Protein AF-A0A367KHS3-F1 (afdb_monomer_lite)

Organism: Rhizopus stolonifer (NCBI:txid4846)

InterPro domains:
  IPR026705 HID1/Ecm30 [PF12722] (3-141)
  IPR026705 HID1/Ecm30 [PF12722] (163-438)
  IPR026705 HID1/Ecm30 [PF12722] (446-594)
  IPR026705 HID1/Ecm30 [PTHR21575] (171-595)

Structure (mmCIF, N/CA/C/O backbone):
data_AF-A0A367KHS3-F1
#
_entry.id   AF-A0A367KHS3-F1
#
loop_
_atom_site.group_PDB
_atom_site.id
_atom_site.type_symbol
_atom_site.label_atom_id
_atom_site.label_alt_id
_atom_site.label_comp_id
_atom_site.label_asym_id
_atom_site.label_entity_id
_atom_site.label_seq_id
_atom_site.pdbx_PDB_ins_code
_atom_site.Cartn_x
_atom_site.Cartn_y
_atom_site.Cartn_z
_atom_site.occupancy
_atom_site.B_iso_or_equiv
_atom_site.auth_seq_id
_atom_site.auth_comp_id
_atom_site.auth_asym_id
_atom_site.auth_atom_id
_atom_site.pdbx_PDB_model_num
ATOM 1 N N . LEU A 1 1 ? 28.423 7.641 -29.171 1.00 84.81 1 LEU A N 1
ATOM 2 C CA . LEU A 1 1 ? 27.440 6.670 -28.631 1.00 84.81 1 LEU A CA 1
ATOM 3 C C . LEU A 1 1 ? 26.378 6.318 -29.671 1.00 84.81 1 LEU A C 1
ATOM 5 O O . LEU A 1 1 ? 26.601 5.325 -30.339 1.00 84.81 1 LEU A O 1
ATOM 9 N N . MET A 1 2 ? 25.324 7.113 -29.916 1.00 86.44 2 MET A N 1
ATOM 10 C CA . MET A 1 2 ? 24.260 6.754 -30.891 1.00 86.44 2 MET A CA 1
ATOM 11 C C . MET A 1 2 ? 24.788 6.314 -32.273 1.00 86.44 2 MET A C 1
ATOM 13 O O . MET A 1 2 ? 24.523 5.196 -32.696 1.00 86.44 2 MET A O 1
ATOM 17 N N . ALA A 1 3 ? 25.627 7.129 -32.925 1.00 86.25 3 ALA A N 1
ATOM 18 C CA . ALA A 1 3 ? 26.233 6.780 -34.220 1.00 86.25 3 ALA A CA 1
ATOM 19 C C . ALA A 1 3 ? 27.141 5.529 -34.175 1.00 86.25 3 ALA A C 1
ATOM 21 O O . ALA A 1 3 ? 27.287 4.827 -35.169 1.00 86.25 3 ALA A O 1
ATOM 22 N N . GLN A 1 4 ? 27.731 5.221 -33.014 1.00 86.75 4 GLN A N 1
ATOM 23 C CA . GLN A 1 4 ? 28.529 4.007 -32.822 1.00 86.75 4 GLN A CA 1
ATOM 24 C C . GLN A 1 4 ? 27.629 2.775 -32.662 1.00 86.75 4 GLN A C 1
ATOM 26 O O . GLN A 1 4 ? 27.951 1.728 -33.207 1.00 86.75 4 GLN A O 1
ATOM 31 N N . MET A 1 5 ? 26.491 2.893 -31.967 1.00 87.94 5 MET A N 1
ATOM 32 C CA . MET A 1 5 ? 25.500 1.814 -31.889 1.00 87.94 5 MET A CA 1
ATOM 33 C C . MET A 1 5 ? 24.944 1.478 -33.275 1.00 87.94 5 MET A C 1
ATOM 35 O O . MET A 1 5 ? 24.891 0.306 -33.629 1.00 87.94 5 MET A O 1
ATOM 39 N N . ASP A 1 6 ? 24.598 2.493 -34.071 1.00 87.69 6 ASP A N 1
ATOM 40 C CA . ASP A 1 6 ? 24.117 2.305 -35.445 1.00 87.69 6 ASP A CA 1
ATOM 41 C C . ASP A 1 6 ? 25.179 1.638 -36.335 1.00 87.69 6 ASP A C 1
ATOM 43 O O . ASP A 1 6 ? 24.924 0.596 -36.936 1.00 87.69 6 ASP A O 1
ATOM 47 N N . SER A 1 7 ? 26.419 2.142 -36.320 1.00 86.75 7 SER A N 1
ATOM 48 C CA . SER A 1 7 ? 27.532 1.522 -37.050 1.00 86.75 7 SER A CA 1
ATOM 49 C C . SER A 1 7 ? 27.803 0.071 -36.629 1.00 86.75 7 SER A C 1
ATOM 51 O O . SER A 1 7 ? 28.122 -0.750 -37.487 1.00 86.75 7 SER A O 1
ATOM 53 N N . LEU A 1 8 ? 27.662 -0.267 -35.343 1.00 85.50 8 LEU A N 1
ATOM 54 C CA . LEU A 1 8 ? 27.874 -1.630 -34.848 1.00 85.50 8 LEU A CA 1
ATOM 55 C C . LEU A 1 8 ? 26.734 -2.582 -35.233 1.00 85.50 8 LEU A C 1
ATOM 57 O O . LEU A 1 8 ? 27.013 -3.731 -35.578 1.00 85.50 8 LEU A O 1
ATOM 61 N N . LEU A 1 9 ? 25.481 -2.112 -35.211 1.00 84.81 9 LEU A N 1
ATOM 62 C CA . LEU A 1 9 ? 24.293 -2.883 -35.604 1.00 84.81 9 LEU A CA 1
ATOM 63 C C . LEU A 1 9 ? 24.263 -3.181 -37.107 1.00 84.81 9 LEU A C 1
ATOM 65 O O . LEU A 1 9 ? 23.803 -4.248 -37.505 1.00 84.81 9 LEU A O 1
ATOM 69 N N . ASN A 1 10 ? 24.790 -2.262 -37.918 1.00 80.88 10 ASN A N 1
ATOM 70 C CA . ASN A 1 10 ? 24.886 -2.403 -39.371 1.00 80.88 10 ASN A CA 1
ATOM 71 C C . ASN A 1 10 ? 26.195 -3.094 -39.828 1.00 80.88 10 ASN A C 1
ATOM 73 O O . ASN A 1 10 ? 26.447 -3.193 -41.028 1.00 80.88 10 ASN A O 1
ATOM 77 N N . SER A 1 11 ? 27.049 -3.556 -38.901 1.00 78.94 11 SER A N 1
ATOM 78 C CA . SER A 1 11 ? 28.306 -4.247 -39.233 1.00 78.94 11 SER A CA 1
ATOM 79 C C . SER A 1 11 ? 28.131 -5.765 -39.377 1.00 78.94 11 SER A C 1
ATOM 81 O O . SER A 1 11 ? 27.379 -6.394 -38.636 1.00 78.94 11 SER A O 1
ATOM 83 N N . SER A 1 12 ? 28.887 -6.380 -40.293 1.00 66.12 12 SER A N 1
ATOM 84 C CA . SER A 1 12 ? 28.906 -7.840 -40.482 1.00 66.12 12 SER A CA 1
ATOM 85 C C . SER A 1 12 ? 29.659 -8.600 -39.382 1.00 66.12 12 SER A C 1
ATOM 87 O O . SER A 1 12 ? 29.537 -9.818 -39.282 1.00 66.12 12 SER A O 1
ATOM 89 N N . ASN A 1 13 ? 30.433 -7.898 -38.550 1.00 68.69 13 ASN A N 1
ATOM 90 C CA . ASN A 1 13 ? 31.180 -8.464 -37.432 1.00 68.69 13 ASN A CA 1
ATOM 91 C C . ASN A 1 13 ? 30.857 -7.679 -36.155 1.00 68.69 13 ASN A C 1
ATOM 93 O O . ASN A 1 13 ? 31.575 -6.752 -35.770 1.00 68.69 13 ASN A O 1
ATOM 97 N N . VAL A 1 14 ? 29.735 -8.041 -35.528 1.00 66.56 14 VAL A N 1
ATOM 98 C CA . VAL A 1 14 ? 29.179 -7.331 -34.373 1.00 66.56 14 VAL A CA 1
ATOM 99 C C . VAL A 1 14 ? 30.131 -7.415 -33.180 1.00 66.56 14 VAL A C 1
ATOM 101 O O . VAL A 1 14 ? 30.296 -8.454 -32.540 1.00 66.56 14 VAL A O 1
ATOM 104 N N . GLN A 1 15 ? 30.717 -6.277 -32.809 1.00 80.25 15 GLN A N 1
ATOM 105 C CA . GLN A 1 15 ? 31.567 -6.173 -31.624 1.00 80.25 15 GLN A CA 1
ATOM 106 C C . GLN A 1 15 ? 30.697 -6.029 -30.366 1.00 80.25 15 GLN A C 1
ATOM 108 O O . GLN A 1 15 ? 30.624 -4.958 -29.762 1.00 80.25 15 GLN A O 1
ATOM 113 N N . ASN A 1 16 ? 30.041 -7.129 -29.973 1.00 82.50 16 ASN A N 1
ATOM 114 C CA . ASN A 1 16 ? 29.070 -7.237 -28.872 1.00 82.50 16 ASN A CA 1
ATOM 115 C C . ASN A 1 16 ? 29.443 -6.418 -27.621 1.00 82.50 16 ASN A C 1
ATOM 117 O O . ASN A 1 16 ? 28.624 -5.666 -27.095 1.00 82.50 16 ASN A O 1
ATOM 121 N N . ILE A 1 17 ? 30.700 -6.512 -27.175 1.00 82.88 17 ILE A N 1
ATOM 122 C CA . ILE A 1 17 ? 31.211 -5.803 -25.990 1.00 82.88 17 ILE A CA 1
ATOM 123 C C . ILE A 1 17 ? 31.132 -4.275 -26.157 1.00 82.88 17 ILE A C 1
ATOM 125 O O . ILE A 1 17 ? 30.793 -3.573 -25.207 1.00 82.88 17 ILE A O 1
ATOM 129 N N . GLN A 1 18 ? 31.414 -3.737 -27.347 1.00 83.25 18 GLN A N 1
ATOM 130 C CA . GLN A 1 18 ? 31.341 -2.294 -27.597 1.00 83.25 18 GLN A CA 1
ATOM 131 C C . GLN A 1 18 ? 29.899 -1.782 -27.629 1.00 83.25 18 GLN A C 1
ATOM 133 O O . GLN A 1 18 ? 29.627 -0.700 -27.105 1.00 83.25 18 GLN A O 1
ATOM 138 N N . LEU A 1 19 ? 28.974 -2.567 -28.192 1.00 86.00 19 LEU A N 1
ATOM 139 C CA . LEU A 1 19 ? 27.551 -2.229 -28.215 1.00 86.00 19 LEU A CA 1
ATOM 140 C C . LEU A 1 19 ? 26.974 -2.224 -26.789 1.00 86.00 19 LEU A C 1
ATOM 142 O O . LEU A 1 19 ? 26.354 -1.243 -26.382 1.00 86.00 19 LEU A O 1
ATOM 146 N N . LEU A 1 20 ? 27.292 -3.243 -25.982 1.00 84.31 20 LEU A N 1
ATOM 147 C CA . LEU A 1 20 ? 26.947 -3.278 -24.554 1.00 84.31 20 LEU A CA 1
ATOM 148 C C . LEU A 1 20 ? 27.570 -2.110 -23.778 1.00 84.31 20 LEU A C 1
ATOM 150 O O . LEU A 1 20 ? 26.893 -1.487 -22.965 1.00 84.31 20 LEU A O 1
ATOM 154 N N . ASN A 1 21 ? 28.827 -1.750 -24.051 1.00 85.88 21 ASN A N 1
ATOM 155 C CA . ASN A 1 21 ? 29.465 -0.593 -23.416 1.00 85.88 21 ASN A CA 1
ATOM 156 C C . ASN A 1 21 ? 28.771 0.731 -23.779 1.00 85.88 21 ASN A C 1
ATOM 158 O O . ASN A 1 21 ? 28.601 1.573 -22.897 1.00 85.88 21 ASN A O 1
ATOM 162 N N . CYS A 1 22 ? 28.289 0.899 -25.017 1.00 88.06 22 CYS A N 1
ATOM 163 C CA . CYS A 1 22 ? 27.441 2.042 -25.366 1.00 88.06 22 CYS A CA 1
ATOM 164 C C . CYS A 1 22 ? 26.169 2.066 -24.507 1.00 88.06 22 CYS A C 1
ATOM 166 O O . CYS A 1 22 ? 25.863 3.098 -23.904 1.00 88.06 22 CYS A O 1
ATOM 168 N N . CYS A 1 23 ? 25.481 0.926 -24.377 1.00 86.12 23 CYS A N 1
ATOM 169 C CA . CYS A 1 23 ? 24.277 0.818 -23.556 1.00 86.12 23 CYS A CA 1
ATOM 170 C C . CYS A 1 23 ? 24.543 1.126 -22.073 1.00 86.12 23 CYS A C 1
ATOM 172 O O . CYS A 1 23 ? 23.800 1.892 -21.459 1.00 86.12 23 CYS A O 1
ATOM 174 N N . ARG A 1 24 ? 25.633 0.597 -21.502 1.00 83.25 24 ARG A N 1
ATOM 175 C CA . ARG A 1 24 ? 26.055 0.817 -20.104 1.00 83.25 24 ARG A CA 1
ATOM 176 C C . ARG A 1 24 ? 26.348 2.282 -19.793 1.00 83.25 24 ARG A C 1
ATOM 178 O O . ARG A 1 24 ? 25.984 2.752 -18.717 1.00 83.25 24 ARG A O 1
ATOM 185 N N . VAL A 1 25 ? 27.001 2.996 -20.713 1.00 84.75 25 VAL A N 1
ATOM 186 C CA . VAL A 1 25 ? 27.293 4.429 -20.556 1.00 84.75 25 VAL A CA 1
ATOM 187 C C . VAL A 1 25 ? 26.001 5.246 -20.639 1.00 84.75 25 VAL A C 1
ATOM 189 O O . VAL A 1 25 ? 25.736 6.052 -19.750 1.00 84.75 25 VAL A O 1
ATOM 192 N N . LEU A 1 26 ? 25.148 4.987 -21.636 1.00 86.62 26 LEU A N 1
ATOM 193 C CA . LEU A 1 26 ? 23.858 5.673 -21.784 1.00 86.62 26 LEU A CA 1
ATOM 194 C C . LEU A 1 26 ? 22.938 5.450 -20.571 1.00 86.62 26 LEU A C 1
ATOM 196 O O . LEU A 1 26 ? 22.372 6.410 -20.060 1.00 86.62 26 LEU A O 1
ATOM 200 N N . THR A 1 27 ? 22.879 4.224 -20.038 1.00 82.94 27 THR A N 1
ATOM 201 C CA . THR A 1 27 ? 22.086 3.869 -18.839 1.00 82.94 27 THR A CA 1
ATOM 202 C C . THR A 1 27 ? 22.445 4.728 -17.617 1.00 82.94 27 THR A C 1
ATOM 204 O O . THR A 1 27 ? 21.616 4.912 -16.732 1.00 82.94 27 THR A O 1
ATOM 207 N N . ARG A 1 28 ? 23.676 5.257 -17.555 1.00 79.88 28 ARG A N 1
ATOM 208 C CA . ARG A 1 28 ? 24.180 6.085 -16.446 1.00 79.88 28 ARG A CA 1
ATOM 209 C C . ARG A 1 28 ? 24.050 7.586 -16.695 1.00 79.88 28 ARG A C 1
ATOM 211 O O . ARG A 1 28 ? 23.883 8.327 -15.737 1.00 79.88 28 ARG A O 1
ATOM 218 N N . ILE A 1 29 ? 24.152 8.027 -17.949 1.00 84.06 29 ILE A N 1
ATOM 219 C CA . ILE A 1 29 ? 24.100 9.453 -18.311 1.00 84.06 29 ILE A CA 1
ATOM 220 C C . ILE A 1 29 ? 22.652 9.942 -18.453 1.00 84.06 29 ILE A C 1
ATOM 222 O O . ILE A 1 29 ? 22.337 11.041 -18.008 1.00 84.06 29 ILE A O 1
ATOM 226 N N . MET A 1 30 ? 21.760 9.133 -19.035 1.00 83.75 30 MET A N 1
ATOM 227 C CA . MET A 1 30 ? 20.378 9.552 -19.297 1.00 83.75 30 MET A CA 1
ATOM 228 C C . MET A 1 30 ? 19.581 9.953 -18.037 1.00 83.75 30 MET A C 1
ATOM 230 O O . MET A 1 30 ? 18.880 10.956 -18.126 1.00 83.75 30 MET A O 1
ATOM 234 N N . PRO A 1 31 ? 19.699 9.292 -16.860 1.00 80.69 31 PRO A N 1
ATOM 235 C CA . PRO A 1 31 ? 19.012 9.746 -15.647 1.00 80.69 31 PRO A CA 1
ATOM 236 C C . PRO A 1 31 ? 19.440 11.154 -15.213 1.00 80.69 31 PRO A C 1
ATOM 238 O O . PRO A 1 31 ? 18.591 11.967 -14.880 1.00 80.69 31 PRO A O 1
ATOM 241 N N . PHE A 1 32 ? 20.735 11.481 -15.303 1.00 78.19 32 PHE A N 1
ATOM 242 C CA . PHE A 1 32 ? 21.247 12.815 -14.963 1.00 78.19 32 PHE A CA 1
ATOM 243 C C . PHE A 1 32 ? 20.723 13.901 -15.918 1.00 78.19 32 PHE A C 1
ATOM 245 O O . PHE A 1 32 ? 20.367 14.991 -15.481 1.00 78.19 32 PHE A O 1
ATOM 252 N N . ILE A 1 33 ? 20.627 13.592 -17.219 1.00 80.50 33 ILE A N 1
ATOM 253 C CA . ILE A 1 33 ? 19.985 14.482 -18.203 1.00 80.50 33 ILE A CA 1
ATOM 254 C C . ILE A 1 33 ? 18.501 14.680 -17.857 1.00 80.50 33 ILE A C 1
ATOM 256 O O . ILE A 1 33 ? 17.992 15.788 -17.973 1.00 80.50 33 ILE A O 1
ATOM 260 N N . PHE A 1 34 ? 17.816 13.621 -17.420 1.00 77.69 34 PHE A N 1
ATOM 261 C CA . PHE A 1 34 ? 16.389 13.652 -17.106 1.00 77.69 34 PHE A CA 1
ATOM 262 C C . PHE A 1 34 ? 16.043 14.334 -15.774 1.00 77.69 34 PHE A C 1
ATOM 264 O O . PHE A 1 34 ? 14.938 14.868 -15.678 1.00 77.69 34 PHE A O 1
ATOM 271 N N . GLU A 1 35 ? 16.942 14.321 -14.783 1.00 71.81 35 GLU A N 1
ATOM 272 C CA . GLU A 1 35 ? 16.772 15.002 -13.486 1.00 71.81 35 GLU A CA 1
ATOM 273 C C . GLU A 1 35 ? 17.181 16.484 -13.510 1.00 71.81 35 GLU A C 1
ATOM 275 O O . GLU A 1 35 ? 16.648 17.254 -12.715 1.00 71.81 35 GLU A O 1
ATOM 280 N N . SER A 1 36 ? 18.101 16.908 -14.389 1.00 75.88 36 SER A N 1
ATOM 281 C CA . SER A 1 36 ? 18.601 18.294 -14.410 1.00 75.88 36 SER A CA 1
ATOM 282 C C . SER A 1 36 ? 17.570 19.284 -14.988 1.00 75.88 36 SER A C 1
ATOM 284 O O . SER A 1 36 ? 17.308 19.243 -16.196 1.00 75.88 36 SER A O 1
ATOM 286 N N . PRO A 1 37 ? 17.026 20.234 -14.194 1.00 68.56 37 PRO A N 1
ATOM 287 C CA . PRO A 1 37 ? 16.060 21.215 -14.696 1.00 68.56 37 PRO A CA 1
ATOM 288 C C . PRO A 1 37 ? 16.682 22.142 -15.747 1.00 68.56 37 PRO A C 1
ATOM 290 O O . PRO A 1 37 ? 16.059 22.443 -16.761 1.00 68.56 37 PRO A O 1
ATOM 293 N N . GLU A 1 38 ? 17.953 22.509 -15.551 1.00 70.88 38 GLU A N 1
ATOM 294 C CA . GLU A 1 38 ? 18.762 23.330 -16.466 1.00 70.88 38 GLU A CA 1
ATOM 295 C C . GLU A 1 38 ? 18.992 22.673 -17.836 1.00 70.88 38 GLU A C 1
ATOM 297 O O . GLU A 1 38 ? 19.484 23.315 -18.765 1.00 70.88 38 GLU A O 1
ATOM 302 N N . HIS A 1 39 ? 18.712 21.374 -17.970 1.00 69.56 39 HIS A N 1
ATOM 303 C CA . HIS A 1 39 ? 18.902 20.625 -19.210 1.00 69.56 39 HIS A CA 1
ATOM 304 C C . HIS A 1 39 ? 17.587 20.140 -19.824 1.00 69.56 39 HIS A C 1
ATOM 306 O O . HIS A 1 39 ? 17.643 19.537 -20.892 1.00 69.56 39 HIS A O 1
ATOM 312 N N . SER A 1 40 ? 16.423 20.434 -19.228 1.00 72.69 40 SER A N 1
ATOM 313 C CA . SER A 1 40 ? 15.127 20.010 -19.781 1.00 72.69 40 SER A CA 1
ATOM 314 C C . SER A 1 40 ? 14.870 20.627 -21.162 1.00 72.69 40 SER A C 1
ATOM 316 O O . SER A 1 40 ? 14.586 19.903 -22.112 1.00 72.69 40 SER A O 1
ATOM 318 N N . ASP A 1 41 ? 15.080 21.940 -21.313 1.00 75.81 41 ASP A N 1
ATOM 319 C CA . ASP A 1 41 ? 14.924 22.636 -22.602 1.00 75.81 41 ASP A CA 1
ATOM 320 C C . ASP A 1 41 ? 15.918 22.121 -23.658 1.00 75.81 41 ASP A C 1
ATOM 322 O O . ASP A 1 41 ? 15.596 21.990 -24.843 1.00 75.81 41 ASP A O 1
ATOM 326 N N . TRP A 1 42 ? 17.145 21.797 -23.230 1.00 85.06 42 TRP A N 1
ATOM 327 C CA . TRP A 1 42 ? 18.155 21.202 -24.102 1.00 85.06 42 TRP A CA 1
ATOM 328 C C . TRP A 1 42 ? 17.790 19.770 -24.503 1.00 85.06 42 TRP A C 1
ATOM 330 O O . TRP A 1 42 ? 17.996 19.401 -25.657 1.00 85.06 42 TRP A O 1
ATOM 340 N N . GLU A 1 43 ? 17.240 18.965 -23.593 1.00 81.62 43 GLU A N 1
ATOM 341 C CA . GLU A 1 43 ? 16.799 17.600 -23.873 1.00 81.62 43 GLU A CA 1
ATOM 342 C C . GLU A 1 43 ? 15.665 17.600 -24.904 1.00 81.62 43 GLU A C 1
ATOM 344 O O . GLU A 1 43 ? 15.785 16.929 -25.931 1.00 81.62 43 GLU A O 1
ATOM 349 N N . ASP A 1 44 ? 14.616 18.395 -24.683 1.00 78.38 44 ASP A N 1
ATOM 350 C CA . ASP A 1 44 ? 13.481 18.520 -25.603 1.00 78.38 44 ASP A CA 1
ATOM 351 C C . ASP A 1 44 ? 13.928 19.018 -26.990 1.00 78.38 44 ASP A C 1
ATOM 353 O O . ASP A 1 44 ? 13.556 18.453 -28.029 1.00 78.38 44 ASP A O 1
ATOM 357 N N . SER A 1 45 ? 14.824 20.008 -27.025 1.00 80.19 45 SER A N 1
ATOM 358 C CA . SER A 1 45 ? 15.431 20.514 -28.262 1.00 80.19 45 SER A CA 1
ATOM 359 C C . SER A 1 45 ? 16.322 19.476 -28.969 1.00 80.19 45 SER A C 1
ATOM 361 O O . SER A 1 45 ? 16.262 19.303 -30.189 1.00 80.19 45 SER A O 1
ATOM 363 N N . TYR A 1 46 ? 17.151 18.733 -28.232 1.00 84.38 46 TYR A N 1
ATOM 364 C CA . TYR A 1 46 ? 18.157 17.844 -28.820 1.00 84.38 46 TYR A CA 1
ATOM 365 C C . TYR A 1 46 ? 17.618 16.455 -29.184 1.00 84.38 46 TYR A C 1
ATOM 367 O O . TYR A 1 46 ? 17.992 15.907 -30.235 1.00 84.38 46 TYR A O 1
ATOM 375 N N . PHE A 1 47 ? 16.784 15.871 -28.317 1.00 82.81 47 PHE A N 1
ATOM 376 C CA . PHE A 1 47 ? 16.258 14.515 -28.450 1.00 82.81 47 PHE A CA 1
ATOM 377 C C . PHE A 1 47 ? 14.888 14.459 -29.114 1.00 82.81 47 PHE A C 1
ATOM 379 O O . PHE A 1 47 ? 14.708 13.573 -29.950 1.00 82.81 47 PHE A O 1
ATOM 386 N N . TRP A 1 48 ? 13.958 15.360 -28.791 1.00 82.38 48 TRP A N 1
ATOM 387 C CA . TRP A 1 48 ? 12.544 15.209 -29.170 1.00 82.38 48 TRP A CA 1
ATOM 388 C C . TRP A 1 48 ? 12.088 16.114 -30.321 1.00 82.38 48 TRP A C 1
ATOM 390 O O . TRP A 1 48 ? 11.093 15.809 -30.975 1.00 82.38 48 TRP A O 1
ATOM 400 N N . THR A 1 49 ? 12.856 17.150 -30.660 1.00 79.12 49 THR A N 1
ATOM 401 C CA . THR A 1 49 ? 12.563 18.012 -31.815 1.00 79.12 49 THR A CA 1
ATOM 402 C C . THR A 1 49 ? 12.920 17.320 -33.150 1.00 79.12 49 THR A C 1
ATOM 404 O O . THR A 1 49 ? 14.046 16.825 -33.306 1.00 79.12 49 THR A O 1
ATOM 407 N N . PRO A 1 50 ? 11.999 17.273 -34.141 1.00 77.44 50 PRO A N 1
ATOM 408 C CA . PRO A 1 50 ? 12.284 16.778 -35.491 1.00 77.44 50 PRO A CA 1
ATOM 409 C C . PRO A 1 50 ? 13.389 17.586 -36.179 1.00 77.44 50 PRO A C 1
ATOM 411 O O . PRO A 1 50 ? 13.502 18.796 -35.989 1.00 77.44 50 PRO A O 1
ATOM 414 N N . ARG A 1 51 ? 14.215 16.930 -36.999 1.00 81.00 51 ARG A N 1
ATOM 415 C CA . ARG A 1 51 ? 15.417 17.556 -37.575 1.00 81.00 51 ARG A CA 1
ATOM 416 C C . ARG A 1 51 ? 15.253 17.748 -39.073 1.00 81.00 51 ARG A C 1
ATOM 418 O O . ARG A 1 51 ? 15.235 16.772 -39.812 1.00 81.00 51 ARG A O 1
ATOM 425 N N . LEU A 1 52 ? 15.178 18.995 -39.518 1.00 77.44 52 LEU A N 1
ATOM 426 C CA . LEU A 1 52 ? 15.154 19.329 -40.940 1.00 77.44 52 LEU A CA 1
ATOM 427 C C . LEU A 1 52 ? 16.567 19.205 -41.527 1.00 77.44 52 LEU A C 1
ATOM 429 O O . LEU A 1 52 ? 17.514 19.775 -40.985 1.00 77.44 52 LEU A O 1
ATOM 433 N N . ILE A 1 53 ? 16.702 18.466 -42.627 1.00 73.12 53 ILE A N 1
ATOM 434 C CA . ILE A 1 53 ? 17.894 18.466 -43.481 1.00 73.12 53 ILE A CA 1
ATOM 435 C C . ILE A 1 53 ? 17.518 19.105 -44.809 1.00 73.12 53 ILE A C 1
ATOM 437 O O . ILE A 1 53 ? 16.533 18.712 -45.429 1.00 73.12 53 ILE A O 1
ATOM 441 N N . GLU A 1 54 ? 18.300 20.088 -45.243 1.00 65.38 54 GLU A N 1
ATOM 442 C CA . GLU A 1 54 ? 18.157 20.671 -46.574 1.00 65.38 54 GLU A CA 1
ATOM 443 C C . GLU A 1 54 ? 18.612 19.659 -47.627 1.00 65.38 54 GLU A C 1
ATOM 445 O O . GLU A 1 54 ? 19.701 19.089 -47.546 1.00 65.38 54 GLU A O 1
ATOM 450 N N . LYS A 1 55 ? 17.737 19.389 -48.589 1.00 65.62 55 LYS A N 1
ATOM 451 C CA . LYS A 1 55 ? 17.969 18.444 -49.673 1.00 65.62 55 LYS A CA 1
ATOM 452 C C . LYS A 1 55 ? 18.827 19.139 -50.728 1.00 65.62 55 LYS A C 1
ATOM 454 O O . LYS A 1 55 ? 18.419 20.168 -51.261 1.00 65.62 55 LYS A O 1
ATOM 459 N N . GLU A 1 56 ? 19.985 18.572 -51.058 1.00 56.31 56 GLU A N 1
ATOM 460 C CA . GLU A 1 56 ? 20.827 19.062 -52.157 1.00 56.31 56 GLU A CA 1
ATOM 461 C C . GLU A 1 56 ? 20.141 18.796 -53.511 1.00 56.31 56 GLU A C 1
ATOM 463 O O . GLU A 1 56 ? 20.394 17.803 -54.192 1.00 56.31 56 GLU A O 1
ATOM 468 N N . THR A 1 57 ? 19.222 19.680 -53.902 1.00 55.19 57 THR A N 1
ATOM 469 C CA . THR A 1 57 ? 18.635 19.709 -55.245 1.00 55.19 57 THR A CA 1
ATOM 470 C C . THR A 1 57 ? 19.499 20.559 -56.168 1.00 55.19 57 THR A C 1
ATOM 472 O O . THR A 1 57 ? 19.815 21.701 -55.844 1.00 55.19 57 THR A O 1
ATOM 475 N N . ALA A 1 58 ? 19.825 20.032 -57.351 1.00 55.47 58 ALA A N 1
ATOM 476 C CA . ALA A 1 58 ? 20.657 20.727 -58.337 1.00 55.47 58 ALA A CA 1
ATOM 477 C C . ALA A 1 58 ? 20.035 22.034 -58.887 1.00 55.47 58 ALA A C 1
ATOM 479 O O . ALA A 1 58 ? 20.763 22.866 -59.422 1.00 55.47 58 ALA A O 1
ATOM 480 N N . ASP A 1 59 ? 18.721 22.239 -58.723 1.00 56.91 59 ASP A N 1
ATOM 481 C CA . ASP A 1 59 ? 18.003 23.444 -59.153 1.00 56.91 59 ASP A CA 1
ATOM 482 C C . ASP A 1 59 ? 17.776 24.432 -57.993 1.00 56.91 59 ASP A C 1
ATOM 484 O O . ASP A 1 59 ? 16.976 24.211 -57.080 1.00 56.91 59 ASP A O 1
ATOM 488 N N . SER A 1 60 ? 18.463 25.574 -58.054 1.00 52.91 60 SER A N 1
ATOM 489 C CA . SER A 1 60 ? 18.618 26.553 -56.966 1.00 52.91 60 SER A CA 1
ATOM 490 C C . SER A 1 60 ? 17.411 27.478 -56.702 1.00 52.91 60 SER A C 1
ATOM 492 O O . SER A 1 60 ? 17.608 28.670 -56.465 1.00 52.91 60 SER A O 1
ATOM 494 N N . GLN A 1 61 ? 16.162 26.993 -56.773 1.00 51.53 61 GLN A N 1
ATOM 495 C CA . GLN A 1 61 ? 14.973 27.864 -56.621 1.00 51.53 61 GLN A CA 1
ATOM 496 C C . GLN A 1 61 ? 13.944 27.472 -55.549 1.00 51.53 61 GLN A C 1
ATOM 498 O O . GLN A 1 61 ? 13.075 28.294 -55.252 1.00 51.53 61 GLN A O 1
ATOM 503 N N . LYS A 1 62 ? 14.041 26.298 -54.907 1.00 49.19 62 LYS A N 1
ATOM 504 C CA . LYS A 1 62 ? 13.300 25.992 -53.665 1.00 49.19 62 LYS A CA 1
ATOM 505 C C . LYS A 1 62 ? 14.091 25.047 -52.762 1.00 49.19 62 LYS A C 1
ATOM 507 O O . LYS A 1 62 ? 14.260 23.886 -53.115 1.00 49.19 62 LYS A O 1
ATOM 512 N N . SER A 1 63 ? 14.472 25.510 -51.571 1.00 48.62 63 SER A N 1
ATOM 513 C CA . SER A 1 63 ? 14.975 24.647 -50.497 1.00 48.62 63 SER A CA 1
ATOM 514 C C . SER A 1 63 ? 13.900 23.637 -50.092 1.00 48.62 63 SER A C 1
ATOM 516 O O . SER A 1 63 ? 12.901 23.992 -49.460 1.00 48.62 63 SER A O 1
ATOM 518 N N . GLN A 1 64 ? 14.075 22.377 -50.488 1.00 51.47 64 GLN A N 1
ATOM 519 C CA . GLN A 1 64 ? 13.252 21.270 -50.012 1.00 51.47 64 GLN A CA 1
ATOM 520 C C . GLN A 1 64 ? 13.913 20.686 -48.762 1.00 51.47 64 GLN A C 1
ATOM 522 O O . GLN A 1 64 ? 15.099 20.377 -48.789 1.00 51.47 64 GLN A O 1
ATOM 527 N N . TYR A 1 65 ? 13.160 20.520 -47.676 1.00 63.16 65 TYR A N 1
ATOM 528 C CA . TYR A 1 65 ? 13.672 19.920 -46.444 1.00 63.16 65 TYR A CA 1
ATOM 529 C C . TYR A 1 65 ? 13.116 18.507 -46.266 1.00 63.16 65 TYR A C 1
ATOM 531 O O . TYR A 1 65 ? 11.902 18.311 -46.319 1.00 63.16 65 TYR A O 1
ATOM 539 N N . ASP A 1 66 ? 13.998 17.540 -46.018 1.00 65.75 66 ASP A N 1
ATOM 540 C CA . ASP A 1 66 ? 13.618 16.211 -45.544 1.00 65.75 66 ASP A CA 1
ATOM 541 C C . ASP A 1 66 ? 13.612 16.222 -44.004 1.00 65.75 66 ASP A C 1
ATOM 543 O O . ASP A 1 66 ? 14.605 16.576 -43.361 1.00 65.75 66 ASP A O 1
ATOM 547 N N . THR A 1 67 ? 12.491 15.835 -43.391 1.00 73.44 67 THR A N 1
ATOM 548 C CA . THR A 1 67 ? 12.368 15.754 -41.927 1.00 73.44 67 THR A CA 1
ATOM 549 C C . THR A 1 67 ? 12.910 14.418 -41.427 1.00 73.44 67 THR A C 1
ATOM 551 O O . THR A 1 67 ? 12.271 13.379 -41.591 1.00 73.44 67 THR A O 1
ATOM 554 N N . LEU A 1 68 ? 14.074 14.432 -40.777 1.00 76.44 68 LEU A N 1
ATOM 555 C CA . LEU A 1 68 ? 14.588 13.277 -40.048 1.00 76.44 68 LEU A CA 1
ATOM 556 C C . LEU A 1 68 ? 13.888 13.097 -38.692 1.00 76.44 68 LEU A C 1
ATOM 558 O O . LEU A 1 68 ? 13.580 14.092 -38.019 1.00 76.44 68 LEU A O 1
ATOM 562 N N . PRO A 1 69 ? 13.760 11.841 -38.218 1.00 78.94 69 PRO A N 1
ATOM 563 C CA . PRO A 1 69 ? 13.217 11.561 -36.900 1.00 78.94 69 PRO A CA 1
ATOM 564 C C . PRO A 1 69 ? 14.064 12.190 -35.774 1.00 78.94 69 PRO A C 1
ATOM 566 O O . PRO A 1 69 ? 15.294 12.365 -35.924 1.00 78.94 69 PRO A O 1
ATOM 569 N N . PRO A 1 70 ? 13.428 12.526 -34.634 1.00 85.44 70 PRO A N 1
ATOM 570 C CA . PRO A 1 70 ? 14.109 13.010 -33.439 1.00 85.44 70 PRO A CA 1
ATOM 571 C C . PRO A 1 70 ? 15.179 12.026 -32.940 1.00 85.44 70 PRO A C 1
ATOM 573 O O . PRO A 1 70 ? 15.105 10.813 -33.153 1.00 85.44 70 PRO A O 1
ATOM 576 N N . ARG A 1 71 ? 16.216 12.528 -32.257 1.00 83.81 71 ARG A N 1
ATOM 577 C CA . ARG A 1 71 ? 17.328 11.669 -31.798 1.00 83.81 71 ARG A CA 1
ATOM 578 C C . ARG A 1 71 ? 16.902 10.682 -30.706 1.00 83.81 71 ARG A C 1
ATOM 580 O O . ARG A 1 71 ? 17.488 9.607 -30.624 1.00 83.81 71 ARG A O 1
ATOM 587 N N . GLY A 1 72 ? 15.890 11.018 -29.906 1.00 84.12 72 GLY A N 1
ATOM 588 C CA . GLY A 1 72 ? 15.308 10.137 -28.892 1.00 84.12 72 GLY A CA 1
ATOM 589 C C . GLY A 1 72 ? 14.615 8.922 -29.512 1.00 84.12 72 GLY A C 1
ATOM 590 O O . GLY A 1 72 ? 14.850 7.797 -29.077 1.00 84.12 72 GLY A O 1
ATOM 591 N N . GLU A 1 73 ? 13.866 9.121 -30.602 1.00 83.50 73 GLU A N 1
ATOM 592 C CA . GLU A 1 73 ? 13.269 8.030 -31.387 1.00 83.50 73 GLU A CA 1
ATOM 593 C C . GLU A 1 73 ? 14.351 7.098 -31.953 1.00 83.50 73 GLU A C 1
ATOM 595 O O . GLU A 1 73 ? 14.278 5.880 -31.789 1.00 83.50 73 GLU A O 1
ATOM 600 N N . ILE A 1 74 ? 15.410 7.666 -32.544 1.00 86.75 74 ILE A N 1
ATOM 601 C CA . ILE A 1 74 ? 16.550 6.893 -33.060 1.00 86.75 74 ILE A CA 1
ATOM 602 C C . ILE A 1 74 ? 17.228 6.103 -31.934 1.00 86.75 74 ILE A C 1
ATOM 604 O O . ILE A 1 74 ? 17.516 4.921 -32.104 1.00 86.75 74 ILE A O 1
ATOM 608 N N . LEU A 1 75 ? 17.461 6.716 -30.772 1.00 89.25 75 LEU A N 1
ATOM 609 C CA . LEU A 1 75 ? 18.077 6.057 -29.620 1.00 89.25 75 LEU A CA 1
ATOM 610 C C . LEU A 1 75 ? 17.221 4.890 -29.094 1.00 89.25 75 LEU A C 1
ATOM 612 O O . LEU A 1 75 ? 17.758 3.813 -28.817 1.00 89.25 75 LEU A O 1
ATOM 616 N N . ILE A 1 76 ? 15.899 5.061 -29.023 1.00 88.50 76 ILE A N 1
ATOM 617 C CA . ILE A 1 76 ? 14.962 3.978 -28.689 1.00 88.50 76 ILE A CA 1
ATOM 618 C C . ILE A 1 76 ? 15.016 2.880 -29.762 1.00 88.50 76 ILE A C 1
ATOM 620 O O . ILE A 1 76 ? 15.180 1.712 -29.418 1.00 88.50 76 ILE A O 1
ATOM 624 N N . SER A 1 77 ? 14.976 3.234 -31.049 1.00 87.69 77 SER A N 1
ATOM 625 C CA . SER A 1 77 ? 15.052 2.289 -32.175 1.00 87.69 77 SER A CA 1
ATOM 626 C C . SER A 1 77 ? 16.345 1.459 -32.163 1.00 87.69 77 SER A C 1
ATOM 628 O O . SER A 1 77 ? 16.299 0.235 -32.274 1.00 87.69 77 SER A O 1
ATOM 630 N N . LEU A 1 78 ? 17.503 2.084 -31.926 1.00 91.19 78 LEU A N 1
ATOM 631 C CA . LEU A 1 78 ? 18.796 1.398 -31.784 1.00 91.19 78 LEU A CA 1
ATOM 632 C C . LEU A 1 78 ? 18.831 0.475 -30.555 1.00 91.19 78 LEU A C 1
ATOM 634 O O . LEU A 1 78 ? 19.376 -0.631 -30.618 1.00 91.19 78 LEU A O 1
ATOM 638 N N . THR A 1 79 ? 18.220 0.897 -29.446 1.00 91.50 79 THR A N 1
ATOM 639 C CA . THR A 1 79 ? 18.094 0.077 -28.230 1.00 91.50 79 THR A CA 1
ATOM 640 C C . THR A 1 79 ? 17.198 -1.141 -28.483 1.00 91.50 79 THR A C 1
ATOM 642 O O . THR A 1 79 ? 17.579 -2.259 -28.139 1.00 91.50 79 THR A O 1
ATOM 645 N N . LEU A 1 80 ? 16.061 -0.961 -29.165 1.00 90.25 80 LEU A N 1
ATOM 646 C CA . LEU A 1 80 ? 15.157 -2.044 -29.568 1.00 90.25 80 LEU A CA 1
ATOM 647 C C . LEU A 1 80 ? 15.829 -3.015 -30.548 1.00 90.25 80 LEU A C 1
ATOM 649 O O . LEU A 1 80 ? 15.807 -4.217 -30.302 1.00 90.25 80 LEU A O 1
ATOM 653 N N . LYS A 1 81 ? 16.505 -2.529 -31.598 1.00 90.62 81 LYS A N 1
ATOM 654 C CA . LYS A 1 81 ? 17.292 -3.378 -32.517 1.00 90.62 81 LYS A CA 1
ATOM 655 C C . LYS A 1 81 ? 18.315 -4.236 -31.764 1.00 90.62 81 LYS A C 1
ATOM 657 O O . LYS A 1 81 ? 18.457 -5.420 -32.055 1.00 90.62 81 LYS A O 1
ATOM 662 N N . SER A 1 82 ? 18.971 -3.670 -30.747 1.00 91.44 82 SER A N 1
ATOM 663 C CA . SER A 1 82 ? 19.946 -4.384 -29.908 1.00 91.44 82 SER A CA 1
ATOM 664 C C . SER A 1 82 ? 19.320 -5.515 -29.070 1.00 91.44 82 SER A C 1
ATOM 666 O O . SER A 1 82 ? 19.997 -6.502 -28.778 1.00 91.44 82 SER A O 1
ATOM 668 N N . LEU A 1 83 ? 18.032 -5.428 -28.707 1.00 89.94 83 LEU A N 1
ATOM 669 C CA . LEU A 1 83 ? 17.300 -6.512 -28.027 1.00 89.94 83 LEU A CA 1
ATOM 670 C C . LEU A 1 83 ? 17.013 -7.716 -28.934 1.00 89.94 83 LEU A C 1
ATOM 672 O O . LEU A 1 83 ? 16.810 -8.818 -28.434 1.00 89.94 83 LEU A O 1
ATOM 676 N N . PHE A 1 84 ? 17.021 -7.518 -30.250 1.00 90.75 84 PHE A N 1
ATOM 677 C CA . PHE A 1 84 ? 16.647 -8.525 -31.243 1.00 90.75 84 PHE A CA 1
ATOM 678 C C . PHE A 1 84 ? 17.820 -8.923 -32.150 1.00 90.75 84 PHE A C 1
ATOM 680 O O . PHE A 1 84 ? 17.616 -9.387 -33.268 1.00 90.75 84 PHE A O 1
ATOM 687 N N . LEU A 1 85 ? 19.056 -8.748 -31.675 1.00 89.69 85 LEU A N 1
ATOM 688 C CA . LEU A 1 85 ? 20.273 -8.971 -32.448 1.00 89.69 85 LEU A CA 1
ATOM 689 C C . LEU A 1 85 ? 20.799 -10.405 -32.272 1.00 89.69 85 LEU A C 1
ATOM 691 O O . LEU A 1 85 ? 21.144 -10.841 -31.164 1.00 89.69 85 LEU A O 1
ATOM 695 N N . SER A 1 86 ? 20.896 -11.127 -33.388 1.00 87.81 86 SER A N 1
ATOM 696 C CA . SER A 1 86 ? 21.484 -12.466 -33.463 1.00 87.81 86 SER A CA 1
ATOM 697 C C . SER A 1 86 ? 22.937 -12.472 -32.983 1.00 87.81 86 SER A C 1
ATOM 699 O O . SER A 1 86 ? 23.724 -11.591 -33.326 1.00 87.81 86 SER A O 1
ATOM 701 N N . GLY A 1 87 ? 23.287 -13.446 -32.142 1.00 85.81 87 GLY A N 1
ATOM 702 C CA . GLY A 1 87 ? 24.619 -13.584 -31.548 1.00 85.81 87 GLY A CA 1
ATOM 703 C C . GLY A 1 87 ? 24.911 -12.651 -30.364 1.00 85.81 87 GLY A C 1
ATOM 704 O O . GLY A 1 87 ? 25.945 -12.816 -29.719 1.00 85.81 87 GLY A O 1
ATOM 705 N N . LEU A 1 88 ? 24.017 -11.710 -30.031 1.00 87.19 88 LEU A N 1
ATOM 706 C CA . LEU A 1 88 ? 24.105 -10.867 -28.829 1.00 87.19 88 LEU A CA 1
ATOM 707 C C . LEU A 1 88 ? 22.995 -11.216 -27.833 1.00 87.19 88 LEU A C 1
ATOM 709 O O . LEU A 1 88 ? 23.259 -11.681 -26.723 1.00 87.19 88 LEU A O 1
ATOM 713 N N . THR A 1 89 ? 21.748 -10.995 -28.239 1.00 86.44 89 THR A N 1
ATOM 714 C CA . THR A 1 89 ? 20.527 -11.152 -27.433 1.00 86.44 89 THR A CA 1
ATOM 715 C C . THR A 1 89 ? 19.645 -12.291 -27.933 1.00 86.44 89 THR A C 1
ATOM 717 O O . THR A 1 89 ? 18.824 -12.806 -27.175 1.00 86.44 89 THR A O 1
ATOM 720 N N . LEU A 1 90 ? 19.849 -12.752 -29.164 1.00 88.38 90 LEU A N 1
ATOM 721 C CA . LEU A 1 90 ? 19.277 -13.991 -29.686 1.00 88.38 90 LEU A CA 1
ATOM 722 C C . LEU A 1 90 ? 20.385 -15.033 -29.917 1.00 88.38 90 LEU A C 1
ATOM 724 O O . LEU A 1 90 ? 21.540 -14.651 -30.144 1.00 88.38 90 LEU A O 1
ATOM 728 N N . PRO A 1 91 ? 20.065 -16.341 -29.900 1.00 86.62 91 PRO A N 1
ATOM 729 C CA . PRO A 1 91 ? 20.980 -17.370 -30.385 1.00 86.62 91 PRO A CA 1
ATOM 730 C C . PRO A 1 91 ? 21.432 -17.065 -31.819 1.00 86.62 91 PRO A C 1
ATOM 732 O O . PRO A 1 91 ? 20.622 -16.649 -32.646 1.00 86.62 91 PRO A O 1
ATOM 735 N N . SER A 1 92 ? 22.707 -17.306 -32.140 1.00 83.44 92 SER A N 1
ATOM 736 C CA . SER A 1 92 ? 23.271 -17.009 -33.471 1.00 83.44 92 SER A CA 1
ATOM 737 C C . SER A 1 92 ? 22.538 -17.718 -34.621 1.00 83.44 92 SER A C 1
ATOM 739 O O . SER A 1 92 ? 22.550 -17.246 -35.754 1.00 83.44 92 SER A O 1
ATOM 741 N N . THR A 1 93 ? 21.863 -18.832 -34.321 1.00 79.75 93 THR A N 1
ATOM 742 C CA . THR A 1 93 ? 21.037 -19.631 -35.242 1.00 79.75 93 THR A CA 1
ATOM 743 C C . THR A 1 93 ? 19.754 -18.938 -35.711 1.00 79.75 93 THR A C 1
ATOM 745 O O . THR A 1 93 ? 19.086 -19.465 -36.591 1.00 79.75 93 THR A O 1
ATOM 748 N N . VAL A 1 94 ? 19.382 -17.796 -35.121 1.00 80.25 94 VAL A N 1
ATOM 749 C CA . VAL A 1 94 ? 18.184 -17.013 -35.493 1.00 80.25 94 VAL A CA 1
ATOM 750 C C . VAL A 1 94 ? 18.504 -15.959 -36.567 1.00 80.25 94 VAL A C 1
ATOM 752 O O . VAL A 1 94 ? 17.601 -15.332 -37.109 1.00 80.25 94 VAL A O 1
ATOM 755 N N . GLY A 1 95 ? 19.786 -15.736 -36.878 1.00 69.56 95 GLY A N 1
ATOM 756 C CA . GLY A 1 95 ? 20.207 -14.767 -37.892 1.00 69.56 95 GLY A CA 1
ATOM 757 C C . GLY A 1 95 ? 20.069 -15.310 -39.313 1.00 69.56 95 GLY A C 1
ATOM 758 O O . GLY A 1 95 ? 20.545 -16.405 -39.601 1.00 69.56 95 GLY A O 1
ATOM 759 N N . ASN A 1 96 ? 19.496 -14.502 -40.205 1.00 68.19 96 ASN A N 1
ATOM 760 C CA . ASN A 1 96 ? 19.469 -14.753 -41.646 1.00 68.19 96 ASN A CA 1
ATOM 761 C C . ASN A 1 96 ? 20.583 -13.954 -42.348 1.00 68.19 96 ASN A C 1
ATOM 763 O O . ASN A 1 96 ? 21.111 -12.997 -41.781 1.00 68.19 96 ASN A O 1
ATOM 767 N N . SER A 1 97 ? 20.907 -14.302 -43.599 1.00 62.00 97 SER A N 1
ATOM 768 C CA . SER A 1 97 ? 21.881 -13.567 -44.431 1.00 62.00 97 SER A CA 1
ATOM 769 C C . SER A 1 97 ? 21.548 -12.081 -44.594 1.00 62.00 97 SER A C 1
ATOM 771 O O . SER A 1 97 ? 22.452 -11.256 -44.698 1.00 62.00 97 SER A O 1
ATOM 773 N N . ASP A 1 98 ? 20.255 -11.757 -44.595 1.00 63.28 98 ASP A N 1
ATOM 774 C CA . ASP A 1 98 ? 19.740 -10.450 -45.009 1.00 63.28 98 ASP A CA 1
ATOM 775 C C . ASP A 1 98 ? 19.522 -9.496 -43.819 1.00 63.28 98 ASP A C 1
ATOM 777 O O . ASP A 1 98 ? 19.426 -8.284 -44.002 1.00 63.28 98 ASP A O 1
ATOM 781 N N . SER A 1 99 ? 19.443 -10.025 -42.589 1.00 72.38 99 SER A N 1
ATOM 782 C CA . SER A 1 99 ? 19.336 -9.224 -41.364 1.00 72.38 99 SER A CA 1
ATOM 783 C C . SER A 1 99 ? 19.822 -9.982 -40.127 1.00 72.38 99 SER A C 1
ATOM 785 O O . SER A 1 99 ? 19.318 -11.054 -39.771 1.00 72.38 99 SER A O 1
ATOM 787 N N . SER A 1 100 ? 20.744 -9.351 -39.398 1.00 79.50 100 SER A N 1
ATOM 788 C CA . SER A 1 100 ? 21.170 -9.763 -38.057 1.00 79.50 100 SER A CA 1
ATOM 789 C C . SER A 1 100 ? 20.104 -9.487 -36.985 1.00 79.50 100 SER A C 1
ATOM 791 O O . SER A 1 100 ? 20.094 -10.160 -35.952 1.00 79.50 100 SER A O 1
ATOM 793 N N . VAL A 1 101 ? 19.187 -8.539 -37.222 1.00 85.81 101 VAL A N 1
ATOM 794 C CA . VAL A 1 101 ? 18.105 -8.158 -36.299 1.00 85.81 101 VAL A CA 1
ATOM 795 C C . VAL A 1 101 ? 16.805 -8.866 -36.681 1.00 85.81 101 VAL A C 1
ATOM 797 O O . VAL A 1 101 ? 16.317 -8.706 -37.801 1.00 85.81 101 VAL A O 1
ATOM 800 N N . ASN A 1 102 ? 16.229 -9.625 -35.747 1.00 85.06 102 ASN A N 1
ATOM 801 C CA . ASN A 1 102 ? 15.059 -10.476 -35.973 1.00 85.06 102 ASN A CA 1
ATOM 802 C C . ASN A 1 102 ? 14.045 -10.300 -34.828 1.00 85.06 102 ASN A C 1
ATOM 804 O O . ASN A 1 102 ? 14.276 -10.749 -33.708 1.00 85.06 102 ASN A O 1
ATOM 808 N N . TYR A 1 103 ? 12.919 -9.631 -35.092 1.00 86.38 103 TYR A N 1
ATOM 809 C CA . TYR A 1 103 ? 11.892 -9.335 -34.083 1.00 86.38 103 TYR A CA 1
ATOM 810 C C . TYR A 1 103 ? 11.052 -10.577 -33.766 1.00 86.38 103 TYR A C 1
ATOM 812 O O . TYR A 1 103 ? 10.119 -10.914 -34.492 1.00 86.38 103 TYR A O 1
ATOM 820 N N . VAL A 1 104 ? 11.405 -11.272 -32.685 1.00 83.00 104 VAL A N 1
ATOM 821 C CA . VAL A 1 104 ? 10.887 -12.608 -32.361 1.00 83.00 104 VAL A CA 1
ATOM 822 C C . VAL A 1 104 ? 10.516 -12.732 -30.879 1.00 83.00 104 VAL A C 1
ATOM 824 O O . VAL A 1 104 ? 11.178 -12.155 -30.019 1.00 83.00 104 VAL A O 1
ATOM 827 N N . ILE A 1 105 ? 9.464 -13.488 -30.553 1.00 80.44 105 ILE A N 1
ATOM 828 C CA . ILE A 1 105 ? 8.975 -13.628 -29.170 1.00 80.44 105 ILE A CA 1
ATOM 829 C C . ILE A 1 105 ? 9.829 -14.669 -28.428 1.00 80.44 105 ILE A C 1
ATOM 831 O O . ILE A 1 105 ? 9.781 -15.849 -28.757 1.00 80.44 105 ILE A O 1
ATOM 835 N N . TRP A 1 106 ? 10.623 -14.238 -27.441 1.00 78.19 106 TRP A N 1
ATOM 836 C CA . TRP A 1 106 ? 11.648 -15.088 -26.808 1.00 78.19 106 TRP A CA 1
ATOM 837 C C . TRP A 1 106 ? 11.089 -16.282 -26.023 1.00 78.19 106 TRP A C 1
ATOM 839 O O . TRP A 1 106 ? 11.657 -17.372 -26.084 1.00 78.19 106 TRP A O 1
ATOM 849 N N . GLU A 1 107 ? 9.999 -16.056 -25.290 1.00 75.69 107 GLU A N 1
ATOM 850 C CA . GLU A 1 107 ? 9.406 -16.990 -24.329 1.00 75.69 107 GLU A CA 1
ATOM 851 C C . GLU A 1 107 ? 7.975 -17.365 -24.713 1.00 75.69 107 GLU A C 1
ATOM 853 O O . GLU A 1 107 ? 7.288 -16.627 -25.424 1.00 75.69 107 GLU A O 1
ATOM 858 N N . THR A 1 108 ? 7.502 -18.502 -24.204 1.00 73.62 108 THR A N 1
ATOM 859 C CA . THR A 1 108 ? 6.101 -18.899 -24.378 1.00 73.62 108 THR A CA 1
ATOM 860 C C . THR A 1 108 ? 5.167 -18.022 -23.545 1.00 73.62 108 THR A C 1
ATOM 862 O O . THR A 1 108 ? 5.470 -17.636 -22.414 1.00 73.62 108 THR A O 1
ATOM 865 N N . GLY A 1 109 ? 4.005 -17.694 -24.104 1.00 69.44 109 GLY A N 1
ATOM 866 C CA . GLY A 1 109 ? 3.040 -16.801 -23.473 1.00 69.44 109 GLY A CA 1
ATOM 867 C C . GLY A 1 109 ? 1.934 -16.367 -24.426 1.00 69.44 109 GLY A C 1
ATOM 868 O O . GLY A 1 109 ? 1.631 -17.046 -25.409 1.00 69.44 109 GLY A O 1
ATOM 869 N N . VAL A 1 110 ? 1.327 -15.214 -24.142 1.00 61.50 110 VAL A N 1
ATOM 870 C CA . VAL A 1 110 ? 0.254 -14.640 -24.966 1.00 61.50 110 VAL A CA 1
ATOM 871 C C . VAL A 1 110 ? 0.770 -14.385 -26.390 1.00 61.50 110 VAL A C 1
ATOM 873 O O . VAL A 1 110 ? 1.544 -13.462 -26.625 1.00 61.50 110 VAL A O 1
ATOM 876 N N . GLY A 1 111 ? 0.347 -15.224 -27.341 1.00 64.94 111 GLY A N 1
ATOM 877 C CA . GLY A 1 111 ? 0.731 -15.134 -28.755 1.00 64.94 111 GLY A CA 1
ATOM 878 C C . GLY A 1 111 ? 1.953 -15.959 -29.188 1.00 64.94 111 GLY A C 1
ATOM 879 O O . GLY A 1 111 ? 2.290 -15.910 -30.367 1.00 64.94 111 GLY A O 1
ATOM 880 N N . CYS A 1 112 ? 2.595 -16.738 -28.305 1.00 71.88 112 CYS A N 1
ATOM 881 C CA . CYS A 1 112 ? 3.705 -17.625 -28.684 1.00 71.88 112 CYS A CA 1
ATOM 882 C C . CYS A 1 112 ? 3.685 -18.953 -27.908 1.00 71.88 112 CYS A C 1
ATOM 884 O O . CYS A 1 112 ? 3.710 -18.961 -26.678 1.00 71.88 112 CYS A O 1
ATOM 886 N N . SER A 1 113 ? 3.675 -20.083 -28.620 1.00 72.50 113 SER A N 1
ATOM 887 C CA . SER A 1 113 ? 3.658 -21.436 -28.036 1.00 72.50 113 SER A CA 1
ATOM 888 C C . SER A 1 113 ? 5.018 -22.145 -28.037 1.00 72.50 113 SER A C 1
ATOM 890 O O . SER A 1 113 ? 5.165 -23.162 -27.362 1.00 72.50 113 SER A O 1
ATOM 892 N N . THR A 1 114 ? 6.015 -21.622 -28.755 1.00 75.38 114 THR A N 1
ATOM 893 C CA . THR A 1 114 ? 7.341 -22.241 -28.923 1.00 75.38 114 THR A CA 1
ATOM 894 C C . THR A 1 114 ? 8.449 -21.243 -28.584 1.00 75.38 114 THR A C 1
ATOM 896 O O . THR A 1 114 ? 8.570 -20.238 -29.285 1.00 75.38 114 THR A O 1
ATOM 899 N N . PRO A 1 115 ? 9.274 -21.489 -27.549 1.00 78.31 115 PRO A N 1
ATOM 900 C CA . PRO A 1 115 ? 10.367 -20.594 -27.201 1.00 78.31 115 PRO A CA 1
ATOM 901 C C . PRO A 1 115 ? 11.529 -20.778 -28.181 1.00 78.31 115 PRO A C 1
ATOM 903 O O . PRO A 1 115 ? 11.702 -21.836 -28.787 1.00 78.31 115 PRO A O 1
ATOM 906 N N . ILE A 1 116 ? 12.365 -19.754 -28.296 1.00 78.31 116 ILE A N 1
ATOM 907 C CA . ILE A 1 116 ? 13.462 -19.706 -29.282 1.00 78.31 116 ILE A CA 1
ATOM 908 C C . ILE A 1 116 ? 14.759 -20.312 -28.714 1.00 78.31 116 ILE A C 1
ATOM 910 O O . ILE A 1 116 ? 15.743 -20.523 -29.421 1.00 78.31 116 ILE A O 1
ATOM 914 N N . GLY A 1 117 ? 14.746 -20.623 -27.416 1.00 74.19 117 GLY A N 1
ATOM 915 C CA . GLY A 1 117 ? 15.935 -20.942 -26.644 1.00 74.19 117 GLY A CA 1
ATOM 916 C C . GLY A 1 117 ? 16.716 -19.680 -26.273 1.00 74.19 117 GLY A C 1
ATOM 917 O O . GLY A 1 117 ? 16.661 -18.642 -26.939 1.00 74.19 117 GLY A O 1
ATOM 918 N N . SER A 1 118 ? 17.455 -19.768 -25.174 1.00 80.88 118 SER A N 1
ATOM 919 C CA . SER A 1 118 ? 18.357 -18.710 -24.736 1.00 80.88 118 SER A CA 1
ATOM 920 C C . SER A 1 118 ? 19.582 -19.304 -24.065 1.00 80.88 118 SER A C 1
ATOM 922 O O . SER A 1 118 ? 19.490 -20.319 -23.372 1.00 80.88 118 SER A O 1
ATOM 924 N N . SER A 1 119 ? 20.734 -18.667 -24.260 1.00 83.50 119 SER A N 1
ATOM 925 C CA . SER A 1 119 ? 21.890 -18.890 -23.399 1.00 83.50 119 SER A CA 1
ATOM 926 C C . SER A 1 119 ? 21.876 -17.893 -22.242 1.00 83.50 119 SER A C 1
ATOM 928 O O . SER A 1 119 ? 21.364 -16.778 -22.358 1.00 83.50 119 SER A O 1
ATOM 930 N N . ARG A 1 120 ? 22.533 -18.256 -21.137 1.00 76.12 120 ARG A N 1
ATOM 931 C CA . ARG A 1 120 ? 22.723 -17.357 -19.991 1.00 76.12 120 ARG A CA 1
ATOM 932 C C . ARG A 1 120 ? 23.326 -16.004 -20.395 1.00 76.12 120 ARG A C 1
ATOM 934 O O . ARG A 1 120 ? 22.960 -14.986 -19.811 1.00 76.12 120 ARG A O 1
ATOM 941 N N . ASP A 1 121 ? 24.227 -15.989 -21.374 1.00 77.56 121 ASP A N 1
ATOM 942 C CA . ASP A 1 121 ? 24.862 -14.758 -21.846 1.00 77.56 121 ASP A CA 1
ATOM 943 C C . ASP A 1 121 ? 23.891 -13.905 -22.674 1.00 77.56 121 ASP A C 1
ATOM 945 O O . ASP A 1 121 ? 23.862 -12.686 -22.506 1.00 77.56 121 ASP A O 1
ATOM 949 N N . ASN A 1 122 ? 23.012 -14.523 -23.477 1.00 82.62 122 ASN A N 1
ATOM 950 C CA . ASN A 1 122 ? 21.922 -13.800 -24.137 1.00 82.62 122 ASN A CA 1
ATOM 951 C C . ASN A 1 122 ? 20.992 -13.140 -23.108 1.00 82.62 122 ASN A C 1
ATOM 953 O O . ASN A 1 122 ? 20.680 -11.961 -23.251 1.00 82.62 122 ASN A O 1
ATOM 957 N N . ASP A 1 123 ? 20.603 -13.848 -22.043 1.00 75.88 123 ASP A N 1
ATOM 958 C CA . ASP A 1 123 ? 19.733 -13.296 -20.992 1.00 75.88 123 ASP A CA 1
ATOM 959 C C . ASP A 1 123 ? 20.401 -12.179 -20.185 1.00 75.88 123 ASP A C 1
ATOM 961 O O . ASP A 1 123 ? 19.762 -11.175 -19.849 1.00 75.88 123 ASP A O 1
ATOM 965 N N . MET A 1 124 ? 21.705 -12.295 -19.921 1.00 77.12 124 MET A N 1
ATOM 966 C CA . MET A 1 124 ? 22.488 -11.219 -19.311 1.00 77.12 124 MET A CA 1
ATOM 967 C C . MET A 1 124 ? 22.537 -9.979 -20.220 1.00 77.12 124 MET A C 1
ATOM 969 O O . MET A 1 124 ? 22.252 -8.876 -19.747 1.00 77.12 124 MET A O 1
ATOM 973 N N . ASN A 1 125 ? 22.786 -10.153 -21.522 1.00 83.94 125 ASN A N 1
ATOM 974 C CA . ASN A 1 125 ? 22.812 -9.059 -22.500 1.00 83.94 125 ASN A CA 1
ATOM 975 C C . ASN A 1 125 ? 21.432 -8.396 -22.665 1.00 83.94 125 ASN A C 1
ATOM 977 O O . ASN A 1 125 ? 21.335 -7.167 -22.639 1.00 83.94 125 ASN A O 1
ATOM 981 N N . ARG A 1 126 ? 20.352 -9.192 -22.756 1.00 83.44 126 ARG A N 1
ATOM 982 C CA . ARG A 1 126 ? 18.958 -8.705 -22.768 1.00 83.44 126 ARG A CA 1
ATOM 983 C C . ARG A 1 126 ? 18.686 -7.844 -21.541 1.00 83.44 126 ARG A C 1
ATOM 985 O O . ARG A 1 126 ? 18.184 -6.736 -21.680 1.00 83.44 126 ARG A O 1
ATOM 992 N N . THR A 1 127 ? 19.071 -8.319 -20.354 1.00 76.06 127 THR A N 1
ATOM 993 C CA . THR A 1 127 ? 18.885 -7.584 -19.092 1.00 76.06 127 THR A CA 1
ATOM 994 C C . THR A 1 127 ? 19.594 -6.225 -19.118 1.00 76.06 127 THR A C 1
ATOM 996 O O . THR A 1 127 ? 19.026 -5.229 -18.679 1.00 76.06 127 THR A O 1
ATOM 999 N N . GLU A 1 128 ? 20.825 -6.144 -19.633 1.00 80.25 128 GLU A N 1
ATOM 1000 C CA . GLU A 1 128 ? 21.552 -4.870 -19.725 1.00 80.25 128 GLU A CA 1
ATOM 1001 C C . GLU A 1 128 ? 20.915 -3.872 -20.700 1.00 80.25 128 GLU A C 1
ATOM 1003 O O . GLU A 1 128 ? 20.836 -2.6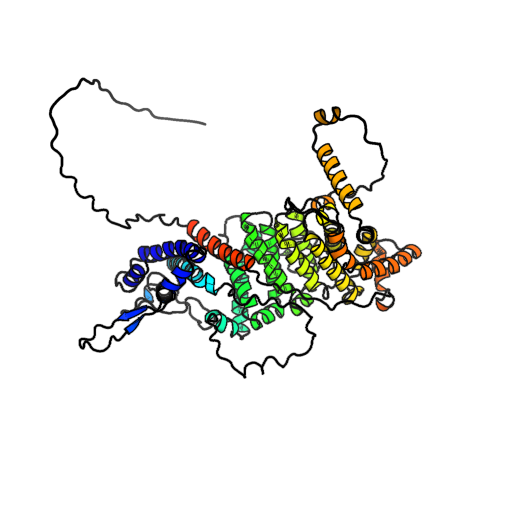84 -20.389 1.00 80.25 128 GLU A O 1
ATOM 1008 N N . ILE A 1 129 ? 20.423 -4.334 -21.848 1.00 85.12 129 ILE A N 1
ATOM 1009 C CA . ILE A 1 129 ? 19.794 -3.458 -22.847 1.00 85.12 129 ILE A CA 1
ATOM 1010 C C . ILE A 1 129 ? 18.374 -3.059 -22.404 1.00 85.12 129 ILE A C 1
ATOM 1012 O O . ILE A 1 129 ? 17.973 -1.910 -22.588 1.00 85.12 129 ILE A O 1
ATOM 1016 N N . LEU A 1 130 ? 17.639 -3.953 -21.729 1.00 82.38 130 LEU A N 1
ATOM 1017 C CA . LEU A 1 130 ? 16.354 -3.631 -21.100 1.00 82.38 130 LEU A CA 1
ATOM 1018 C C . LEU A 1 130 ? 16.502 -2.574 -19.998 1.00 82.38 130 LEU A C 1
ATOM 1020 O O . LEU A 1 130 ? 15.630 -1.721 -19.882 1.00 82.38 130 LEU A O 1
ATOM 1024 N N . ARG A 1 131 ? 17.609 -2.556 -19.236 1.00 80.62 131 ARG A N 1
ATOM 1025 C CA . ARG A 1 131 ? 17.893 -1.458 -18.288 1.00 80.62 131 ARG A CA 1
ATOM 1026 C C . ARG A 1 131 ? 17.995 -0.105 -18.991 1.00 80.62 131 ARG A C 1
ATOM 1028 O O . ARG A 1 131 ? 17.397 0.853 -18.507 1.00 80.62 131 ARG A O 1
ATOM 1035 N N . LEU A 1 132 ? 18.699 -0.025 -20.127 1.00 84.75 132 LEU A N 1
ATOM 1036 C CA . LEU A 1 132 ? 18.734 1.207 -20.922 1.00 84.75 132 LEU A CA 1
ATOM 1037 C C . LEU A 1 132 ? 17.324 1.592 -21.382 1.00 84.75 132 LEU A C 1
ATOM 1039 O O . LEU A 1 132 ? 16.932 2.741 -21.218 1.00 84.75 132 LEU A O 1
ATOM 1043 N N . LEU A 1 133 ? 16.551 0.644 -21.917 1.00 84.62 133 LEU A N 1
ATOM 1044 C CA . LEU A 1 133 ? 15.195 0.919 -22.394 1.00 84.62 133 LEU A CA 1
ATOM 1045 C C . LEU A 1 133 ? 14.278 1.431 -21.267 1.00 84.62 133 LEU A C 1
ATOM 1047 O O . LEU A 1 133 ? 13.575 2.418 -21.458 1.00 84.62 133 LEU A O 1
ATOM 1051 N N . THR A 1 134 ? 14.340 0.829 -20.075 1.00 79.12 134 THR A N 1
ATOM 1052 C CA . THR A 1 134 ? 13.617 1.294 -18.878 1.00 79.12 134 THR A CA 1
ATOM 1053 C C . THR A 1 134 ? 14.026 2.709 -18.472 1.00 79.12 134 THR A C 1
ATOM 1055 O O . THR A 1 134 ? 13.163 3.503 -18.106 1.00 79.12 134 THR A O 1
ATOM 1058 N N . VAL A 1 135 ? 15.318 3.049 -18.563 1.00 80.69 135 VAL A N 1
ATOM 1059 C CA . VAL A 1 135 ? 15.795 4.419 -18.324 1.00 80.69 135 VAL A CA 1
ATOM 1060 C C . VAL A 1 135 ? 15.234 5.378 -19.368 1.00 80.69 135 VAL A C 1
ATOM 1062 O O . VAL A 1 135 ? 14.650 6.378 -18.981 1.00 80.69 135 VAL A O 1
ATOM 1065 N N . LEU A 1 136 ? 15.345 5.072 -20.665 1.00 82.38 136 LEU A N 1
ATOM 1066 C CA . LEU A 1 136 ? 14.850 5.935 -21.749 1.00 82.38 136 LEU A CA 1
ATOM 1067 C C . LEU A 1 136 ? 13.336 6.184 -21.669 1.00 82.38 136 LEU A C 1
ATOM 1069 O O . LEU A 1 136 ? 12.875 7.264 -22.023 1.00 82.38 136 LEU A O 1
ATOM 1073 N N . LEU A 1 137 ? 12.569 5.202 -21.192 1.00 76.44 137 LEU A N 1
ATOM 1074 C CA . LEU A 1 137 ? 11.114 5.289 -21.058 1.00 76.44 137 LEU A CA 1
ATOM 1075 C C . LEU A 1 137 ? 10.647 5.794 -19.680 1.00 76.44 137 LEU A C 1
ATOM 1077 O O . LEU A 1 137 ? 9.442 5.923 -19.470 1.00 76.44 137 LEU A O 1
ATOM 1081 N N . SER A 1 138 ? 11.540 6.092 -18.729 1.00 72.69 138 SER A N 1
ATOM 1082 C CA . SER A 1 138 ? 11.153 6.387 -17.337 1.00 72.69 138 SER A CA 1
ATOM 1083 C C . SER A 1 138 ? 10.266 7.633 -17.193 1.00 72.69 138 SER A C 1
ATOM 1085 O O . SER A 1 138 ? 9.295 7.604 -16.426 1.00 72.69 138 SER A O 1
ATOM 1087 N N . LYS A 1 139 ? 10.526 8.692 -17.978 1.00 66.62 139 LYS A N 1
ATOM 1088 C CA . LYS A 1 139 ? 9.656 9.881 -18.060 1.00 66.62 139 LYS A CA 1
ATOM 1089 C C . LYS A 1 139 ? 8.245 9.523 -18.559 1.00 66.62 139 LYS A C 1
ATOM 1091 O O . LYS A 1 139 ? 7.274 10.076 -18.058 1.00 66.62 139 LYS A O 1
ATOM 1096 N N . SER A 1 140 ? 8.112 8.545 -19.461 1.00 59.50 140 SER A N 1
ATOM 1097 C CA . SER A 1 140 ? 6.827 8.060 -20.006 1.00 59.50 140 SER A CA 1
ATOM 1098 C C . SER A 1 140 ? 6.138 6.964 -19.172 1.00 59.50 140 SER A C 1
ATOM 1100 O O . SER A 1 140 ? 4.963 6.673 -19.402 1.00 59.50 140 SER A O 1
ATOM 1102 N N . ILE A 1 141 ? 6.860 6.317 -18.249 1.00 58.12 141 ILE A N 1
ATOM 1103 C CA . ILE A 1 141 ? 6.332 5.360 -17.251 1.00 58.12 141 ILE A CA 1
ATOM 1104 C C . ILE A 1 141 ? 5.769 6.106 -16.032 1.00 58.12 141 ILE A C 1
ATOM 1106 O O . ILE A 1 141 ? 4.838 5.643 -15.364 1.00 58.12 141 ILE A O 1
ATOM 1110 N N . SER A 1 142 ? 6.336 7.273 -15.746 1.00 55.41 142 SER A N 1
ATOM 1111 C CA . SER A 1 142 ? 5.837 8.194 -14.732 1.00 55.41 142 SER A CA 1
ATOM 1112 C C . SER A 1 142 ? 4.464 8.744 -15.132 1.00 55.41 142 SER A C 1
ATOM 1114 O O . SER A 1 142 ? 4.209 8.932 -16.324 1.00 55.41 142 SER A O 1
ATOM 1116 N N . PRO A 1 143 ? 3.558 9.028 -14.177 1.00 50.50 143 PRO A N 1
ATOM 1117 C CA . PRO A 1 143 ? 2.360 9.793 -14.492 1.00 50.50 143 PRO A CA 1
ATOM 1118 C C . PRO A 1 143 ? 2.794 11.147 -15.057 1.00 50.50 143 PRO A C 1
ATOM 1120 O O . PRO A 1 143 ? 3.603 11.834 -14.435 1.00 50.50 143 PRO A O 1
ATOM 1123 N N . ALA A 1 144 ? 2.270 11.532 -16.220 1.00 46.56 144 ALA A N 1
ATOM 1124 C CA . ALA A 1 144 ? 2.538 12.853 -16.765 1.00 46.56 144 ALA A CA 1
ATOM 1125 C C . ALA A 1 144 ? 2.082 13.919 -15.756 1.00 46.56 144 ALA A C 1
ATOM 1127 O O . ALA A 1 144 ? 0.920 13.926 -15.343 1.00 46.56 144 ALA A O 1
ATOM 1128 N N . THR A 1 145 ? 2.970 14.855 -15.413 1.00 38.50 145 THR A N 1
ATOM 1129 C CA . THR A 1 145 ? 2.762 15.936 -14.422 1.00 38.50 145 THR A CA 1
ATOM 1130 C C . THR A 1 145 ? 1.553 16.842 -14.730 1.00 38.50 145 THR A C 1
ATOM 1132 O O . THR A 1 145 ? 1.153 17.665 -13.918 1.00 38.50 145 THR A O 1
ATOM 1135 N N . ARG A 1 146 ? 0.921 16.674 -15.899 1.00 34.25 146 ARG A N 1
ATOM 1136 C CA . ARG A 1 146 ? -0.211 17.464 -16.409 1.00 34.25 146 ARG A CA 1
ATOM 1137 C C . ARG A 1 146 ? -1.602 16.985 -15.954 1.00 34.25 146 ARG A C 1
ATOM 1139 O O . ARG A 1 146 ? -2.592 17.544 -16.411 1.00 34.25 146 ARG A O 1
ATOM 1146 N N . GLN A 1 147 ? -1.701 15.973 -15.086 1.00 35.03 147 GLN A N 1
ATOM 1147 C CA . GLN A 1 147 ? -2.979 15.495 -14.520 1.00 35.03 147 GLN A CA 1
ATOM 1148 C C . GLN A 1 147 ? -3.048 15.533 -12.982 1.00 35.03 147 GLN A C 1
ATOM 1150 O O . GLN A 1 147 ? -3.844 14.815 -12.378 1.00 35.03 147 GLN A O 1
ATOM 1155 N N . ILE A 1 148 ? -2.302 16.439 -12.338 1.00 33.00 148 ILE A N 1
ATOM 1156 C CA . ILE A 1 148 ? -2.642 16.891 -10.977 1.00 33.00 148 ILE A CA 1
ATOM 1157 C C . ILE A 1 148 ? -3.851 17.836 -11.082 1.00 33.00 148 ILE A C 1
ATOM 1159 O O . ILE A 1 148 ? -3.745 19.051 -10.931 1.00 33.00 148 ILE A O 1
ATOM 1163 N N . VAL A 1 149 ? -5.020 17.269 -11.392 1.00 29.38 149 VAL A N 1
ATOM 1164 C CA . VAL A 1 149 ? -6.290 17.961 -11.173 1.00 29.38 149 VAL A CA 1
ATOM 1165 C C . VAL A 1 149 ? -6.518 17.942 -9.672 1.00 29.38 149 VAL A C 1
ATOM 1167 O O . VAL A 1 149 ? -6.868 16.909 -9.101 1.00 29.38 149 VAL A O 1
ATOM 1170 N N . ILE A 1 150 ? -6.303 19.090 -9.035 1.00 27.92 150 ILE A N 1
ATOM 1171 C CA . ILE A 1 150 ? -6.800 19.336 -7.687 1.00 27.92 150 ILE A CA 1
ATOM 1172 C C . ILE A 1 150 ? -8.326 19.371 -7.802 1.00 27.92 150 ILE A C 1
ATOM 1174 O O . ILE A 1 150 ? -8.918 20.407 -8.094 1.00 27.92 150 ILE A O 1
ATOM 1178 N N . SER A 1 151 ? -8.970 18.219 -7.617 1.00 25.88 151 SER A N 1
ATOM 1179 C CA . SER A 1 151 ? -10.414 18.1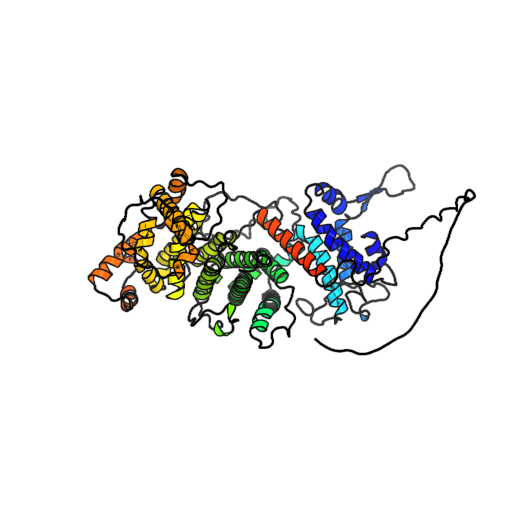41 -7.429 1.00 25.88 151 SER A CA 1
ATOM 1180 C C . SER A 1 151 ? -10.735 18.622 -6.016 1.00 25.88 151 SER A C 1
ATOM 1182 O O . SER A 1 151 ? -10.962 17.820 -5.105 1.00 25.88 151 SER A O 1
ATOM 1184 N N . THR A 1 152 ? -10.696 19.939 -5.818 1.00 24.62 152 THR A N 1
ATOM 1185 C CA . THR A 1 152 ? -11.394 20.553 -4.694 1.00 24.62 152 THR A CA 1
ATOM 1186 C C . THR A 1 152 ? -12.886 20.317 -4.870 1.00 24.62 152 THR A C 1
ATOM 1188 O O . THR A 1 152 ? -13.518 20.919 -5.735 1.00 24.62 152 THR A O 1
ATOM 1191 N N . ASP A 1 153 ? -13.393 19.514 -3.944 1.00 27.25 153 ASP A N 1
ATOM 1192 C CA . ASP A 1 153 ? -14.691 19.657 -3.293 1.00 27.25 153 ASP A CA 1
ATOM 1193 C C . ASP A 1 153 ? -15.926 18.907 -3.834 1.00 27.25 153 ASP A C 1
ATOM 1195 O O . ASP A 1 153 ? -16.114 18.684 -5.026 1.00 27.25 153 ASP A O 1
ATOM 1199 N N . VAL A 1 154 ? -16.770 18.575 -2.849 1.00 29.31 154 VAL A N 1
ATOM 1200 C CA . VAL A 1 154 ? -18.138 18.023 -2.866 1.00 29.31 154 VAL A CA 1
ATOM 1201 C C . VAL A 1 154 ? -18.347 16.622 -3.465 1.00 29.31 154 VAL A C 1
ATOM 1203 O O . VAL A 1 154 ? -18.394 16.402 -4.667 1.00 29.31 154 VAL A O 1
ATOM 1206 N N . GLY A 1 155 ? -18.583 15.671 -2.553 1.00 35.09 155 GLY A N 1
ATOM 1207 C CA . GLY A 1 155 ? -18.749 14.241 -2.802 1.00 35.09 155 GLY A CA 1
ATOM 1208 C C . GLY A 1 155 ? -19.804 13.818 -3.831 1.00 35.09 155 GLY A C 1
ATOM 1209 O O . GLY A 1 155 ? -20.992 14.128 -3.712 1.00 35.09 155 GLY A O 1
ATOM 1210 N N . ASP A 1 156 ? -19.353 12.965 -4.750 1.00 27.48 156 ASP A N 1
ATOM 1211 C CA . ASP A 1 156 ? -20.203 12.205 -5.661 1.00 27.48 156 ASP A CA 1
ATOM 1212 C C . ASP A 1 156 ? -21.032 11.145 -4.922 1.00 27.48 156 ASP A C 1
ATOM 1214 O O . ASP A 1 156 ? -20.534 10.345 -4.119 1.00 27.48 156 ASP A O 1
ATOM 1218 N N . LYS A 1 157 ? -22.328 11.134 -5.239 1.00 29.25 157 LYS A N 1
ATOM 1219 C CA . LYS A 1 157 ? -23.281 10.106 -4.815 1.00 29.25 157 LYS A CA 1
ATOM 1220 C C . LYS A 1 157 ? -23.066 8.803 -5.590 1.00 29.25 157 LYS A C 1
ATOM 1222 O O . LYS A 1 157 ? -22.451 8.768 -6.648 1.00 29.25 157 LYS A O 1
ATOM 1227 N N . ILE A 1 158 ? -23.606 7.719 -5.041 1.00 33.59 158 ILE A N 1
ATOM 1228 C CA . ILE A 1 158 ? -23.608 6.394 -5.667 1.00 33.59 158 ILE A CA 1
ATOM 1229 C C . ILE A 1 158 ? -24.861 6.272 -6.545 1.00 33.59 158 ILE A C 1
ATOM 1231 O O . ILE A 1 158 ? -25.897 5.867 -6.039 1.00 33.59 158 ILE A O 1
ATOM 1235 N N . GLU A 1 159 ? -24.730 6.661 -7.813 1.00 32.31 159 GLU A N 1
ATOM 1236 C CA . GLU A 1 159 ? -25.635 6.528 -8.980 1.00 32.31 159 GLU A CA 1
ATOM 1237 C C . GLU A 1 159 ? -24.836 7.240 -10.109 1.00 32.31 159 GLU A C 1
ATOM 1239 O O . GLU A 1 159 ? -24.362 8.349 -9.882 1.00 32.31 159 GLU A O 1
ATOM 1244 N N . ASP A 1 160 ? -24.464 6.683 -11.269 1.00 28.61 160 ASP A N 1
ATOM 1245 C CA . ASP A 1 160 ? -24.979 5.547 -12.046 1.00 28.61 160 ASP A CA 1
ATOM 1246 C C . ASP A 1 160 ? -23.860 4.740 -12.748 1.00 28.61 160 ASP A C 1
ATOM 1248 O O . ASP A 1 160 ? -22.735 5.210 -12.920 1.00 28.61 160 ASP A O 1
ATOM 1252 N N . LEU A 1 161 ? -24.173 3.517 -13.200 1.00 35.25 161 LEU A N 1
ATOM 1253 C CA . LEU A 1 161 ? -23.219 2.596 -13.851 1.00 35.25 161 LEU A CA 1
ATOM 1254 C C . LEU A 1 161 ? -23.253 2.589 -15.396 1.00 35.25 161 LEU A C 1
ATOM 1256 O O . LEU A 1 161 ? -22.567 1.764 -15.998 1.00 35.25 161 LEU A O 1
ATOM 1260 N N . GLU A 1 162 ? -24.014 3.481 -16.047 1.00 35.09 162 GLU A N 1
ATOM 1261 C CA . GLU A 1 162 ? -24.304 3.379 -17.496 1.00 35.09 162 GLU A CA 1
ATOM 1262 C C . GLU A 1 162 ? -23.949 4.619 -18.357 1.00 35.09 162 GLU A C 1
ATOM 1264 O O . GLU A 1 162 ? -23.972 4.531 -19.584 1.00 35.09 162 GLU A O 1
ATOM 1269 N N . GLU A 1 163 ? -23.540 5.761 -17.783 1.00 31.70 163 GLU A N 1
ATOM 1270 C CA . GLU A 1 163 ? -23.234 6.970 -18.585 1.00 31.70 163 GLU A CA 1
ATOM 1271 C C . GLU A 1 163 ? -21.828 7.014 -19.229 1.00 31.70 163 GLU A C 1
ATOM 1273 O O . GLU A 1 163 ? -21.595 7.788 -20.167 1.00 31.70 163 GLU A O 1
ATOM 1278 N N . ASP A 1 164 ? -20.879 6.195 -18.764 1.00 32.28 164 ASP A N 1
ATOM 1279 C CA . ASP A 1 164 ? -19.466 6.269 -19.184 1.00 32.28 164 ASP A CA 1
ATOM 1280 C C . ASP A 1 164 ? -19.233 5.872 -20.663 1.00 32.28 164 ASP A C 1
ATOM 1282 O O . ASP A 1 164 ? -18.219 6.252 -21.254 1.00 32.28 164 ASP A O 1
ATOM 1286 N N . GLU A 1 165 ? -20.171 5.166 -21.311 1.00 34.09 165 GLU A N 1
ATOM 1287 C CA . GLU A 1 165 ? -20.041 4.786 -22.730 1.00 34.09 165 GLU A CA 1
ATOM 1288 C C . GLU A 1 165 ? -20.431 5.904 -23.719 1.00 34.09 165 GLU A C 1
ATOM 1290 O O . GLU A 1 165 ? -19.976 5.897 -24.867 1.00 34.09 165 GLU A O 1
ATOM 1295 N N . GLN A 1 166 ? -21.236 6.897 -23.315 1.00 27.22 166 GLN A N 1
ATOM 1296 C CA . GLN A 1 166 ? -21.759 7.905 -24.256 1.00 27.22 166 GLN A CA 1
ATOM 1297 C C . GLN A 1 166 ? -20.893 9.170 -24.371 1.00 27.22 166 GLN A C 1
ATOM 1299 O O . GLN A 1 166 ? -20.860 9.799 -25.435 1.00 27.22 166 GLN A O 1
ATOM 1304 N N . LYS A 1 167 ? -20.105 9.512 -23.341 1.00 31.86 167 LYS A N 1
ATOM 1305 C CA . LYS A 1 167 ? -19.181 10.668 -23.374 1.00 31.86 167 LYS A CA 1
ATOM 1306 C C . LYS A 1 167 ? -18.013 10.501 -24.362 1.00 31.86 167 LYS A C 1
ATOM 1308 O O . LYS A 1 167 ? -17.357 11.480 -24.699 1.00 31.86 167 LYS A O 1
ATOM 1313 N N . GLN A 1 168 ? -17.803 9.305 -24.919 1.00 37.38 168 GLN A N 1
ATOM 1314 C CA . GLN A 1 168 ? -16.736 9.022 -25.889 1.00 37.38 168 GLN A CA 1
ATOM 1315 C C . GLN A 1 168 ? -17.071 9.404 -27.354 1.00 37.38 168 GLN A C 1
ATOM 1317 O O . GLN A 1 168 ? -16.256 9.166 -28.243 1.00 37.38 168 GLN A O 1
ATOM 1322 N N . LYS A 1 169 ? -18.252 9.993 -27.632 1.00 31.83 169 LYS A N 1
ATOM 1323 C CA . LYS A 1 169 ? -18.745 10.289 -29.002 1.00 31.83 169 LYS A CA 1
ATOM 1324 C C . LYS A 1 169 ? -18.901 11.768 -29.393 1.00 31.83 169 LYS A C 1
ATOM 1326 O O . LYS A 1 169 ? -19.336 12.044 -30.511 1.00 31.83 169 LYS A O 1
ATOM 1331 N N . ARG A 1 170 ? -18.521 12.731 -28.547 1.00 27.98 170 ARG A N 1
ATOM 1332 C CA . ARG A 1 170 ? -18.383 14.148 -28.948 1.00 27.98 170 ARG A CA 1
ATOM 1333 C C . ARG A 1 170 ? -16.949 14.602 -28.716 1.00 27.98 170 ARG A C 1
ATOM 1335 O O . ARG A 1 170 ? -16.549 14.855 -27.588 1.00 27.98 170 ARG A O 1
ATOM 1342 N N . GLY A 1 171 ? -16.176 14.626 -29.797 1.00 34.38 171 GLY A N 1
ATOM 1343 C CA . GLY A 1 171 ? -14.750 14.917 -29.739 1.00 34.38 171 GLY A CA 1
ATOM 1344 C C . GLY A 1 171 ? -14.436 16.395 -29.526 1.00 34.38 171 GLY A C 1
ATOM 1345 O O . GLY A 1 171 ? -15.230 17.274 -29.854 1.00 34.38 171 GLY A O 1
ATOM 1346 N N . ASN A 1 172 ? -13.218 16.640 -29.057 1.00 27.02 172 ASN A N 1
ATOM 1347 C CA . ASN A 1 172 ? -12.430 17.792 -29.467 1.00 27.02 172 ASN A CA 1
ATOM 1348 C C . ASN A 1 172 ? -10.959 17.376 -29.529 1.00 27.02 172 ASN A C 1
ATOM 1350 O O . ASN A 1 172 ? -10.498 16.580 -28.712 1.00 27.02 172 ASN A O 1
ATOM 1354 N N . ASN A 1 173 ? -10.245 17.896 -30.525 1.00 31.19 173 ASN A N 1
ATOM 1355 C CA . ASN A 1 173 ? -8.868 17.517 -30.819 1.00 31.19 173 ASN A CA 1
ATOM 1356 C C . ASN A 1 173 ? -7.896 18.129 -29.803 1.00 31.19 173 ASN A C 1
ATOM 1358 O O . ASN A 1 173 ? -7.332 19.197 -30.030 1.00 31.19 173 ASN A O 1
ATOM 1362 N N . THR A 1 174 ? -7.642 17.410 -28.718 1.00 29.45 174 THR A N 1
ATOM 1363 C CA . THR A 1 174 ? -6.311 17.383 -28.115 1.00 29.45 174 THR A CA 1
ATOM 1364 C C . THR A 1 174 ? -5.692 16.032 -28.437 1.00 29.45 174 THR A C 1
ATOM 1366 O O . THR A 1 174 ? -6.111 15.004 -27.909 1.00 29.45 174 THR A O 1
ATOM 1369 N N . GLU A 1 175 ? -4.684 16.025 -29.311 1.00 37.28 175 GLU A N 1
ATOM 1370 C CA . GLU A 1 175 ? -3.790 14.876 -29.464 1.00 37.28 175 GLU A CA 1
ATOM 1371 C C . GLU A 1 175 ? -2.982 14.736 -28.172 1.00 37.28 175 GLU A C 1
ATOM 1373 O O . GLU A 1 175 ? -1.874 15.252 -28.019 1.00 37.28 175 GLU A O 1
ATOM 1378 N N . SER A 1 176 ? -3.574 14.073 -27.179 1.00 39.03 176 SER A N 1
ATOM 1379 C CA . SER A 1 176 ? -2.822 13.623 -26.025 1.00 39.03 176 SER A CA 1
ATOM 1380 C C . SER A 1 176 ? -1.803 12.608 -26.529 1.00 39.03 176 SER A C 1
ATOM 1382 O O . SER A 1 176 ? -2.196 11.526 -26.970 1.00 39.03 176 SER A O 1
ATOM 1384 N N . ASN A 1 177 ? -0.515 12.944 -26.420 1.00 42.91 177 ASN A N 1
ATOM 1385 C CA . ASN A 1 177 ? 0.603 12.002 -26.505 1.00 42.91 177 ASN A CA 1
ATOM 1386 C C . ASN A 1 177 ? 0.531 11.007 -25.331 1.00 42.91 177 ASN A C 1
ATOM 1388 O O . ASN A 1 177 ? 1.378 10.997 -24.437 1.00 42.91 177 ASN A O 1
ATOM 1392 N N . ASP A 1 178 ? -0.536 10.214 -25.296 1.00 53.38 178 ASP A N 1
ATOM 1393 C CA . ASP A 1 178 ? -0.742 9.162 -24.321 1.00 53.38 178 ASP A CA 1
ATOM 1394 C C . ASP A 1 178 ? 0.117 7.967 -24.728 1.00 53.38 178 ASP A C 1
ATOM 1396 O O . ASP A 1 178 ? 0.236 7.614 -25.905 1.00 53.38 178 ASP A O 1
ATOM 1400 N N . ASN A 1 179 ? 0.782 7.375 -23.745 1.00 67.75 179 ASN A N 1
ATOM 1401 C CA . ASN A 1 179 ? 1.811 6.378 -23.987 1.00 67.75 179 ASN A CA 1
ATOM 1402 C C . ASN A 1 179 ? 1.185 5.170 -24.712 1.00 67.75 179 ASN A C 1
ATOM 1404 O O . ASN A 1 179 ? 0.354 4.469 -24.143 1.00 67.75 179 ASN A O 1
ATOM 1408 N N . ILE A 1 180 ? 1.595 4.900 -25.957 1.00 65.75 180 ILE A N 1
ATOM 1409 C CA . ILE A 1 180 ? 0.998 3.854 -26.810 1.00 65.75 180 ILE A CA 1
ATOM 1410 C C . ILE A 1 180 ? 1.045 2.471 -26.133 1.00 65.75 180 ILE A C 1
ATOM 1412 O O . ILE A 1 180 ? 0.102 1.685 -26.247 1.00 65.75 180 ILE A O 1
ATOM 1416 N N . PHE A 1 181 ? 2.095 2.178 -25.359 1.00 67.19 181 PHE A N 1
ATOM 1417 C CA . PHE A 1 181 ? 2.164 0.950 -24.567 1.00 67.19 181 PHE A CA 1
ATOM 1418 C C . PHE A 1 181 ? 1.133 0.953 -23.430 1.00 67.19 181 PHE A C 1
ATOM 1420 O O . PHE A 1 181 ? 0.440 -0.043 -23.238 1.00 67.19 181 PHE A O 1
ATOM 1427 N N . ARG A 1 182 ? 0.966 2.078 -22.719 1.00 72.00 182 ARG A N 1
ATOM 1428 C CA . ARG A 1 182 ? -0.090 2.260 -21.705 1.00 72.00 182 ARG A CA 1
ATOM 1429 C C . ARG A 1 182 ? -1.484 2.096 -22.320 1.00 72.00 182 ARG A C 1
ATOM 1431 O O . ARG A 1 182 ? -2.323 1.410 -21.737 1.00 72.00 182 ARG A O 1
ATOM 1438 N N . HIS A 1 183 ? -1.701 2.646 -23.516 1.00 75.25 183 HIS A N 1
ATOM 1439 C CA . HIS A 1 183 ? -2.933 2.475 -24.279 1.00 75.25 183 HIS A CA 1
ATOM 1440 C C . HIS A 1 183 ? -3.211 0.989 -24.531 1.00 75.25 183 HIS A C 1
ATOM 1442 O O . HIS A 1 183 ? -4.228 0.483 -24.058 1.00 75.25 183 HIS A O 1
ATOM 1448 N N . TYR A 1 184 ? -2.307 0.254 -25.189 1.00 77.62 184 TYR A N 1
ATOM 1449 C CA . TYR A 1 184 ? -2.521 -1.174 -25.459 1.00 77.62 184 TYR A CA 1
ATOM 1450 C C . TYR A 1 184 ? -2.635 -2.018 -24.181 1.00 77.62 184 TYR A C 1
ATOM 1452 O O . TYR A 1 184 ? -3.497 -2.896 -24.110 1.00 77.62 184 TYR A O 1
ATOM 1460 N N . LEU A 1 185 ? -1.858 -1.712 -23.137 1.00 79.94 185 LEU A N 1
ATOM 1461 C CA . LEU A 1 185 ? -1.946 -2.386 -21.839 1.00 79.94 185 LEU A CA 1
ATOM 1462 C C . LEU A 1 185 ? -3.327 -2.195 -21.188 1.00 79.94 185 LEU A C 1
ATOM 1464 O O . LEU A 1 185 ? -3.867 -3.141 -20.616 1.00 79.94 185 LEU A O 1
ATOM 1468 N N . SER A 1 186 ? -3.944 -1.015 -21.333 1.00 83.56 186 SER A N 1
ATOM 1469 C CA . SER A 1 186 ? -5.316 -0.748 -20.864 1.00 83.56 186 SER A CA 1
ATOM 1470 C C . SER A 1 186 ? -6.396 -1.504 -21.659 1.00 83.56 186 SER A C 1
ATOM 1472 O O . SER A 1 186 ? -7.486 -1.741 -21.140 1.00 83.56 186 SER A O 1
ATOM 1474 N N . LYS A 1 187 ? -6.101 -1.916 -22.905 1.00 84.69 187 LYS A N 1
ATOM 1475 C CA . LYS A 1 187 ? -7.019 -2.665 -23.786 1.00 84.69 187 LYS A CA 1
ATOM 1476 C C . LYS A 1 187 ? -6.976 -4.185 -23.580 1.00 84.69 187 LYS A C 1
ATOM 1478 O O . LYS A 1 187 ? -7.863 -4.876 -24.091 1.00 84.69 187 LYS A O 1
ATOM 1483 N N . LEU A 1 188 ? -6.007 -4.719 -22.826 1.00 86.44 188 LEU A N 1
ATOM 1484 C CA . LEU A 1 188 ? -6.027 -6.124 -22.397 1.00 86.44 188 LEU A CA 1
ATOM 1485 C C . LEU A 1 188 ? -7.312 -6.412 -21.607 1.00 86.44 188 LEU A C 1
ATOM 1487 O O . LEU A 1 188 ? -7.743 -5.602 -20.784 1.00 86.44 188 LEU A O 1
ATOM 1491 N N . HIS A 1 189 ? -7.951 -7.546 -21.892 1.00 88.56 189 HIS A N 1
ATOM 1492 C CA . HIS A 1 189 ? -9.297 -7.841 -21.386 1.00 88.56 189 HIS A CA 1
ATOM 1493 C C . HIS A 1 189 ? -9.628 -9.329 -21.231 1.00 88.56 189 HIS A C 1
ATOM 1495 O O . HIS A 1 189 ? -10.676 -9.646 -20.673 1.00 88.56 189 HIS A O 1
ATOM 1501 N N . ARG A 1 190 ? -8.799 -10.250 -21.737 1.00 88.50 190 ARG A N 1
ATOM 1502 C CA . ARG A 1 190 ? -9.075 -11.687 -21.639 1.00 88.50 190 ARG A CA 1
ATOM 1503 C C . ARG A 1 190 ? -8.603 -12.193 -20.280 1.00 88.50 190 ARG A C 1
ATOM 1505 O O . ARG A 1 190 ? -7.462 -11.955 -19.895 1.00 88.50 190 ARG A O 1
ATOM 1512 N N . GLY A 1 191 ? -9.450 -12.953 -19.585 1.00 89.19 191 GLY A N 1
ATOM 1513 C CA . GLY A 1 191 ? -9.104 -13.521 -18.275 1.00 89.19 191 GLY A CA 1
ATOM 1514 C C . GLY A 1 191 ? -7.866 -14.427 -18.305 1.00 89.19 191 GLY A C 1
ATOM 1515 O O . GLY A 1 191 ? -7.099 -14.430 -17.351 1.00 89.19 191 GLY A O 1
ATOM 1516 N N . GLN A 1 192 ? -7.620 -15.129 -19.418 1.00 88.00 192 GLN A N 1
ATOM 1517 C CA . GLN A 1 192 ? -6.413 -15.944 -19.619 1.00 88.00 192 GLN A CA 1
ATOM 1518 C C . GLN A 1 192 ? -5.129 -15.096 -19.644 1.00 88.00 192 GLN A C 1
ATOM 1520 O O . GLN A 1 192 ? -4.141 -15.469 -19.014 1.00 88.00 192 GLN A O 1
ATOM 1525 N N . ASP A 1 193 ? -5.156 -13.931 -20.303 1.00 87.38 193 ASP A N 1
ATOM 1526 C CA . ASP A 1 193 ? -4.017 -13.004 -20.343 1.00 87.38 193 ASP A CA 1
ATOM 1527 C C . ASP A 1 193 ? -3.741 -12.452 -18.934 1.00 87.38 193 ASP A C 1
ATOM 1529 O O . ASP A 1 193 ? -2.595 -12.395 -18.489 1.00 87.38 193 ASP A O 1
ATOM 1533 N N . PHE A 1 194 ? -4.798 -12.093 -18.195 1.00 92.81 194 PHE A N 1
ATOM 1534 C CA . PHE A 1 194 ? -4.684 -11.623 -16.812 1.00 92.81 194 PHE A CA 1
ATOM 1535 C C . PHE A 1 194 ? -4.156 -12.703 -15.864 1.00 92.81 194 PHE A C 1
ATOM 1537 O O . PHE A 1 194 ? -3.303 -12.395 -15.032 1.00 92.81 194 PHE A O 1
ATOM 1544 N N . GLN A 1 195 ? -4.603 -13.954 -16.019 1.00 90.94 195 GLN A N 1
ATOM 1545 C CA . GLN A 1 195 ? -4.091 -15.092 -15.259 1.00 90.94 195 GLN A CA 1
ATOM 1546 C C . GLN A 1 195 ? -2.592 -15.296 -15.514 1.00 90.94 195 GLN A C 1
ATOM 1548 O O . GLN A 1 195 ? -1.810 -15.353 -14.567 1.00 90.94 195 GLN A O 1
ATOM 1553 N N . PHE A 1 196 ? -2.177 -15.340 -16.785 1.00 88.81 196 PHE A N 1
ATOM 1554 C CA . PHE A 1 196 ? -0.770 -15.478 -17.170 1.00 88.81 196 PHE A CA 1
ATOM 1555 C C . PHE A 1 196 ? 0.103 -14.368 -16.561 1.00 88.81 196 PHE A C 1
ATOM 1557 O O . PHE A 1 196 ? 1.164 -14.650 -15.997 1.00 88.81 196 PHE A O 1
ATOM 1564 N N . LEU A 1 197 ? -0.366 -13.115 -16.618 1.00 89.12 197 LEU A N 1
ATOM 1565 C CA . LEU A 1 197 ? 0.330 -11.970 -16.029 1.00 89.12 197 LEU A CA 1
ATOM 1566 C C . LEU A 1 197 ? 0.467 -12.097 -14.506 1.00 89.12 197 LEU A C 1
ATOM 1568 O O . LEU A 1 197 ? 1.581 -11.976 -13.992 1.00 89.12 197 LEU A O 1
ATOM 1572 N N . ILE A 1 198 ? -0.625 -12.353 -13.772 1.00 92.81 198 ILE A N 1
ATOM 1573 C CA . ILE A 1 198 ? -0.561 -12.403 -12.304 1.00 92.81 198 ILE A CA 1
ATOM 1574 C C . ILE A 1 198 ? 0.199 -13.628 -11.792 1.00 92.81 198 ILE A C 1
ATOM 1576 O O . ILE A 1 198 ? 0.965 -13.493 -10.841 1.00 92.81 198 ILE A O 1
ATOM 1580 N N . ASP A 1 199 ? 0.068 -14.791 -12.433 1.00 88.69 199 ASP A N 1
ATOM 1581 C CA . ASP A 1 199 ? 0.814 -15.995 -12.054 1.00 88.69 199 ASP A CA 1
ATOM 1582 C C . ASP A 1 199 ? 2.323 -15.808 -12.305 1.00 88.69 199 ASP A C 1
ATOM 1584 O O . ASP A 1 199 ? 3.148 -16.206 -11.477 1.00 88.69 199 ASP A O 1
ATOM 1588 N N . GLY A 1 200 ? 2.698 -15.123 -13.394 1.00 85.06 200 GLY A N 1
ATOM 1589 C CA . GLY A 1 200 ? 4.081 -14.732 -13.680 1.00 85.06 200 GLY A CA 1
ATOM 1590 C C . GLY A 1 200 ? 4.663 -13.761 -12.645 1.00 85.06 200 GLY A C 1
ATOM 1591 O O . GLY A 1 200 ? 5.739 -14.023 -12.100 1.00 85.06 200 GLY A O 1
ATOM 1592 N N . ILE A 1 201 ? 3.934 -12.680 -12.338 1.00 88.50 201 ILE A N 1
ATOM 1593 C CA . ILE A 1 201 ? 4.294 -11.684 -11.312 1.00 88.50 201 ILE A CA 1
ATOM 1594 C C . ILE A 1 201 ? 4.433 -12.362 -9.941 1.00 88.50 201 ILE A C 1
ATOM 1596 O O . ILE A 1 201 ? 5.475 -12.257 -9.289 1.00 88.50 201 ILE A O 1
ATOM 1600 N N . TYR A 1 202 ? 3.410 -13.105 -9.514 1.00 89.19 202 TYR A N 1
ATOM 1601 C CA . TYR A 1 202 ? 3.370 -13.746 -8.202 1.00 89.19 202 TYR A CA 1
ATOM 1602 C C . TYR A 1 202 ? 4.484 -14.784 -8.031 1.00 89.19 202 TYR A C 1
ATOM 1604 O O . TYR A 1 202 ? 5.123 -14.815 -6.984 1.00 89.19 202 TYR A O 1
ATOM 1612 N N . ARG A 1 203 ? 4.801 -15.580 -9.063 1.00 84.81 203 ARG A N 1
ATOM 1613 C CA . ARG A 1 203 ? 5.924 -16.535 -9.026 1.00 84.81 203 ARG A CA 1
ATOM 1614 C C . ARG A 1 203 ? 7.268 -15.854 -8.736 1.00 84.81 203 ARG A C 1
ATOM 1616 O O . ARG A 1 203 ? 8.088 -16.414 -8.011 1.00 84.81 203 ARG A O 1
ATOM 1623 N N . ILE A 1 204 ? 7.490 -14.655 -9.275 1.00 82.56 204 ILE A N 1
ATOM 1624 C CA . ILE A 1 204 ? 8.718 -13.876 -9.049 1.00 82.56 204 ILE A CA 1
ATOM 1625 C C . ILE A 1 204 ? 8.744 -13.303 -7.624 1.00 82.56 204 ILE A C 1
ATOM 1627 O O . ILE A 1 204 ? 9.768 -13.401 -6.947 1.00 82.56 204 ILE A O 1
ATOM 1631 N N . LEU A 1 205 ? 7.619 -12.757 -7.151 1.00 85.56 205 LEU A N 1
ATOM 1632 C CA . LEU A 1 205 ? 7.515 -12.126 -5.830 1.00 85.56 205 LEU A CA 1
ATOM 1633 C C . LEU A 1 205 ? 7.448 -13.125 -4.660 1.00 85.56 205 LEU A C 1
ATOM 1635 O O . LEU A 1 205 ? 7.943 -12.836 -3.576 1.00 85.56 205 LEU A O 1
ATOM 1639 N N . ASN A 1 206 ? 6.880 -14.314 -4.865 1.00 84.25 206 ASN A N 1
ATOM 1640 C CA . ASN A 1 206 ? 6.800 -15.366 -3.847 1.00 84.25 206 ASN A CA 1
ATOM 1641 C C . ASN A 1 206 ? 8.129 -16.132 -3.689 1.00 84.25 206 ASN A C 1
ATOM 1643 O O . ASN A 1 206 ? 8.351 -16.801 -2.681 1.00 84.25 206 ASN A O 1
ATOM 1647 N N . SER A 1 207 ? 9.048 -16.034 -4.662 1.00 76.94 207 SER A N 1
ATOM 1648 C CA . SER A 1 207 ? 10.316 -16.772 -4.619 1.00 76.94 207 SER A CA 1
ATOM 1649 C C . SER A 1 207 ? 11.103 -16.516 -3.319 1.00 76.94 207 SER A C 1
ATOM 1651 O O . SER A 1 207 ? 11.406 -17.497 -2.639 1.00 76.94 207 SER A O 1
ATOM 1653 N N . PRO A 1 208 ? 11.369 -15.269 -2.866 1.00 72.88 208 PRO A N 1
ATOM 1654 C CA . PRO A 1 208 ? 12.086 -15.042 -1.607 1.00 72.88 208 PRO A CA 1
ATOM 1655 C C . PRO A 1 208 ? 11.384 -15.585 -0.355 1.00 72.88 208 PRO A C 1
ATOM 1657 O O . PRO A 1 208 ? 12.073 -16.029 0.561 1.00 72.88 208 PRO A O 1
ATOM 1660 N N . MET A 1 209 ? 10.046 -15.618 -0.321 1.00 73.19 209 MET A N 1
ATOM 1661 C CA . MET A 1 209 ? 9.296 -16.219 0.792 1.00 73.19 209 MET A CA 1
ATOM 1662 C C . MET A 1 209 ? 9.539 -17.731 0.870 1.00 73.19 209 MET A C 1
ATOM 1664 O O . MET A 1 209 ? 9.827 -18.262 1.940 1.00 73.19 209 MET A O 1
ATOM 1668 N N . GLN A 1 210 ? 9.512 -18.419 -0.275 1.00 70.75 210 GLN A N 1
ATOM 1669 C CA . GLN A 1 210 ? 9.842 -19.846 -0.353 1.00 70.75 210 GLN A CA 1
ATOM 1670 C C . GLN A 1 210 ? 11.303 -20.118 0.039 1.00 70.75 210 GLN A C 1
ATOM 1672 O O . GLN A 1 210 ? 11.583 -21.101 0.722 1.00 70.75 210 GLN A O 1
ATOM 1677 N N . LEU A 1 211 ? 12.237 -19.233 -0.339 1.00 63.34 211 LEU A N 1
ATOM 1678 C CA . LEU A 1 211 ? 13.653 -19.372 0.020 1.00 63.34 211 LEU A CA 1
ATOM 1679 C C . LEU A 1 211 ? 13.900 -19.298 1.533 1.00 63.34 211 LEU A C 1
ATOM 1681 O O . LEU A 1 211 ? 14.745 -20.038 2.026 1.00 63.34 211 LEU A O 1
ATOM 1685 N N . LEU A 1 212 ? 13.177 -18.446 2.267 1.00 64.50 212 LEU A N 1
ATOM 1686 C CA . LEU A 1 212 ? 13.335 -18.309 3.723 1.00 64.50 212 LEU A CA 1
ATOM 1687 C C . LEU A 1 212 ? 12.760 -19.489 4.523 1.00 64.50 212 LEU A C 1
ATOM 1689 O O . LEU A 1 212 ? 13.160 -19.693 5.666 1.00 64.50 212 LEU A O 1
ATOM 1693 N N . ASN A 1 213 ? 11.856 -20.276 3.935 1.00 63.06 213 ASN A N 1
ATOM 1694 C CA . ASN A 1 213 ? 11.367 -21.521 4.534 1.00 63.06 213 ASN A CA 1
ATOM 1695 C C . ASN A 1 213 ? 12.308 -22.717 4.299 1.00 63.06 213 ASN A C 1
ATOM 1697 O O . ASN A 1 213 ? 12.195 -23.728 4.991 1.00 63.06 213 ASN A O 1
ATOM 1701 N N . ASN A 1 214 ? 13.224 -22.627 3.331 1.00 61.53 214 ASN A N 1
ATOM 1702 C CA . ASN A 1 214 ? 14.117 -23.724 2.976 1.00 61.53 214 ASN A CA 1
ATOM 1703 C C . ASN A 1 214 ? 15.404 -23.687 3.816 1.00 61.53 214 ASN A C 1
ATOM 1705 O O . ASN A 1 214 ? 16.109 -22.683 3.868 1.00 61.53 214 ASN A O 1
ATOM 1709 N N . TYR A 1 215 ? 15.743 -24.827 4.424 1.00 52.44 215 TYR A N 1
ATOM 1710 C CA . TYR A 1 215 ? 16.767 -25.001 5.470 1.00 52.44 215 TYR A CA 1
ATOM 1711 C C . TYR A 1 215 ? 18.234 -24.673 5.107 1.00 52.44 215 TYR A C 1
ATOM 1713 O O . TYR A 1 215 ? 19.117 -24.910 5.929 1.00 52.44 215 TYR A O 1
ATOM 1721 N N . ILE A 1 216 ? 18.533 -24.138 3.916 1.00 56.47 216 ILE A N 1
ATOM 1722 C CA . ILE A 1 216 ? 19.909 -23.838 3.478 1.00 56.47 216 ILE A CA 1
ATOM 1723 C C . ILE A 1 216 ? 20.073 -22.337 3.171 1.00 56.47 216 ILE A C 1
ATOM 1725 O O . ILE A 1 216 ? 19.948 -21.918 2.011 1.00 56.47 216 ILE A O 1
ATOM 1729 N N . PRO A 1 217 ? 20.398 -21.510 4.185 1.00 46.88 217 PRO A N 1
ATOM 1730 C CA . PRO A 1 217 ? 20.746 -20.108 3.988 1.00 46.88 217 PRO A CA 1
ATOM 1731 C C . PRO A 1 217 ? 21.868 -19.949 2.951 1.00 46.88 217 PRO A C 1
ATOM 1733 O O . PRO A 1 217 ? 22.936 -20.540 3.072 1.00 46.88 217 PRO A O 1
ATOM 1736 N N . GLY A 1 218 ? 21.625 -19.142 1.915 1.00 47.78 218 GLY A N 1
ATOM 1737 C CA . GLY A 1 218 ? 22.624 -18.797 0.894 1.00 47.78 218 GLY A CA 1
ATOM 1738 C C . GLY A 1 218 ? 22.732 -19.738 -0.316 1.00 47.78 218 GLY A C 1
ATOM 1739 O O . GLY A 1 218 ? 23.399 -19.370 -1.280 1.00 47.78 218 GLY A O 1
ATOM 1740 N N . SER A 1 219 ? 22.055 -20.894 -0.336 1.00 45.97 219 SER A N 1
ATOM 1741 C CA . SER A 1 219 ? 22.132 -21.841 -1.472 1.00 45.97 219 SER A CA 1
ATOM 1742 C C . SER A 1 219 ? 21.481 -21.325 -2.765 1.00 45.97 219 SER A C 1
ATOM 1744 O O . SER A 1 219 ? 21.918 -21.673 -3.862 1.00 45.97 219 SER A O 1
ATOM 1746 N N . LEU A 1 220 ? 20.460 -20.472 -2.655 1.00 47.00 220 LEU A N 1
ATOM 1747 C CA . LEU A 1 220 ? 19.697 -19.948 -3.787 1.00 47.00 220 LEU A CA 1
ATOM 1748 C C . LEU A 1 220 ? 19.876 -18.430 -3.886 1.00 47.00 220 LEU A C 1
ATOM 1750 O O . LEU A 1 220 ? 19.607 -17.687 -2.940 1.00 47.00 220 LEU A O 1
ATOM 1754 N N . LYS A 1 221 ? 20.340 -17.954 -5.050 1.00 49.28 221 LYS A N 1
ATOM 1755 C CA . LYS A 1 221 ? 20.499 -16.518 -5.322 1.00 49.28 221 LYS A CA 1
ATOM 1756 C C . LYS A 1 221 ? 19.140 -15.825 -5.207 1.00 49.28 221 LYS A C 1
ATOM 1758 O O . LYS A 1 221 ? 18.240 -16.122 -5.987 1.00 49.28 221 LYS A O 1
ATOM 1763 N N . ARG A 1 222 ? 19.022 -14.858 -4.286 1.00 54.38 222 ARG A N 1
ATOM 1764 C CA . ARG A 1 222 ? 17.849 -13.972 -4.184 1.00 54.38 222 ARG A CA 1
ATOM 1765 C C . ARG A 1 222 ? 17.531 -13.377 -5.560 1.00 54.38 222 ARG A C 1
ATOM 1767 O O . ARG A 1 222 ? 18.417 -12.794 -6.193 1.00 54.38 222 ARG A O 1
ATOM 1774 N N . VAL A 1 223 ? 16.278 -13.493 -6.002 1.00 55.59 223 VAL A N 1
ATOM 1775 C CA . VAL A 1 223 ? 15.810 -12.863 -7.244 1.00 55.59 223 VAL A CA 1
ATOM 1776 C C . VAL A 1 223 ? 15.904 -11.345 -7.077 1.00 55.59 223 VAL A C 1
ATOM 1778 O O . VAL A 1 223 ? 15.195 -10.747 -6.266 1.00 55.59 223 VAL A O 1
ATOM 1781 N N . ARG A 1 224 ? 16.825 -10.717 -7.818 1.00 63.62 224 ARG A N 1
ATOM 1782 C CA . ARG A 1 224 ? 17.160 -9.290 -7.660 1.00 63.62 224 ARG A CA 1
ATOM 1783 C C . ARG A 1 224 ? 16.105 -8.329 -8.230 1.00 63.62 224 ARG A C 1
ATOM 1785 O O . ARG A 1 224 ? 16.226 -7.145 -7.974 1.00 63.62 224 ARG A O 1
ATOM 1792 N N . TYR A 1 225 ? 15.093 -8.839 -8.938 1.00 73.69 225 TYR A N 1
ATOM 1793 C CA . TYR A 1 225 ? 14.122 -8.052 -9.718 1.00 73.69 225 TYR A CA 1
ATOM 1794 C C . TYR A 1 225 ? 12.760 -7.832 -9.032 1.00 73.69 225 TYR A C 1
ATOM 1796 O O . TYR A 1 225 ? 11.772 -7.502 -9.685 1.00 73.69 225 TYR A O 1
ATOM 1804 N N . HIS A 1 226 ? 12.655 -8.111 -7.730 1.00 77.88 226 HIS A N 1
ATOM 1805 C CA . HIS A 1 226 ? 11.375 -8.042 -7.017 1.00 77.88 226 HIS A CA 1
ATOM 1806 C C . HIS A 1 226 ? 10.854 -6.605 -6.876 1.00 77.88 226 HIS A C 1
ATOM 1808 O O . HIS A 1 226 ? 9.644 -6.398 -6.878 1.00 77.88 226 HIS A O 1
ATOM 1814 N N . VAL A 1 227 ? 11.748 -5.616 -6.809 1.00 82.56 227 VAL A N 1
ATOM 1815 C CA . VAL A 1 227 ? 11.380 -4.198 -6.734 1.00 82.56 227 VAL A CA 1
ATOM 1816 C C . VAL A 1 227 ? 10.752 -3.744 -8.049 1.00 82.56 227 VAL A C 1
ATOM 1818 O O . VAL A 1 227 ? 9.634 -3.234 -8.064 1.00 82.56 227 VAL A O 1
ATOM 1821 N N . GLU A 1 228 ? 11.428 -4.012 -9.164 1.00 81.06 228 GLU A N 1
ATOM 1822 C CA . GLU A 1 228 ? 10.961 -3.704 -10.515 1.00 81.06 228 GLU A CA 1
ATOM 1823 C C . GLU A 1 228 ? 9.641 -4.428 -10.821 1.00 81.06 228 GLU A C 1
ATOM 1825 O O . GLU A 1 228 ? 8.740 -3.851 -11.428 1.00 81.06 228 GLU A O 1
ATOM 1830 N N . MET A 1 229 ? 9.486 -5.667 -10.340 1.00 85.69 229 MET A N 1
ATOM 1831 C CA . MET A 1 229 ? 8.256 -6.449 -10.491 1.00 85.69 229 MET A CA 1
ATOM 1832 C C . MET A 1 229 ? 7.086 -5.896 -9.659 1.00 85.69 229 MET A C 1
ATOM 1834 O O . MET A 1 229 ? 5.954 -5.888 -10.142 1.00 85.69 229 MET A O 1
ATOM 1838 N N . LEU A 1 230 ? 7.334 -5.379 -8.448 1.00 89.31 230 LEU A N 1
ATOM 1839 C CA . LEU A 1 230 ? 6.321 -4.661 -7.660 1.00 89.31 230 LEU A CA 1
ATOM 1840 C C . LEU A 1 230 ? 5.907 -3.351 -8.340 1.00 89.31 230 LEU A C 1
ATOM 1842 O O . LEU A 1 230 ? 4.715 -3.082 -8.469 1.00 89.31 230 LEU A O 1
ATOM 1846 N N . MET A 1 231 ? 6.871 -2.570 -8.839 1.00 87.00 231 MET A N 1
ATOM 1847 C CA . MET A 1 231 ? 6.601 -1.324 -9.569 1.00 87.00 231 MET A CA 1
ATOM 1848 C C . MET A 1 231 ? 5.802 -1.583 -10.858 1.00 87.00 231 MET A C 1
ATOM 1850 O O . MET A 1 231 ? 4.843 -0.863 -11.139 1.00 87.00 231 MET A O 1
ATOM 1854 N N . LEU A 1 232 ? 6.133 -2.646 -11.603 1.00 86.00 232 LEU A N 1
ATOM 1855 C CA . LEU A 1 232 ? 5.379 -3.090 -12.780 1.00 86.00 232 LEU A CA 1
ATOM 1856 C C . LEU A 1 232 ? 3.957 -3.540 -12.413 1.00 86.00 232 LEU A C 1
ATOM 1858 O O . LEU A 1 232 ? 2.999 -3.129 -13.065 1.00 86.00 232 LEU A O 1
ATOM 1862 N N . CYS A 1 233 ? 3.808 -4.350 -11.360 1.00 91.12 233 CYS A N 1
ATOM 1863 C CA . CYS A 1 233 ? 2.507 -4.800 -10.863 1.00 91.12 233 CYS A CA 1
ATOM 1864 C C . CYS A 1 233 ? 1.621 -3.612 -10.457 1.00 91.12 233 CYS A C 1
ATOM 1866 O O . CYS A 1 233 ? 0.459 -3.544 -10.856 1.00 91.12 233 CYS A O 1
ATOM 1868 N N . TRP A 1 234 ? 2.181 -2.630 -9.745 1.00 91.88 234 TRP A N 1
ATOM 1869 C CA . TRP A 1 234 ? 1.470 -1.410 -9.371 1.00 91.88 234 TRP A CA 1
ATOM 1870 C C . TRP A 1 234 ? 1.022 -0.613 -10.603 1.00 91.88 234 TRP A C 1
ATOM 1872 O O . TRP A 1 234 ? -0.157 -0.280 -10.721 1.00 91.88 234 TRP A O 1
ATOM 1882 N N . LYS A 1 235 ? 1.913 -0.387 -11.579 1.00 86.06 235 LYS A N 1
ATOM 1883 C CA . LYS A 1 235 ? 1.559 0.332 -12.815 1.00 86.06 235 LYS A CA 1
ATOM 1884 C C . LYS A 1 235 ? 0.534 -0.414 -13.672 1.00 86.06 235 LYS A C 1
ATOM 1886 O O . LYS A 1 235 ? -0.292 0.237 -14.315 1.00 86.06 235 LYS A O 1
ATOM 1891 N N . LEU A 1 236 ? 0.524 -1.747 -13.645 1.00 88.94 236 LEU A N 1
ATOM 1892 C CA . LEU A 1 236 ? -0.507 -2.564 -14.289 1.00 88.94 236 LEU A CA 1
ATOM 1893 C C . LEU A 1 236 ? -1.880 -2.386 -13.612 1.00 88.94 236 LEU A C 1
ATOM 1895 O O . LEU A 1 236 ? -2.875 -2.206 -14.316 1.00 88.94 236 LEU A O 1
ATOM 1899 N N . LEU A 1 237 ? -1.927 -2.356 -12.274 1.00 90.62 237 LEU A N 1
ATOM 1900 C CA . LEU A 1 237 ? -3.151 -2.103 -11.497 1.00 90.62 237 LEU A CA 1
ATOM 1901 C C . LEU A 1 237 ? -3.738 -0.706 -11.734 1.00 90.62 237 LEU A C 1
ATOM 1903 O O . LEU A 1 237 ? -4.957 -0.563 -11.806 1.00 90.62 237 LEU A O 1
ATOM 1907 N N . GLU A 1 238 ? -2.886 0.311 -11.883 1.00 87.06 238 GLU A N 1
ATOM 1908 C CA . GLU A 1 238 ? -3.313 1.680 -12.205 1.00 87.06 238 GLU A CA 1
ATOM 1909 C C . GLU A 1 238 ? -3.751 1.842 -13.668 1.00 87.06 238 GLU A C 1
ATOM 1911 O O . GLU A 1 238 ? -4.665 2.610 -13.966 1.00 87.06 238 GLU A O 1
ATOM 1916 N N . THR A 1 239 ? -3.093 1.143 -14.597 1.00 87.38 239 THR A N 1
ATOM 1917 C CA . THR A 1 239 ? -3.331 1.306 -16.041 1.00 87.38 239 THR A CA 1
ATOM 1918 C C . THR A 1 239 ? -4.552 0.535 -16.528 1.00 87.38 239 THR A C 1
ATOM 1920 O O . THR A 1 239 ? -5.281 1.027 -17.389 1.00 87.38 239 THR A O 1
ATOM 1923 N N . ASN A 1 240 ? -4.787 -0.674 -16.011 1.00 89.69 240 ASN A N 1
ATOM 1924 C CA . ASN A 1 240 ? -5.857 -1.540 -16.490 1.00 89.69 240 ASN A CA 1
ATOM 1925 C C . ASN A 1 240 ? -6.867 -1.853 -15.372 1.00 89.69 240 ASN A C 1
ATOM 1927 O O . ASN A 1 240 ? -6.697 -2.785 -14.583 1.00 89.69 240 ASN A O 1
ATOM 1931 N N . LYS A 1 241 ? -7.981 -1.105 -15.364 1.00 90.12 241 LYS A N 1
ATOM 1932 C CA . LYS A 1 241 ? -9.109 -1.319 -14.437 1.00 90.12 241 LYS A CA 1
ATOM 1933 C C . LYS A 1 241 ? -9.686 -2.745 -14.513 1.00 90.12 241 LYS A C 1
ATOM 1935 O O . LYS A 1 241 ? -10.113 -3.269 -13.490 1.00 90.12 241 LYS A O 1
ATOM 1940 N N . ARG A 1 242 ? -9.681 -3.394 -15.689 1.00 92.25 242 ARG A N 1
ATOM 1941 C CA . ARG A 1 242 ? -10.194 -4.769 -15.871 1.00 92.25 242 ARG A CA 1
ATOM 1942 C C . ARG A 1 242 ? -9.274 -5.801 -15.210 1.00 92.25 242 ARG A C 1
ATOM 1944 O O . ARG A 1 242 ? -9.772 -6.685 -14.522 1.00 92.25 242 ARG A O 1
ATOM 1951 N N . PHE A 1 243 ? -7.954 -5.647 -15.345 1.00 94.00 243 PHE A N 1
ATOM 1952 C CA . PHE A 1 243 ? -6.973 -6.459 -14.612 1.00 94.00 243 PHE A CA 1
ATOM 1953 C C . PHE A 1 243 ? -7.093 -6.247 -13.098 1.00 94.00 243 PHE A C 1
ATOM 1955 O O . PHE A 1 243 ? -7.081 -7.212 -12.340 1.00 94.00 243 PHE A O 1
ATOM 1962 N N . SER A 1 244 ? -7.253 -4.993 -12.660 1.00 92.56 244 SER A N 1
ATOM 1963 C CA . SER A 1 244 ? -7.449 -4.662 -11.244 1.00 92.56 244 SER A CA 1
ATOM 1964 C C . SER A 1 244 ? -8.691 -5.351 -10.669 1.00 92.56 244 SER A C 1
ATOM 1966 O O . SER A 1 244 ? -8.582 -6.057 -9.669 1.00 92.56 244 SER A O 1
ATOM 1968 N N . ASN A 1 245 ? -9.846 -5.261 -11.341 1.00 92.81 245 ASN A N 1
ATOM 1969 C CA . ASN A 1 245 ? -11.064 -5.964 -10.921 1.00 92.81 245 ASN A CA 1
ATOM 1970 C C . ASN A 1 245 ? -10.870 -7.489 -10.890 1.00 92.81 245 ASN A C 1
ATOM 1972 O O . ASN A 1 245 ? -11.163 -8.107 -9.870 1.00 92.81 245 ASN A O 1
ATOM 1976 N N . TYR A 1 246 ? -10.278 -8.079 -11.937 1.00 94.56 246 TYR A N 1
ATOM 1977 C CA . TYR A 1 246 ? -9.947 -9.510 -11.980 1.00 94.56 246 TYR A CA 1
ATOM 1978 C C . TYR A 1 246 ? -9.060 -9.949 -10.797 1.00 94.56 246 TYR A C 1
ATOM 1980 O O . TYR A 1 246 ? -9.283 -11.007 -10.201 1.00 94.56 246 TYR A O 1
ATOM 1988 N N . LEU A 1 247 ? -8.079 -9.127 -10.401 1.00 94.31 247 LEU A N 1
ATOM 1989 C CA . LEU A 1 247 ? -7.243 -9.407 -9.232 1.00 94.31 247 LEU A CA 1
ATOM 1990 C C . LEU A 1 247 ? -8.057 -9.416 -7.927 1.00 94.31 247 LEU A C 1
ATOM 1992 O O . LEU A 1 247 ? -7.833 -10.282 -7.082 1.00 94.31 247 LEU A O 1
ATOM 1996 N N . MET A 1 248 ? -9.001 -8.483 -7.756 1.00 93.19 248 MET A N 1
ATOM 1997 C CA . MET A 1 248 ? -9.836 -8.423 -6.545 1.00 93.19 248 MET A CA 1
ATOM 1998 C C . MET A 1 248 ? -10.918 -9.509 -6.519 1.00 93.19 248 MET A C 1
ATOM 2000 O O . MET A 1 248 ? -11.289 -9.983 -5.444 1.00 93.19 248 MET A O 1
ATOM 2004 N N . GLU A 1 249 ? -11.420 -9.929 -7.681 1.00 91.31 249 GLU A N 1
ATOM 2005 C CA . GLU A 1 249 ? -12.410 -11.003 -7.840 1.00 91.31 249 GLU A CA 1
ATOM 2006 C C . GLU A 1 249 ? -11.808 -12.398 -7.616 1.00 91.31 249 GLU A C 1
ATOM 2008 O O . GLU A 1 249 ? -12.473 -13.265 -7.046 1.00 91.31 249 GLU A O 1
ATOM 2013 N N . THR A 1 250 ? -10.525 -12.600 -7.925 1.00 93.19 250 THR A N 1
ATOM 2014 C CA . THR A 1 250 ? -9.781 -13.847 -7.655 1.00 93.19 250 THR A CA 1
ATOM 2015 C C . THR A 1 250 ? -9.116 -13.858 -6.269 1.00 93.19 250 THR A C 1
ATOM 2017 O O . THR A 1 250 ? -9.073 -12.848 -5.568 1.00 93.19 250 THR A O 1
ATOM 2020 N N . GLU A 1 251 ? -8.606 -15.005 -5.807 1.00 91.19 251 GLU A N 1
ATOM 2021 C CA . GLU A 1 251 ? -7.852 -15.069 -4.534 1.00 91.19 251 GLU A CA 1
ATOM 2022 C C . GLU A 1 251 ? -6.466 -14.405 -4.630 1.00 91.19 251 GLU A C 1
ATOM 2024 O O . GLU A 1 251 ? -5.867 -14.061 -3.612 1.00 91.19 251 GLU A O 1
ATOM 2029 N N . ARG A 1 252 ? -5.988 -14.130 -5.851 1.00 91.75 252 ARG A N 1
ATOM 2030 C CA . ARG A 1 252 ? -4.687 -13.503 -6.112 1.00 91.75 252 ARG A CA 1
ATOM 2031 C C . ARG A 1 252 ? -4.539 -12.110 -5.485 1.00 91.75 252 ARG A C 1
ATOM 2033 O O . ARG A 1 252 ? -3.418 -11.713 -5.174 1.00 91.75 252 ARG A O 1
ATOM 2040 N N . GLY A 1 253 ? -5.633 -11.386 -5.234 1.00 93.38 253 GLY A N 1
ATOM 2041 C CA . GLY A 1 253 ? -5.601 -10.141 -4.458 1.00 93.38 253 GLY A CA 1
ATOM 2042 C C . GLY A 1 253 ? -5.175 -10.342 -2.995 1.00 93.38 253 GLY A C 1
ATOM 2043 O O . GLY A 1 253 ? -4.430 -9.522 -2.457 1.00 93.38 253 GLY A O 1
ATOM 2044 N N . LEU A 1 254 ? -5.579 -11.452 -2.362 1.00 94.81 254 LEU A N 1
ATOM 2045 C CA . LEU A 1 254 ? -5.137 -11.816 -1.010 1.00 94.81 254 LEU A CA 1
ATOM 2046 C C . LEU A 1 254 ? -3.683 -12.304 -1.014 1.00 94.81 254 LEU A C 1
ATOM 2048 O O . LEU A 1 254 ? -2.899 -11.890 -0.159 1.00 94.81 254 LEU A O 1
ATOM 2052 N N . ASP A 1 255 ? -3.307 -13.117 -2.007 1.00 93.06 255 ASP A N 1
ATOM 2053 C CA . ASP A 1 255 ? -1.920 -13.558 -2.211 1.00 93.06 255 ASP A CA 1
ATOM 2054 C C . ASP A 1 255 ? -0.964 -12.358 -2.341 1.00 93.06 255 ASP A C 1
ATOM 2056 O O . ASP A 1 255 ? 0.087 -12.316 -1.695 1.00 93.06 255 ASP A O 1
ATOM 2060 N N . LEU A 1 256 ? -1.345 -11.347 -3.137 1.00 95.06 256 LEU A N 1
ATOM 2061 C CA . LEU A 1 256 ? -0.570 -10.117 -3.293 1.00 95.06 256 LEU A CA 1
ATOM 2062 C C . LEU A 1 256 ? -0.501 -9.324 -1.981 1.00 95.06 256 LEU A C 1
ATOM 2064 O O . LEU A 1 256 ? 0.581 -8.880 -1.609 1.00 95.06 256 LEU A O 1
ATOM 2068 N N . MET A 1 257 ? -1.609 -9.177 -1.246 1.00 95.75 257 MET A N 1
ATOM 2069 C CA . MET A 1 257 ? -1.608 -8.503 0.061 1.00 95.75 257 MET A CA 1
ATOM 2070 C C . MET A 1 257 ? -0.596 -9.141 1.028 1.00 95.75 257 MET A C 1
ATOM 2072 O O . MET A 1 257 ? 0.172 -8.428 1.675 1.00 95.75 257 MET A O 1
ATOM 2076 N N . VAL A 1 258 ? -0.554 -10.476 1.101 1.00 94.19 258 VAL A N 1
ATOM 2077 C CA . VAL A 1 258 ? 0.400 -11.216 1.944 1.00 94.19 258 VAL A CA 1
ATOM 2078 C C . VAL A 1 258 ? 1.849 -10.949 1.520 1.00 94.19 258 VAL A C 1
ATOM 2080 O O . VAL A 1 258 ? 2.690 -10.678 2.378 1.00 94.19 258 VAL A O 1
ATOM 2083 N N . VAL A 1 259 ? 2.130 -10.953 0.213 1.00 93.06 259 VAL A N 1
ATOM 2084 C CA . VAL A 1 259 ? 3.450 -10.624 -0.356 1.00 93.06 259 VAL A CA 1
ATOM 2085 C C . VAL A 1 259 ? 3.883 -9.193 -0.011 1.00 93.06 259 VAL A C 1
ATOM 2087 O O . VAL A 1 259 ? 5.013 -8.986 0.430 1.00 93.06 259 VAL A O 1
ATOM 2090 N N . LEU A 1 260 ? 2.994 -8.204 -0.157 1.00 95.44 260 LEU A N 1
ATOM 2091 C CA . LEU A 1 260 ? 3.281 -6.801 0.176 1.00 95.44 260 LEU A CA 1
ATOM 2092 C C . LEU A 1 260 ? 3.583 -6.629 1.672 1.00 95.44 260 LEU A C 1
ATOM 2094 O O . LEU A 1 260 ? 4.534 -5.942 2.044 1.00 95.44 260 LEU A O 1
ATOM 2098 N N . VAL A 1 261 ? 2.809 -7.293 2.535 1.00 94.56 261 VAL A N 1
ATOM 2099 C CA . VAL A 1 261 ? 3.023 -7.291 3.990 1.00 94.56 261 VAL A CA 1
ATOM 2100 C C . VAL A 1 261 ? 4.346 -7.960 4.378 1.00 94.56 261 VAL A C 1
ATOM 2102 O O . VAL A 1 261 ? 5.020 -7.466 5.284 1.00 94.56 261 VAL A O 1
ATOM 2105 N N . PHE A 1 262 ? 4.726 -9.052 3.706 1.00 92.12 262 PHE A N 1
ATOM 2106 C CA . PHE A 1 262 ? 6.016 -9.721 3.896 1.00 92.12 262 PHE A CA 1
ATOM 2107 C C . PHE A 1 262 ? 7.180 -8.783 3.543 1.00 92.12 262 PHE A C 1
ATOM 2109 O O . PHE A 1 262 ? 8.022 -8.505 4.398 1.00 92.12 262 PHE A O 1
ATOM 2116 N N . TYR A 1 263 ? 7.194 -8.214 2.331 1.00 91.25 263 TYR A N 1
ATOM 2117 C CA . TYR A 1 263 ? 8.267 -7.306 1.906 1.00 91.25 263 TYR A CA 1
ATOM 2118 C C . TYR A 1 263 ? 8.359 -6.055 2.784 1.00 91.25 263 TYR A C 1
ATOM 2120 O O . TYR A 1 263 ? 9.468 -5.628 3.108 1.00 91.25 263 TYR A O 1
ATOM 2128 N N . ALA A 1 264 ? 7.226 -5.497 3.220 1.00 92.69 264 ALA A N 1
ATOM 2129 C CA . ALA A 1 264 ? 7.218 -4.392 4.169 1.00 92.69 264 ALA A CA 1
ATOM 2130 C C . ALA A 1 264 ? 7.821 -4.795 5.529 1.00 92.69 264 ALA A C 1
ATOM 2132 O O . ALA A 1 264 ? 8.630 -4.050 6.077 1.00 92.69 264 ALA A O 1
ATOM 2133 N N . ASN A 1 265 ? 7.468 -5.967 6.076 1.00 89.19 265 ASN A N 1
ATOM 2134 C CA . ASN A 1 265 ? 7.938 -6.390 7.400 1.00 89.19 265 ASN A CA 1
ATOM 2135 C C . ASN A 1 265 ? 9.412 -6.799 7.444 1.00 89.19 265 ASN A C 1
ATOM 2137 O O . ASN A 1 265 ? 10.075 -6.459 8.422 1.00 89.19 265 ASN A O 1
ATOM 2141 N N . GLU A 1 266 ? 9.924 -7.474 6.412 1.00 87.06 266 GLU A N 1
ATOM 2142 C CA . GLU A 1 266 ? 11.346 -7.842 6.322 1.00 87.06 266 GLU A CA 1
ATOM 2143 C C . GLU A 1 266 ? 12.260 -6.611 6.302 1.00 87.06 266 GLU A C 1
ATOM 2145 O O . GLU A 1 266 ? 13.344 -6.621 6.878 1.00 87.06 266 GLU A O 1
ATOM 2150 N N . ASN A 1 267 ? 11.818 -5.541 5.634 1.00 88.19 267 ASN A N 1
ATOM 2151 C CA . ASN A 1 267 ? 12.671 -4.410 5.270 1.00 88.19 267 ASN A CA 1
ATOM 2152 C C . ASN A 1 267 ? 12.433 -3.144 6.117 1.00 88.19 267 ASN A C 1
ATOM 2154 O O . ASN A 1 267 ? 13.159 -2.165 5.965 1.00 88.19 267 ASN A O 1
ATOM 2158 N N . LYS A 1 268 ? 11.461 -3.146 7.042 1.00 87.88 268 LYS A N 1
ATOM 2159 C CA . LYS A 1 268 ? 11.075 -1.977 7.869 1.00 87.88 268 LYS A CA 1
ATOM 2160 C C . LYS A 1 268 ? 12.177 -1.373 8.746 1.00 87.88 268 LYS A C 1
ATOM 2162 O O . LYS A 1 268 ? 12.002 -0.258 9.228 1.00 87.88 268 LYS A O 1
ATOM 2167 N N . LEU A 1 269 ? 13.256 -2.116 9.002 1.00 87.94 269 LEU A N 1
ATOM 2168 C CA . LEU A 1 269 ? 14.391 -1.681 9.825 1.00 87.94 269 LEU A CA 1
ATOM 2169 C C . LEU A 1 269 ? 15.626 -1.281 9.003 1.00 87.94 269 LEU A C 1
ATOM 2171 O O . LEU A 1 269 ? 16.593 -0.805 9.590 1.00 87.94 269 LEU A O 1
ATOM 2175 N N . ASP A 1 270 ? 15.618 -1.481 7.681 1.00 86.31 270 ASP A N 1
ATOM 2176 C CA . ASP A 1 270 ? 16.744 -1.158 6.800 1.00 86.31 270 ASP A CA 1
ATOM 2177 C C . ASP A 1 270 ? 16.492 0.191 6.095 1.00 86.31 270 ASP A C 1
ATOM 2179 O O . ASP A 1 270 ? 15.636 0.264 5.205 1.00 86.31 270 ASP A O 1
ATOM 2183 N N . PRO A 1 271 ? 17.240 1.264 6.432 1.00 84.94 271 PRO A N 1
ATOM 2184 C CA . PRO A 1 271 ? 17.091 2.571 5.792 1.00 84.94 271 PRO A CA 1
ATOM 2185 C C . PRO A 1 271 ? 17.260 2.532 4.267 1.00 84.94 271 PRO A C 1
ATOM 2187 O O . PRO A 1 271 ? 16.626 3.315 3.561 1.00 84.94 271 PRO A O 1
ATOM 2190 N N . SER A 1 272 ? 18.066 1.600 3.738 1.00 83.69 272 SER A N 1
ATOM 2191 C CA . SER A 1 272 ? 18.284 1.450 2.293 1.00 83.69 272 SER A CA 1
ATOM 2192 C C . SER A 1 272 ? 17.065 0.886 1.556 1.00 83.69 272 SER A C 1
ATOM 2194 O O . SER A 1 272 ? 16.932 1.087 0.350 1.00 83.69 272 SER A O 1
ATOM 2196 N N . GLN A 1 273 ? 16.157 0.210 2.270 1.00 86.88 273 GLN A N 1
ATOM 2197 C CA . GLN A 1 273 ? 14.972 -0.443 1.709 1.00 86.88 273 GLN A CA 1
ATOM 2198 C C . GLN A 1 273 ? 13.659 0.289 2.035 1.00 86.88 273 GLN A C 1
ATOM 2200 O O . GLN A 1 273 ? 12.586 -0.181 1.657 1.00 86.88 273 GLN A O 1
ATOM 2205 N N . VAL A 1 274 ? 13.706 1.477 2.655 1.00 88.62 274 VAL A N 1
ATOM 2206 C CA . VAL A 1 274 ? 12.507 2.294 2.947 1.00 88.62 274 VAL A CA 1
ATOM 2207 C C . VAL A 1 274 ? 11.691 2.593 1.680 1.00 88.62 274 VAL A C 1
ATOM 2209 O O . VAL A 1 274 ? 10.464 2.639 1.741 1.00 88.62 274 VAL A O 1
ATOM 2212 N N . GLY A 1 275 ? 12.335 2.712 0.511 1.00 89.25 275 GLY A N 1
ATOM 2213 C CA . GLY A 1 275 ? 11.641 2.807 -0.779 1.00 89.25 275 GLY A CA 1
ATOM 2214 C C . GLY A 1 275 ? 10.779 1.576 -1.093 1.00 89.25 275 GLY A C 1
ATOM 2215 O O . GLY A 1 275 ? 9.620 1.715 -1.474 1.00 89.25 275 GLY A O 1
ATOM 2216 N N . LEU A 1 276 ? 11.290 0.363 -0.867 1.00 90.69 276 LEU A N 1
ATOM 2217 C CA . LEU A 1 276 ? 10.530 -0.877 -1.061 1.00 90.69 276 LEU A CA 1
ATOM 2218 C C . LEU A 1 276 ? 9.343 -0.963 -0.089 1.00 90.69 276 LEU A C 1
ATOM 2220 O O . LEU A 1 276 ? 8.233 -1.297 -0.505 1.00 90.69 276 LEU A O 1
ATOM 2224 N N . VAL A 1 277 ? 9.550 -0.593 1.179 1.00 93.56 277 VAL A N 1
ATOM 2225 C CA . VAL A 1 277 ? 8.474 -0.532 2.185 1.00 93.56 277 VAL A CA 1
ATOM 2226 C C . VAL A 1 277 ? 7.397 0.478 1.766 1.00 93.56 277 VAL A C 1
ATOM 2228 O O . VAL A 1 277 ? 6.214 0.149 1.801 1.00 93.56 277 VAL A O 1
ATOM 2231 N N . ARG A 1 278 ? 7.794 1.660 1.273 1.00 94.00 278 ARG A N 1
ATOM 2232 C CA . ARG A 1 278 ? 6.892 2.700 0.749 1.00 94.00 278 ARG A CA 1
ATOM 2233 C C . ARG A 1 278 ? 6.060 2.209 -0.440 1.00 94.00 278 ARG A C 1
ATOM 2235 O O . ARG A 1 278 ? 4.842 2.376 -0.422 1.00 94.00 278 ARG A O 1
ATOM 2242 N N . THR A 1 279 ? 6.679 1.544 -1.420 1.00 93.31 279 THR A N 1
ATOM 2243 C CA . THR A 1 279 ? 5.967 0.892 -2.539 1.00 93.31 279 THR A CA 1
ATOM 2244 C C . THR A 1 279 ? 4.934 -0.111 -2.026 1.00 93.31 279 THR A C 1
ATOM 2246 O O . THR A 1 279 ? 3.776 -0.065 -2.438 1.00 93.31 279 THR A O 1
ATOM 2249 N N . CYS A 1 280 ? 5.310 -0.971 -1.073 1.00 96.12 280 CYS A N 1
ATOM 2250 C CA . CYS A 1 280 ? 4.387 -1.953 -0.502 1.00 96.12 280 CYS A CA 1
ATOM 2251 C C . CYS A 1 280 ? 3.202 -1.287 0.216 1.00 96.12 280 CYS A C 1
ATOM 2253 O O . CYS A 1 280 ? 2.058 -1.694 0.018 1.00 96.12 280 CYS A O 1
ATOM 2255 N N . THR A 1 281 ? 3.451 -0.234 1.000 1.00 96.62 281 THR A N 1
ATOM 2256 C CA . THR A 1 281 ? 2.410 0.527 1.704 1.00 96.62 281 THR A CA 1
ATOM 2257 C C . THR A 1 281 ? 1.426 1.203 0.745 1.00 96.62 281 THR A C 1
ATOM 2259 O O . THR A 1 281 ? 0.218 1.086 0.940 1.00 96.62 281 THR A O 1
ATOM 2262 N N . PHE A 1 282 ? 1.900 1.875 -0.308 1.00 95.81 282 PHE A N 1
ATOM 2263 C CA . PHE A 1 282 ? 1.008 2.537 -1.268 1.00 95.81 282 PHE A CA 1
ATOM 2264 C C . PHE A 1 282 ? 0.239 1.545 -2.151 1.00 95.81 282 PHE A C 1
ATOM 2266 O O . PHE A 1 282 ? -0.924 1.791 -2.486 1.00 95.81 282 PHE A O 1
ATOM 2273 N N . MET A 1 283 ? 0.823 0.383 -2.460 1.00 96.19 283 MET A N 1
ATOM 2274 C CA . MET A 1 283 ? 0.076 -0.716 -3.074 1.00 96.19 283 MET A CA 1
ATOM 2275 C C . MET A 1 283 ? -1.021 -1.237 -2.133 1.00 96.19 283 MET A C 1
ATOM 2277 O O . MET A 1 283 ? -2.156 -1.372 -2.578 1.00 96.19 283 MET A O 1
ATOM 2281 N N . LEU A 1 284 ? -0.749 -1.447 -0.836 1.00 97.25 284 LEU A N 1
ATOM 2282 C CA . LEU A 1 284 ? -1.776 -1.841 0.146 1.00 97.25 284 LEU A CA 1
ATOM 2283 C C . LEU A 1 284 ? -2.911 -0.806 0.251 1.00 97.25 284 LEU A C 1
ATOM 2285 O O . LEU A 1 284 ? -4.083 -1.186 0.216 1.00 97.25 284 LEU A O 1
ATOM 2289 N N . GLN A 1 285 ? -2.584 0.492 0.274 1.00 95.81 285 GLN A N 1
ATOM 2290 C CA . GLN A 1 285 ? -3.583 1.564 0.207 1.00 95.81 285 GLN A CA 1
ATOM 2291 C C . GLN A 1 285 ? -4.411 1.470 -1.087 1.00 95.81 285 GLN A C 1
ATOM 2293 O O . GLN A 1 285 ? -5.639 1.563 -1.044 1.00 95.81 285 GLN A O 1
ATOM 2298 N N . THR A 1 286 ? -3.766 1.212 -2.229 1.00 94.31 286 THR A N 1
ATOM 2299 C CA . THR A 1 286 ? -4.445 1.020 -3.521 1.00 94.31 286 THR A CA 1
ATOM 2300 C C . THR A 1 286 ? -5.420 -0.166 -3.471 1.00 94.31 286 THR A C 1
ATOM 2302 O O . THR A 1 286 ? -6.584 0.006 -3.840 1.00 94.31 286 THR A O 1
ATOM 2305 N N . LEU A 1 287 ? -5.007 -1.329 -2.941 1.00 95.69 287 LEU A N 1
ATOM 2306 C CA . LEU A 1 287 ? -5.877 -2.507 -2.779 1.00 95.69 287 LEU A CA 1
ATOM 2307 C C . LEU A 1 287 ? -7.079 -2.210 -1.864 1.00 95.69 287 LEU A C 1
ATOM 2309 O O . LEU A 1 287 ? -8.214 -2.524 -2.221 1.00 95.69 287 LEU A O 1
ATOM 2313 N N . SER A 1 288 ? -6.847 -1.546 -0.723 1.00 96.44 288 SER A N 1
ATOM 2314 C CA . SER A 1 288 ? -7.891 -1.222 0.267 1.00 96.44 288 SER A CA 1
ATOM 2315 C C . SER A 1 288 ? -9.032 -0.362 -0.284 1.00 96.44 288 SER A C 1
ATOM 2317 O O . SER A 1 288 ? -10.146 -0.406 0.232 1.00 96.44 288 SER A O 1
ATOM 2319 N N . SER A 1 289 ? -8.772 0.404 -1.349 1.00 94.31 289 SER A N 1
ATOM 2320 C CA . SER A 1 289 ? -9.776 1.264 -1.978 1.00 94.31 289 SER A CA 1
ATOM 2321 C C . SER A 1 289 ? -10.829 0.503 -2.800 1.00 94.31 289 SER A C 1
ATOM 2323 O O . SER A 1 289 ? -11.805 1.104 -3.251 1.00 94.31 289 SER A O 1
ATOM 2325 N N . ASN A 1 290 ? -10.668 -0.813 -2.999 1.00 93.94 290 ASN A N 1
ATOM 2326 C CA . ASN A 1 290 ? -11.635 -1.643 -3.712 1.00 93.94 290 ASN A CA 1
ATOM 2327 C C . ASN A 1 290 ? -12.556 -2.414 -2.745 1.00 93.94 290 ASN A C 1
ATOM 2329 O O . ASN A 1 290 ? -12.113 -3.260 -1.970 1.00 93.94 290 ASN A O 1
ATOM 2333 N N . ARG A 1 291 ? -13.872 -2.188 -2.856 1.00 94.06 291 ARG A N 1
ATOM 2334 C CA . ARG A 1 291 ? -14.908 -2.848 -2.039 1.00 94.06 291 ARG A CA 1
ATOM 2335 C C . ARG A 1 291 ? -14.857 -4.382 -2.082 1.00 94.06 291 ARG A C 1
ATOM 2337 O O . ARG A 1 291 ? -15.084 -5.011 -1.052 1.00 94.06 291 ARG A O 1
ATOM 2344 N N . ILE A 1 292 ? -14.579 -4.990 -3.238 1.00 94.62 292 ILE A N 1
ATOM 2345 C CA . ILE A 1 292 ? -14.550 -6.457 -3.398 1.00 94.62 292 ILE A CA 1
ATOM 2346 C C . ILE A 1 292 ? -13.419 -7.046 -2.547 1.00 94.62 292 ILE A C 1
ATOM 2348 O O . ILE A 1 292 ? -13.628 -8.018 -1.819 1.00 94.62 292 ILE A O 1
ATOM 2352 N N . PHE A 1 293 ? -12.247 -6.406 -2.574 1.00 95.88 293 PHE A N 1
ATOM 2353 C CA . PHE A 1 293 ? -11.111 -6.762 -1.727 1.00 95.88 293 PHE A CA 1
ATOM 2354 C C . PHE A 1 293 ? -11.453 -6.605 -0.236 1.00 95.88 293 PHE A C 1
ATOM 2356 O O . PHE A 1 293 ? -11.296 -7.555 0.531 1.00 95.88 293 PHE A O 1
ATOM 2363 N N . SER A 1 294 ? -12.012 -5.458 0.162 1.00 94.69 294 SER A N 1
ATOM 2364 C CA . SER A 1 294 ? -12.360 -5.157 1.561 1.00 94.69 294 SER A CA 1
ATOM 2365 C C . SER A 1 294 ? -13.436 -6.075 2.157 1.00 94.69 294 SER A C 1
ATOM 2367 O O . SER A 1 294 ? -13.449 -6.296 3.364 1.00 94.69 294 SER A O 1
ATOM 2369 N N . VAL A 1 295 ? -14.311 -6.668 1.337 1.00 95.50 295 VAL A N 1
ATOM 2370 C CA . VAL A 1 295 ? -15.221 -7.744 1.780 1.00 95.50 295 VAL A CA 1
ATOM 2371 C C . VAL A 1 295 ? -14.490 -9.090 1.869 1.00 95.50 295 VAL A C 1
ATOM 2373 O O . VAL A 1 295 ? -14.706 -9.850 2.816 1.00 95.50 295 VAL A O 1
ATOM 2376 N N . LYS A 1 296 ? -13.607 -9.393 0.908 1.00 95.56 296 LYS A N 1
ATOM 2377 C CA . LYS A 1 296 ? -12.904 -10.682 0.798 1.00 95.56 296 LYS A CA 1
ATOM 2378 C C . LYS A 1 296 ? -11.863 -10.925 1.900 1.00 95.56 296 LYS A C 1
ATOM 2380 O O . LYS A 1 296 ? -11.676 -12.076 2.290 1.00 95.56 296 LYS A O 1
ATOM 2385 N N . ILE A 1 297 ? -11.233 -9.887 2.457 1.00 95.75 297 ILE A N 1
ATOM 2386 C CA . ILE A 1 297 ? -10.263 -10.034 3.566 1.00 95.75 297 ILE A CA 1
ATOM 2387 C C . ILE A 1 297 ? -10.846 -10.689 4.837 1.00 95.75 297 ILE A C 1
ATOM 2389 O O . ILE A 1 297 ? -10.091 -11.109 5.710 1.00 95.75 297 ILE A O 1
ATOM 2393 N N . ASN A 1 298 ? -12.169 -10.832 4.950 1.00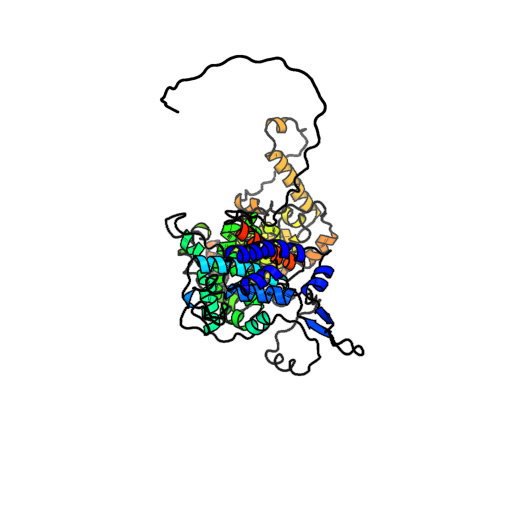 96.25 298 ASN A N 1
ATOM 2394 C CA . ASN A 1 298 ? -12.811 -11.534 6.066 1.00 96.25 298 ASN A CA 1
ATOM 2395 C C . ASN A 1 298 ? -12.740 -13.073 5.971 1.00 96.25 298 ASN A C 1
ATOM 2397 O O . ASN A 1 298 ? -13.188 -13.754 6.889 1.00 96.25 298 ASN A O 1
ATOM 2401 N N . LYS A 1 299 ? -12.182 -13.643 4.893 1.00 95.38 299 LYS A N 1
ATOM 2402 C CA . LYS A 1 299 ? -11.911 -15.090 4.799 1.00 95.38 299 LYS A CA 1
ATOM 2403 C C . LYS A 1 299 ? -10.890 -15.550 5.845 1.00 95.38 299 LYS A C 1
ATOM 2405 O O . LYS A 1 299 ? -10.010 -14.773 6.221 1.00 95.38 299 LYS A O 1
ATOM 2410 N N . SER A 1 300 ? -10.977 -16.813 6.273 1.00 93.62 300 SER A N 1
ATOM 2411 C CA . SER A 1 300 ? -9.950 -17.486 7.085 1.00 93.62 300 SER A CA 1
ATOM 2412 C C . SER A 1 300 ? -8.598 -17.457 6.373 1.00 93.62 300 SER A C 1
ATOM 2414 O O . SER A 1 300 ? -8.533 -17.656 5.162 1.00 93.62 300 SER A O 1
ATOM 2416 N N . PHE A 1 301 ? -7.512 -17.194 7.106 1.00 92.81 301 PHE A N 1
ATOM 2417 C CA . PHE A 1 301 ? -6.166 -17.218 6.532 1.00 92.81 301 PHE A CA 1
ATOM 2418 C C . PHE A 1 301 ? -5.441 -18.527 6.864 1.00 92.81 301 PHE A C 1
ATOM 2420 O O . PHE A 1 301 ? -4.516 -18.581 7.676 1.00 92.81 301 PHE A O 1
ATOM 2427 N N . ASP A 1 302 ? -5.854 -19.588 6.178 1.00 84.81 302 ASP A N 1
ATOM 2428 C CA . ASP A 1 302 ? -5.368 -20.954 6.413 1.00 84.81 302 ASP A CA 1
ATOM 2429 C C . ASP A 1 302 ? -3.897 -21.136 5.981 1.00 84.81 302 ASP A C 1
ATOM 2431 O O . ASP A 1 302 ? -3.146 -21.920 6.560 1.00 84.81 302 ASP A O 1
ATOM 2435 N N . GLY A 1 303 ? -3.437 -20.331 5.015 1.00 80.31 303 GLY A N 1
ATOM 2436 C CA . GLY A 1 303 ? -2.050 -20.320 4.541 1.00 80.31 303 GLY A CA 1
ATOM 2437 C C . GLY A 1 303 ? -1.017 -19.750 5.526 1.00 80.31 303 GLY A C 1
ATOM 2438 O O . GLY A 1 303 ? 0.181 -19.863 5.262 1.00 80.31 303 GLY A O 1
ATOM 2439 N N . HIS A 1 304 ? -1.430 -19.162 6.656 1.00 84.31 304 HIS A N 1
ATOM 2440 C CA . HIS A 1 304 ? -0.545 -18.443 7.585 1.00 84.31 304 HIS A CA 1
ATOM 2441 C C . HIS A 1 304 ? 0.631 -19.290 8.113 1.00 84.31 304 HIS A C 1
ATOM 2443 O O . HIS A 1 304 ? 1.750 -18.794 8.260 1.00 84.31 304 HIS A O 1
ATOM 2449 N N . ALA A 1 305 ? 0.418 -20.587 8.362 1.00 76.94 305 ALA A N 1
ATOM 2450 C CA . ALA A 1 305 ? 1.470 -21.491 8.835 1.00 76.94 305 ALA A CA 1
ATOM 2451 C C . ALA A 1 305 ? 2.632 -21.647 7.831 1.00 76.94 305 ALA A C 1
ATOM 2453 O O . ALA A 1 305 ? 3.766 -21.886 8.244 1.00 76.94 305 ALA A O 1
ATOM 2454 N N . SER A 1 306 ? 2.367 -21.456 6.531 1.00 80.06 306 SER A N 1
ATOM 2455 C CA . SER A 1 306 ? 3.375 -21.532 5.464 1.00 80.06 306 SER A CA 1
ATOM 2456 C C . SER A 1 306 ? 4.264 -20.286 5.351 1.00 80.06 306 SER A C 1
ATOM 2458 O O . SER A 1 306 ? 5.228 -20.299 4.589 1.00 80.06 306 SER A O 1
ATOM 2460 N N . LEU A 1 307 ? 3.985 -19.210 6.096 1.00 83.44 307 LEU A N 1
ATOM 2461 C CA . LEU A 1 307 ? 4.784 -17.984 6.029 1.00 83.44 307 LEU A CA 1
ATOM 2462 C C . LEU A 1 307 ? 6.157 -18.148 6.703 1.00 83.44 307 LEU A C 1
ATOM 2464 O O . LEU A 1 307 ? 6.239 -18.847 7.722 1.00 83.44 307 LEU A O 1
ATOM 2468 N N . PRO A 1 308 ? 7.203 -17.443 6.221 1.00 80.19 308 PRO A N 1
ATOM 2469 C CA . PRO A 1 308 ? 8.482 -17.323 6.917 1.00 80.19 308 PRO A CA 1
ATOM 2470 C C . PRO A 1 308 ? 8.318 -16.863 8.367 1.00 80.19 308 PRO A C 1
ATOM 2472 O O . PRO A 1 308 ? 7.444 -16.051 8.677 1.00 80.19 308 PRO A O 1
ATOM 2475 N N . ALA A 1 309 ? 9.185 -17.353 9.257 1.00 75.50 309 ALA A N 1
ATOM 2476 C CA . ALA A 1 309 ? 9.083 -17.118 10.701 1.00 75.50 309 ALA A CA 1
ATOM 2477 C C . ALA A 1 309 ? 9.026 -15.627 11.091 1.00 75.50 309 ALA A C 1
ATOM 2479 O O . ALA A 1 309 ? 8.343 -15.272 12.045 1.00 75.50 309 ALA A O 1
ATOM 2480 N N . SER A 1 310 ? 9.690 -14.756 10.330 1.00 71.50 310 SER A N 1
ATOM 2481 C CA . SER A 1 310 ? 9.735 -13.302 10.527 1.00 71.50 310 SER A CA 1
ATOM 2482 C C . SER A 1 310 ? 8.430 -12.563 10.194 1.00 71.50 310 SER A C 1
ATOM 2484 O O . SER A 1 310 ? 8.179 -11.488 10.734 1.00 71.50 310 SER A O 1
ATOM 2486 N N . SER A 1 311 ? 7.584 -13.140 9.334 1.00 79.69 311 SER A N 1
ATOM 2487 C CA . SER A 1 311 ? 6.247 -12.620 8.992 1.00 79.69 311 SER A CA 1
ATOM 2488 C C . SER A 1 311 ? 5.109 -13.428 9.626 1.00 79.69 311 SER A C 1
ATOM 2490 O O . SER A 1 311 ? 3.937 -13.153 9.379 1.00 79.69 311 SER A O 1
ATOM 2492 N N . ARG A 1 312 ? 5.436 -14.424 10.456 1.00 84.38 312 ARG A N 1
ATOM 2493 C CA . ARG A 1 312 ? 4.468 -15.265 11.159 1.00 84.38 312 ARG A CA 1
ATOM 2494 C C . ARG A 1 312 ? 4.054 -14.612 12.479 1.00 84.38 312 ARG A C 1
ATOM 2496 O O . ARG A 1 312 ? 4.895 -14.185 13.264 1.00 84.38 312 ARG A O 1
ATOM 2503 N N . ILE A 1 313 ? 2.756 -14.593 12.758 1.00 85.56 313 ILE A N 1
ATOM 2504 C CA . ILE A 1 313 ? 2.200 -14.159 14.044 1.00 85.56 313 ILE A CA 1
ATOM 2505 C C . ILE A 1 313 ? 2.048 -15.387 14.959 1.00 85.56 313 ILE A C 1
ATOM 2507 O O . ILE A 1 313 ? 1.433 -16.386 14.582 1.00 85.56 313 ILE A O 1
ATOM 2511 N N . SER A 1 314 ? 2.604 -15.341 16.171 1.00 80.56 314 SER A N 1
ATOM 2512 C CA . SER A 1 314 ? 2.514 -16.452 17.132 1.00 80.56 314 SER A CA 1
ATOM 2513 C C . SER A 1 314 ? 1.060 -16.798 17.472 1.00 80.56 314 SER A C 1
ATOM 2515 O O . SER A 1 314 ? 0.270 -15.908 17.779 1.00 80.56 314 SER A O 1
ATOM 2517 N N . ASN A 1 315 ? 0.722 -18.093 17.443 1.00 78.94 315 ASN A N 1
ATOM 2518 C CA . ASN A 1 315 ? -0.614 -18.634 17.744 1.00 78.94 315 ASN A CA 1
ATOM 2519 C C . ASN A 1 315 ? -1.764 -17.967 16.963 1.00 78.94 315 ASN A C 1
ATOM 2521 O O . ASN A 1 315 ? -2.873 -17.815 17.472 1.00 78.94 315 ASN A O 1
ATOM 2525 N N . PHE A 1 316 ? -1.504 -17.550 15.722 1.00 87.50 316 PHE A N 1
ATOM 2526 C CA . PHE A 1 316 ? -2.506 -16.892 14.893 1.00 87.50 316 PHE A CA 1
ATOM 2527 C C . PHE A 1 316 ? -3.618 -17.848 14.447 1.00 87.50 316 PHE A C 1
ATOM 2529 O O . PHE A 1 316 ? -3.375 -18.829 13.745 1.00 87.50 316 PHE A O 1
ATOM 2536 N N . GLN A 1 317 ? -4.849 -17.493 14.806 1.00 81.12 317 GLN A N 1
ATOM 2537 C CA . GLN A 1 317 ? -6.087 -18.036 14.257 1.00 81.12 317 GLN A CA 1
ATOM 2538 C C . GLN A 1 317 ? -6.979 -16.838 13.915 1.00 81.12 317 GLN A C 1
ATOM 2540 O O . GLN A 1 317 ? -7.307 -16.034 14.790 1.00 81.12 317 GLN A O 1
ATOM 2545 N N . GLY A 1 318 ? -7.310 -16.652 12.637 1.00 88.94 318 GLY A N 1
ATOM 2546 C CA . GLY A 1 318 ? -8.036 -15.465 12.200 1.00 88.94 318 GLY A CA 1
ATOM 2547 C C . GLY A 1 318 ? -8.120 -15.291 10.687 1.00 88.94 318 GLY A C 1
ATOM 2548 O O . GLY A 1 318 ? -7.714 -16.150 9.906 1.00 88.94 318 GLY A O 1
ATOM 2549 N N . THR A 1 319 ? -8.675 -14.149 10.294 1.00 95.56 319 THR A N 1
ATOM 2550 C CA . THR A 1 319 ? -8.931 -13.761 8.909 1.00 95.56 319 THR A CA 1
ATOM 2551 C C . THR A 1 319 ? -7.748 -13.015 8.286 1.00 95.56 319 THR A C 1
ATOM 2553 O O . THR A 1 319 ? -6.866 -12.525 9.000 1.00 95.56 319 THR A O 1
ATOM 2556 N N . TYR A 1 320 ? -7.739 -12.850 6.961 1.00 96.50 320 TYR A N 1
ATOM 2557 C CA . TYR A 1 320 ? -6.755 -11.988 6.285 1.00 96.50 320 TYR A CA 1
ATOM 2558 C C . TYR A 1 320 ? -6.796 -10.538 6.808 1.00 96.50 320 TYR A C 1
ATOM 2560 O O . TYR A 1 320 ? -5.751 -9.897 6.915 1.00 96.50 320 TYR A O 1
ATOM 2568 N N . ALA A 1 321 ? -7.968 -10.045 7.220 1.00 96.69 321 ALA A N 1
ATOM 2569 C CA . ALA A 1 321 ? -8.138 -8.750 7.875 1.00 96.69 321 ALA A CA 1
ATOM 2570 C C . ALA A 1 321 ? -7.408 -8.676 9.229 1.00 96.69 321 ALA A C 1
ATOM 2572 O O . ALA A 1 321 ? -6.687 -7.713 9.491 1.00 96.69 321 ALA A O 1
ATOM 2573 N N . ASN A 1 322 ? -7.528 -9.719 10.063 1.00 95.88 322 ASN A N 1
ATOM 2574 C CA . ASN A 1 322 ? -6.797 -9.812 11.330 1.00 95.88 322 ASN A CA 1
ATOM 2575 C C . ASN A 1 322 ? -5.278 -9.829 11.104 1.00 95.88 322 ASN A C 1
ATOM 2577 O O . ASN A 1 322 ? -4.548 -9.157 11.834 1.00 95.88 322 ASN A O 1
ATOM 2581 N N . TYR A 1 323 ? -4.803 -10.549 10.082 1.00 96.38 323 TYR A N 1
ATOM 2582 C CA . TYR A 1 323 ? -3.390 -10.541 9.694 1.00 96.38 323 TYR A CA 1
ATOM 2583 C C . TYR A 1 323 ? -2.938 -9.137 9.266 1.00 96.38 323 TYR A C 1
ATOM 2585 O O . TYR A 1 323 ? -1.995 -8.603 9.844 1.00 96.38 323 TYR A O 1
ATOM 2593 N N . LEU A 1 324 ? -3.657 -8.492 8.338 1.00 97.00 324 LEU A N 1
ATOM 2594 C CA . LEU A 1 324 ? -3.327 -7.153 7.839 1.00 97.00 324 LEU A CA 1
ATOM 2595 C C . LEU A 1 324 ? -3.257 -6.108 8.965 1.00 97.00 324 LEU A C 1
ATOM 2597 O O . LEU A 1 324 ? -2.277 -5.371 9.046 1.00 97.00 324 LEU A O 1
ATOM 2601 N N . ILE A 1 325 ? -4.246 -6.069 9.863 1.00 97.06 325 ILE A N 1
ATOM 2602 C CA . ILE A 1 325 ? -4.296 -5.105 10.976 1.00 97.06 325 ILE A CA 1
ATOM 2603 C C . ILE A 1 325 ? -3.131 -5.311 11.954 1.00 97.06 325 ILE A C 1
ATOM 2605 O O . ILE A 1 325 ? -2.464 -4.345 12.332 1.00 97.06 325 ILE A O 1
ATOM 2609 N N . ILE A 1 326 ? -2.840 -6.558 12.345 1.00 95.56 326 ILE A N 1
ATOM 2610 C CA . ILE A 1 326 ? -1.723 -6.856 13.257 1.00 95.56 326 ILE A CA 1
ATOM 2611 C C . ILE A 1 326 ? -0.375 -6.548 12.581 1.00 95.56 326 ILE A C 1
ATOM 2613 O O . ILE A 1 326 ? 0.536 -6.031 13.233 1.00 95.56 326 ILE A O 1
ATOM 2617 N N . SER A 1 327 ? -0.251 -6.794 11.276 1.00 95.19 327 SER A N 1
ATOM 2618 C CA . SER A 1 327 ? 0.943 -6.455 10.503 1.00 95.19 327 SER A CA 1
ATOM 2619 C C . SER A 1 327 ? 1.143 -4.949 10.338 1.00 95.19 327 SER A C 1
ATOM 2621 O O . SER A 1 327 ? 2.272 -4.487 10.492 1.00 95.19 327 SER A O 1
ATOM 2623 N N . ILE A 1 328 ? 0.083 -4.169 10.098 1.00 96.06 328 ILE A N 1
ATOM 2624 C CA . ILE A 1 328 ? 0.151 -2.698 10.068 1.00 96.06 328 ILE A CA 1
ATOM 2625 C C . ILE A 1 328 ? 0.563 -2.156 11.441 1.00 96.06 328 ILE A C 1
ATOM 2627 O O . ILE A 1 328 ? 1.493 -1.354 11.524 1.00 96.06 328 ILE A O 1
ATOM 2631 N N . TYR A 1 329 ? -0.042 -2.656 12.525 1.00 94.81 329 TYR A N 1
ATOM 2632 C CA . TYR A 1 329 ? 0.399 -2.333 13.884 1.00 94.81 329 TYR A CA 1
ATOM 2633 C C . TYR A 1 329 ? 1.887 -2.659 14.085 1.00 94.81 329 TYR A C 1
ATOM 2635 O O . TYR A 1 329 ? 2.611 -1.852 14.656 1.00 94.81 329 TYR A O 1
ATOM 2643 N N . SER A 1 330 ? 2.369 -3.809 13.598 1.00 92.44 330 SER A N 1
ATOM 2644 C CA . SER A 1 330 ? 3.786 -4.189 13.696 1.00 92.44 330 SER A CA 1
ATOM 2645 C C . SER A 1 330 ? 4.696 -3.224 12.929 1.00 92.44 330 SER A C 1
ATOM 2647 O O . SER A 1 330 ? 5.717 -2.801 13.470 1.00 92.44 330 SER A O 1
ATOM 2649 N N . LEU A 1 331 ? 4.331 -2.830 11.703 1.00 91.81 331 LEU A N 1
ATOM 2650 C CA . LEU A 1 331 ? 5.086 -1.860 10.895 1.00 91.81 331 LEU A CA 1
ATOM 2651 C C . LEU A 1 331 ? 5.236 -0.513 11.615 1.00 91.81 331 LEU A C 1
ATOM 2653 O O . LEU A 1 331 ? 6.339 0.033 11.672 1.00 91.81 331 LEU A O 1
ATOM 2657 N N . ILE A 1 332 ? 4.156 -0.017 12.223 1.00 91.25 332 ILE A N 1
ATOM 2658 C CA . ILE A 1 332 ? 4.173 1.229 12.997 1.00 91.25 332 ILE A CA 1
ATOM 2659 C C . ILE A 1 332 ? 4.970 1.023 14.296 1.00 91.25 332 ILE A C 1
ATOM 2661 O O . ILE A 1 332 ? 5.989 1.667 14.500 1.00 91.25 332 ILE A O 1
ATOM 2665 N N . ALA A 1 333 ? 4.596 0.061 15.140 1.00 89.00 333 ALA A N 1
ATOM 2666 C CA . ALA A 1 333 ? 5.159 -0.109 16.483 1.00 89.00 333 ALA A CA 1
ATOM 2667 C C . ALA A 1 333 ? 6.630 -0.565 16.537 1.00 89.00 333 ALA A C 1
ATOM 2669 O O . ALA A 1 333 ? 7.283 -0.355 17.556 1.00 89.00 333 ALA A O 1
ATOM 2670 N N . SER A 1 334 ? 7.167 -1.197 15.486 1.00 86.44 334 SER A N 1
ATOM 2671 C CA . SER A 1 334 ? 8.561 -1.685 15.483 1.00 86.44 334 SER A CA 1
ATOM 2672 C C . SER A 1 334 ? 9.554 -0.800 14.724 1.00 86.44 334 SER A C 1
ATOM 2674 O O . SER A 1 334 ? 10.756 -0.971 14.909 1.00 86.44 334 SER A O 1
ATOM 2676 N N . SER A 1 335 ? 9.094 0.166 13.920 1.00 81.94 335 SER A N 1
ATOM 2677 C CA . SER A 1 335 ? 9.974 0.996 13.078 1.00 81.94 335 SER A CA 1
ATOM 2678 C C . SER A 1 335 ? 10.629 2.190 13.789 1.00 81.94 335 SER A C 1
ATOM 2680 O O . SER A 1 335 ? 11.433 2.887 13.177 1.00 81.94 335 SER A O 1
ATOM 2682 N N . LYS A 1 336 ? 10.313 2.440 15.069 1.00 75.50 336 LYS A N 1
ATOM 2683 C CA . LYS A 1 336 ? 10.899 3.516 15.904 1.00 75.50 336 LYS A CA 1
ATOM 2684 C C . LYS A 1 336 ? 10.910 4.909 15.242 1.00 75.50 336 LYS A C 1
ATOM 2686 O O . LYS A 1 336 ? 11.860 5.666 15.399 1.00 75.50 336 LYS A O 1
ATOM 2691 N N . GLY A 1 337 ? 9.873 5.229 14.468 1.00 77.44 337 GLY A N 1
ATOM 2692 C CA . GLY A 1 337 ? 9.708 6.511 13.775 1.00 77.44 337 GLY A CA 1
ATOM 2693 C C . GLY A 1 337 ? 10.287 6.552 12.358 1.00 77.44 337 GLY A C 1
ATOM 2694 O O . GLY A 1 337 ? 9.914 7.432 11.588 1.00 77.44 337 GLY A O 1
ATOM 2695 N N . ALA A 1 338 ? 11.101 5.569 11.950 1.00 81.06 338 ALA A N 1
ATOM 2696 C CA . ALA A 1 338 ? 11.715 5.534 10.615 1.00 81.06 338 ALA A CA 1
ATOM 2697 C C . ALA A 1 338 ? 10.692 5.480 9.461 1.00 81.06 338 ALA A C 1
ATOM 2699 O O . ALA A 1 338 ? 10.999 5.875 8.337 1.00 81.06 338 ALA A O 1
ATOM 2700 N N . LEU A 1 339 ? 9.468 5.008 9.733 1.00 86.12 339 LEU A N 1
ATOM 2701 C CA . LEU A 1 339 ? 8.371 4.935 8.766 1.00 86.12 339 LEU A CA 1
ATOM 2702 C C . LEU A 1 339 ? 7.262 5.975 9.014 1.00 86.12 339 LEU A C 1
ATOM 2704 O O . LEU A 1 339 ? 6.176 5.815 8.462 1.00 86.12 339 LEU A O 1
ATOM 2708 N N . SER A 1 340 ? 7.509 7.042 9.787 1.00 86.56 340 SER A N 1
ATOM 2709 C CA . SER A 1 340 ? 6.514 8.092 10.097 1.00 86.56 340 SER A CA 1
ATOM 2710 C C . SER A 1 340 ? 5.802 8.636 8.849 1.00 86.56 340 SER A C 1
ATOM 2712 O O . SER A 1 340 ? 4.575 8.691 8.802 1.00 86.56 340 SER A O 1
ATOM 2714 N N . THR A 1 341 ? 6.560 8.904 7.778 1.00 88.94 341 THR A N 1
ATOM 2715 C CA . THR A 1 341 ? 6.039 9.350 6.465 1.00 88.94 341 THR A CA 1
ATOM 2716 C C . THR A 1 341 ? 5.055 8.377 5.796 1.00 88.94 341 THR A C 1
ATOM 2718 O O . THR A 1 341 ? 4.360 8.761 4.859 1.00 88.94 341 THR A O 1
ATOM 2721 N N . LEU A 1 342 ? 4.984 7.122 6.251 1.00 92.62 342 LEU A N 1
ATOM 2722 C CA . LEU A 1 342 ? 4.078 6.087 5.743 1.00 92.62 342 LEU A CA 1
ATOM 2723 C C . LEU A 1 342 ? 2.849 5.872 6.637 1.00 92.62 342 LEU A C 1
ATOM 2725 O O . LEU A 1 342 ? 1.918 5.178 6.224 1.00 92.62 342 LEU A O 1
ATOM 2729 N N . TYR A 1 343 ? 2.816 6.453 7.842 1.00 93.62 343 TYR A N 1
ATOM 2730 C CA . TYR A 1 343 ? 1.715 6.261 8.790 1.00 93.62 343 TYR A CA 1
ATOM 2731 C C . TYR A 1 343 ? 0.360 6.694 8.218 1.00 93.62 343 TYR A C 1
ATOM 2733 O O . TYR A 1 343 ? -0.574 5.902 8.345 1.00 93.62 343 TYR A O 1
ATOM 2741 N N . PRO A 1 344 ? 0.221 7.831 7.500 1.00 94.31 344 PRO A N 1
ATOM 2742 C CA . PRO A 1 344 ? -1.052 8.194 6.881 1.00 94.31 344 PRO A CA 1
ATOM 2743 C C . PRO A 1 344 ? -1.585 7.107 5.942 1.00 94.31 344 PRO A C 1
ATOM 2745 O O . PRO A 1 344 ? -2.731 6.694 6.075 1.00 94.31 344 PRO A O 1
ATOM 2748 N N . ALA A 1 345 ? -0.748 6.564 5.053 1.00 95.50 345 ALA A N 1
ATOM 2749 C CA . ALA A 1 345 ? -1.157 5.521 4.110 1.00 95.50 345 ALA A CA 1
ATOM 2750 C C . ALA A 1 345 ? -1.504 4.188 4.806 1.00 95.50 345 ALA A C 1
ATOM 2752 O O . ALA A 1 345 ? -2.462 3.513 4.419 1.00 95.50 345 ALA A O 1
ATOM 2753 N N . LEU A 1 346 ? -0.770 3.825 5.864 1.00 96.75 346 LEU A N 1
ATOM 2754 C CA . LEU A 1 346 ? -1.053 2.644 6.688 1.00 96.75 346 LEU A CA 1
ATOM 2755 C C . LEU A 1 346 ? -2.377 2.769 7.459 1.00 96.75 346 LEU A C 1
ATOM 2757 O O . LEU A 1 346 ? -3.154 1.815 7.483 1.00 96.75 346 LEU A O 1
ATOM 2761 N N . ILE A 1 347 ? -2.668 3.932 8.048 1.00 96.88 347 ILE A N 1
ATOM 2762 C CA . ILE A 1 347 ? -3.940 4.168 8.743 1.00 96.88 347 ILE A CA 1
ATOM 2763 C C . ILE A 1 347 ? -5.097 4.261 7.742 1.00 96.88 347 ILE A C 1
ATOM 2765 O O . ILE A 1 347 ? -6.099 3.580 7.933 1.00 96.88 347 ILE A O 1
ATOM 2769 N N . ILE A 1 348 ? -4.941 4.981 6.625 1.00 96.56 348 ILE A N 1
ATOM 2770 C CA . ILE A 1 348 ? -5.946 5.040 5.549 1.00 96.56 348 ILE A CA 1
ATOM 2771 C C . ILE A 1 348 ? -6.280 3.637 5.017 1.00 96.56 348 ILE A C 1
ATOM 2773 O O . ILE A 1 348 ? -7.438 3.357 4.719 1.00 96.56 348 ILE A O 1
ATOM 2777 N N . THR A 1 349 ? -5.301 2.727 4.948 1.00 98.00 349 THR A N 1
ATOM 2778 C CA . THR A 1 349 ? -5.538 1.317 4.587 1.00 98.00 349 THR A CA 1
ATOM 2779 C C . THR A 1 349 ? -6.523 0.649 5.557 1.00 98.00 349 THR A C 1
ATOM 2781 O O . THR A 1 349 ? -7.410 -0.076 5.113 1.00 98.00 349 THR A O 1
ATOM 2784 N N . ILE A 1 350 ? -6.420 0.919 6.866 1.00 97.81 350 ILE A N 1
ATOM 2785 C CA . ILE A 1 350 ? -7.370 0.434 7.889 1.00 97.81 350 ILE A CA 1
ATOM 2786 C C . ILE A 1 350 ? -8.729 1.144 7.754 1.00 97.81 350 ILE A C 1
ATOM 2788 O O . ILE A 1 350 ? -9.771 0.489 7.799 1.00 97.81 350 ILE A O 1
ATOM 2792 N N . THR A 1 351 ? -8.748 2.460 7.539 1.00 96.81 351 THR A N 1
ATOM 2793 C CA . THR A 1 351 ? -9.992 3.238 7.400 1.00 96.81 351 THR A CA 1
ATOM 2794 C C . THR A 1 351 ? -10.798 2.817 6.169 1.00 96.81 351 THR A C 1
ATOM 2796 O O . THR A 1 351 ? -12.000 2.594 6.284 1.00 96.81 351 THR A O 1
ATOM 2799 N N . ASN A 1 352 ? -10.155 2.581 5.023 1.00 96.94 352 ASN A N 1
ATOM 2800 C CA . ASN A 1 352 ? -10.817 2.127 3.794 1.00 96.94 352 ASN A CA 1
ATOM 2801 C C . ASN A 1 352 ? -11.487 0.744 3.937 1.00 96.94 352 ASN A C 1
ATOM 2803 O O . ASN A 1 352 ? -12.569 0.524 3.391 1.00 96.94 352 ASN A O 1
ATOM 2807 N N . ILE A 1 353 ? -10.865 -0.193 4.666 1.00 96.94 353 ILE A N 1
ATOM 2808 C CA . ILE A 1 353 ? -11.441 -1.533 4.892 1.00 96.94 353 ILE A CA 1
ATOM 2809 C C . ILE A 1 353 ? -12.482 -1.554 6.023 1.00 96.94 353 ILE A C 1
ATOM 2811 O O . ILE A 1 353 ? -13.348 -2.430 6.033 1.00 96.94 353 ILE A O 1
ATOM 2815 N N . SER A 1 354 ? -12.429 -0.589 6.949 1.00 96.25 354 SER A N 1
ATOM 2816 C CA . SER A 1 354 ? -13.224 -0.561 8.188 1.00 96.25 354 SER A CA 1
ATOM 2817 C C . SER A 1 354 ? -14.744 -0.795 8.071 1.00 96.25 354 SER A C 1
ATOM 2819 O O . SER A 1 354 ? -15.263 -1.509 8.930 1.00 96.25 354 SER A O 1
ATOM 2821 N N . PRO A 1 355 ? -15.478 -0.323 7.037 1.00 95.19 355 PRO A N 1
ATOM 2822 C CA . PRO A 1 355 ? -16.926 -0.557 6.920 1.00 95.19 355 PRO A CA 1
ATOM 2823 C C . PRO A 1 355 ? -17.289 -2.019 6.622 1.00 95.19 355 PRO A C 1
ATOM 2825 O O . PRO A 1 355 ? -18.451 -2.414 6.728 1.00 95.19 355 PRO A O 1
ATOM 2828 N N . TYR A 1 356 ? -16.302 -2.815 6.206 1.00 96.06 356 TYR A N 1
ATOM 2829 C CA . TYR A 1 356 ? -16.466 -4.187 5.731 1.00 96.06 356 TYR A CA 1
ATOM 2830 C C . TYR A 1 356 ? -15.831 -5.222 6.668 1.00 96.06 356 TYR A C 1
ATOM 2832 O O . TYR A 1 356 ? -15.991 -6.416 6.425 1.00 96.06 356 TYR A O 1
ATOM 2840 N N . LEU A 1 357 ? -15.116 -4.792 7.715 1.00 96.50 357 LEU A N 1
ATOM 2841 C CA . LEU A 1 357 ? -14.436 -5.683 8.659 1.00 96.50 357 LEU A CA 1
ATOM 2842 C C . LEU A 1 357 ? -15.439 -6.523 9.454 1.00 96.50 357 LEU A C 1
ATOM 2844 O O . LEU A 1 357 ? -16.327 -5.983 10.104 1.00 96.50 357 LEU A O 1
ATOM 2848 N N . LYS A 1 358 ? -15.253 -7.840 9.466 1.00 94.62 358 LYS A N 1
ATOM 2849 C CA . LYS A 1 358 ? -16.016 -8.796 10.275 1.00 94.62 358 LYS A CA 1
ATOM 2850 C C . LYS A 1 358 ? -15.064 -9.721 11.026 1.00 94.62 358 LYS A C 1
ATOM 2852 O O . LYS A 1 358 ? -13.975 -10.036 10.543 1.00 94.62 358 LYS A O 1
ATOM 2857 N N . HIS A 1 359 ? -15.512 -10.210 12.177 1.00 94.00 359 HIS A N 1
ATOM 2858 C CA . HIS A 1 359 ? -14.840 -11.254 12.954 1.00 94.00 359 HIS A CA 1
ATOM 2859 C C . HIS A 1 359 ? -13.412 -10.852 13.371 1.00 94.00 359 HIS A C 1
ATOM 2861 O O . HIS A 1 359 ? -12.458 -11.640 13.306 1.00 94.00 359 HIS A O 1
ATOM 2867 N N . LEU A 1 360 ? -13.261 -9.594 13.806 1.00 94.50 360 LEU A N 1
ATOM 2868 C CA . LEU A 1 360 ? -12.012 -9.102 14.376 1.00 94.50 360 LEU A CA 1
ATOM 2869 C C . LEU A 1 360 ? -11.615 -9.927 15.607 1.00 94.50 360 LEU A C 1
ATOM 2871 O O . LEU A 1 360 ? -12.402 -10.115 16.537 1.00 94.50 360 LEU A O 1
ATOM 2875 N N . SER A 1 361 ? -10.374 -10.413 15.625 1.00 94.00 361 SER A N 1
ATOM 2876 C CA . SER A 1 361 ? -9.855 -11.194 16.749 1.00 94.00 361 SER A CA 1
ATOM 2877 C C . SER A 1 361 ? -9.580 -10.299 17.966 1.00 94.00 361 SER A C 1
ATOM 2879 O O . SER A 1 361 ? -9.324 -9.098 17.801 1.00 94.00 361 SER A O 1
ATOM 2881 N N . PRO A 1 362 ? -9.559 -10.851 19.196 1.00 92.25 362 PRO A N 1
ATOM 2882 C CA . PRO A 1 362 ? -9.184 -10.094 20.393 1.00 92.25 362 PRO A CA 1
ATOM 2883 C C . PRO A 1 362 ? -7.820 -9.407 20.255 1.00 92.25 362 PRO A C 1
ATOM 2885 O O . PRO A 1 362 ? -7.654 -8.257 20.663 1.00 92.25 362 PRO A O 1
ATOM 2888 N N . THR A 1 363 ? -6.862 -10.070 19.597 1.00 92.94 363 THR A N 1
ATOM 2889 C CA . THR A 1 363 ? -5.529 -9.525 19.319 1.00 92.94 363 THR A CA 1
ATOM 2890 C C . THR A 1 363 ? -5.591 -8.333 18.365 1.00 92.94 363 THR A C 1
ATOM 2892 O O . THR A 1 363 ? -5.028 -7.287 18.680 1.00 92.94 363 THR A O 1
ATOM 2895 N N . ALA A 1 364 ? -6.284 -8.457 17.226 1.00 94.81 364 ALA A N 1
ATOM 2896 C CA . ALA A 1 364 ? -6.413 -7.368 16.252 1.00 94.81 364 ALA A CA 1
ATOM 2897 C C . ALA A 1 364 ? -7.149 -6.160 16.852 1.00 94.81 364 ALA A C 1
ATOM 2899 O O . ALA A 1 364 ? -6.682 -5.029 16.727 1.00 94.81 364 ALA A O 1
ATOM 2900 N N . SER A 1 365 ? -8.230 -6.417 17.593 1.00 95.25 365 SER A N 1
ATOM 2901 C CA . SER A 1 365 ? -8.980 -5.408 18.347 1.00 95.25 365 SER A CA 1
ATOM 2902 C C . SER A 1 365 ? -8.077 -4.674 19.338 1.00 95.25 365 SER A C 1
ATOM 2904 O O . SER A 1 365 ? -7.962 -3.452 19.292 1.00 95.25 365 SER A O 1
ATOM 2906 N N . SER A 1 366 ? -7.342 -5.415 20.174 1.00 94.12 366 SER A N 1
ATOM 2907 C CA . SER A 1 366 ? -6.395 -4.821 21.125 1.00 94.12 366 SER A CA 1
ATOM 2908 C C . SER A 1 366 ? -5.311 -3.998 20.424 1.00 94.12 366 SER A C 1
ATOM 2910 O O . SER A 1 366 ? -4.953 -2.927 20.909 1.00 94.12 366 SER A O 1
ATOM 2912 N N . LYS A 1 367 ? -4.798 -4.445 19.266 1.00 94.44 367 LYS A N 1
ATOM 2913 C CA . LYS A 1 367 ? -3.795 -3.684 18.504 1.00 94.44 367 LYS A CA 1
ATOM 2914 C C . LYS A 1 367 ? -4.337 -2.366 17.952 1.00 94.44 367 LYS A C 1
ATOM 2916 O O . LYS A 1 367 ? -3.616 -1.374 18.031 1.00 94.44 367 LYS A O 1
ATOM 2921 N N . LEU A 1 368 ? -5.585 -2.319 17.483 1.00 96.19 368 LEU A N 1
ATOM 2922 C CA . LEU A 1 368 ? -6.243 -1.067 17.083 1.00 96.19 368 LEU A CA 1
ATOM 2923 C C . LEU A 1 368 ? -6.358 -0.079 18.257 1.00 96.19 368 LEU A C 1
ATOM 2925 O O . LEU A 1 368 ? -5.987 1.085 18.116 1.00 96.19 368 LEU A O 1
ATOM 2929 N N . LEU A 1 369 ? -6.804 -0.538 19.432 1.00 95.00 369 LEU A N 1
ATOM 2930 C CA . LEU A 1 369 ? -6.950 0.329 20.609 1.00 95.00 369 LEU A CA 1
ATOM 2931 C C . LEU A 1 369 ? -5.597 0.769 21.205 1.00 95.00 369 LEU A C 1
ATOM 2933 O O . LEU A 1 369 ? -5.501 1.872 21.743 1.00 95.00 369 LEU A O 1
ATOM 2937 N N . ILE A 1 370 ? -4.535 -0.041 21.096 1.00 92.75 370 ILE A N 1
ATOM 2938 C CA . ILE A 1 370 ? -3.165 0.379 21.458 1.00 92.75 370 ILE A CA 1
ATOM 2939 C C . ILE A 1 370 ? -2.645 1.432 20.470 1.00 92.75 370 ILE A C 1
ATOM 2941 O O . ILE A 1 370 ? -2.036 2.408 20.899 1.00 92.75 370 ILE A O 1
ATOM 2945 N N . LEU A 1 371 ? -2.912 1.271 19.171 1.00 93.12 371 LEU A N 1
ATOM 2946 C CA . LEU A 1 371 ? -2.505 2.224 18.137 1.00 93.12 371 LEU A CA 1
ATOM 2947 C C . LEU A 1 371 ? -3.166 3.595 18.343 1.00 93.12 371 LEU A C 1
ATOM 2949 O O . LEU A 1 371 ? -2.468 4.604 18.400 1.00 93.12 371 LEU A O 1
ATOM 2953 N N . PHE A 1 372 ? -4.482 3.617 18.580 1.00 93.88 372 PHE A N 1
ATOM 2954 C CA . PHE A 1 372 ? -5.203 4.829 18.980 1.00 93.88 372 PHE A CA 1
ATOM 2955 C C . PHE A 1 372 ? -4.614 5.445 20.257 1.00 93.88 372 PHE A C 1
ATOM 2957 O O . PHE A 1 372 ? -4.295 6.626 20.270 1.00 93.88 372 PHE A O 1
ATOM 2964 N N . SER A 1 373 ? -4.378 4.635 21.296 1.00 91.62 373 SER A N 1
ATOM 2965 C CA . SER A 1 373 ? -3.792 5.079 22.572 1.00 91.62 373 SER A CA 1
ATOM 2966 C C . SER A 1 373 ? -2.398 5.700 22.457 1.00 91.62 373 SER A C 1
ATOM 2968 O O . SER A 1 373 ? -1.999 6.447 23.348 1.00 91.62 373 SER A O 1
ATOM 2970 N N . SER A 1 374 ? -1.636 5.313 21.435 1.00 88.75 374 SER A N 1
ATOM 2971 C CA . SER A 1 374 ? -0.320 5.863 21.115 1.00 88.75 374 SER A CA 1
ATOM 2972 C C . SER A 1 374 ? -0.459 7.185 20.374 1.00 88.75 374 SER A C 1
ATOM 2974 O O . SER A 1 374 ? 0.162 8.171 20.760 1.00 88.75 374 SER A O 1
ATOM 2976 N N . MET A 1 375 ? -1.303 7.210 19.341 1.00 89.62 375 MET A N 1
ATOM 2977 C CA . MET A 1 375 ? -1.492 8.389 18.503 1.00 89.62 375 MET A CA 1
ATOM 2978 C C . MET A 1 375 ? -2.225 9.511 19.244 1.00 89.62 375 MET A C 1
ATOM 2980 O O . MET A 1 375 ? -1.946 10.673 18.989 1.00 89.62 375 MET A O 1
ATOM 2984 N N . SER A 1 376 ? -3.086 9.185 20.215 1.00 90.44 376 SER A N 1
ATOM 2985 C CA . SER A 1 376 ? -3.768 10.147 21.092 1.00 90.44 376 SER A CA 1
ATOM 2986 C C . SER A 1 376 ? -2.939 10.615 22.294 1.00 90.44 376 SER A C 1
ATOM 2988 O O . SER A 1 376 ? -3.471 11.314 23.155 1.00 90.44 376 SER A O 1
ATOM 2990 N N . ALA A 1 377 ? -1.675 10.200 22.427 1.00 87.81 377 ALA A N 1
ATOM 2991 C CA . ALA A 1 377 ? -0.815 10.661 23.512 1.00 87.81 377 ALA A CA 1
ATOM 2992 C C . ALA A 1 377 ? -0.291 12.074 23.215 1.00 87.81 377 ALA A C 1
ATOM 2994 O O . ALA A 1 377 ? 0.174 12.333 22.105 1.00 87.81 377 ALA A O 1
ATOM 2995 N N . ALA A 1 378 ? -0.282 12.960 24.218 1.00 84.75 378 ALA A N 1
ATOM 2996 C CA . ALA A 1 378 ? 0.175 14.349 24.082 1.00 84.75 378 ALA A CA 1
ATOM 2997 C C . ALA A 1 378 ? 1.552 14.474 23.399 1.00 84.75 378 ALA A C 1
ATOM 2999 O O . ALA A 1 378 ? 1.723 15.274 22.484 1.00 84.75 378 ALA A O 1
ATOM 3000 N N . GLY A 1 379 ? 2.516 13.626 23.778 1.00 82.12 379 GLY A N 1
ATOM 3001 C CA . GLY A 1 379 ? 3.860 13.622 23.188 1.00 82.12 379 GLY A CA 1
ATOM 3002 C C . GLY A 1 379 ? 3.910 13.271 21.694 1.00 82.12 379 GLY A C 1
ATOM 3003 O O . GLY A 1 379 ? 4.798 13.755 21.004 1.00 82.12 379 GLY A O 1
ATOM 3004 N N . PHE A 1 380 ? 2.959 12.482 21.181 1.00 85.81 380 PHE A N 1
ATOM 3005 C CA . PHE A 1 380 ? 2.850 12.189 19.747 1.00 85.81 380 PHE A CA 1
ATOM 3006 C C . PHE A 1 380 ? 2.056 13.283 19.021 1.00 85.81 380 PHE A C 1
ATOM 3008 O O . PHE A 1 380 ? 2.500 13.802 17.999 1.00 85.81 380 PHE A O 1
ATOM 3015 N N . LEU A 1 381 ? 0.902 13.674 19.575 1.00 86.44 381 LEU A N 1
ATOM 3016 C CA . LEU A 1 381 ? 0.028 14.712 19.019 1.00 86.44 381 LEU A CA 1
ATOM 3017 C C . LEU A 1 381 ? 0.755 16.039 18.778 1.00 86.44 381 LEU A C 1
ATOM 3019 O O . LEU A 1 381 ? 0.584 16.649 17.730 1.00 86.44 381 LEU A O 1
ATOM 3023 N N . LEU A 1 382 ? 1.570 16.470 19.742 1.00 85.50 382 LEU A N 1
ATOM 3024 C CA . LEU A 1 382 ? 2.222 17.782 19.750 1.00 85.50 382 LEU A CA 1
ATOM 3025 C C . LEU A 1 382 ? 3.589 17.810 19.041 1.00 85.50 382 LEU A C 1
ATOM 3027 O O . LEU A 1 382 ? 4.339 18.769 19.214 1.00 85.50 382 LEU A O 1
ATOM 3031 N N . ALA A 1 383 ? 3.959 16.757 18.307 1.00 82.50 383 ALA A N 1
ATOM 3032 C CA . ALA A 1 383 ? 5.286 16.630 17.695 1.00 82.50 383 ALA A CA 1
ATOM 3033 C C . ALA A 1 383 ? 5.331 16.876 16.177 1.00 82.50 383 ALA A C 1
ATOM 3035 O O . ALA A 1 383 ? 6.409 17.118 15.642 1.00 82.50 383 ALA A O 1
ATOM 3036 N N . ASP A 1 384 ? 4.192 16.820 15.485 1.00 84.00 384 ASP A N 1
ATOM 3037 C CA . ASP A 1 384 ? 4.065 17.186 14.071 1.00 84.00 384 ASP A CA 1
ATOM 3038 C C . ASP A 1 384 ? 2.653 17.733 13.836 1.00 84.00 384 ASP A C 1
ATOM 3040 O O . ASP A 1 384 ? 1.671 17.146 14.304 1.00 84.00 384 ASP A O 1
ATOM 3044 N N . GLU A 1 385 ? 2.549 18.837 13.097 1.00 85.44 385 GLU A N 1
ATOM 3045 C CA . GLU A 1 385 ? 1.286 19.492 12.751 1.00 85.44 385 GLU A CA 1
ATOM 3046 C C . GLU A 1 385 ? 0.261 18.508 12.165 1.00 85.44 385 GLU A C 1
ATOM 3048 O O . GLU A 1 385 ? -0.931 18.626 12.445 1.00 85.44 385 GLU A O 1
ATOM 3053 N N . ALA A 1 386 ? 0.703 17.510 11.390 1.00 87.38 386 ALA A N 1
ATOM 3054 C CA . ALA A 1 386 ? -0.161 16.556 10.700 1.00 87.38 386 ALA A CA 1
ATOM 3055 C C . ALA A 1 386 ? -0.595 15.343 11.550 1.00 87.38 386 ALA A C 1
ATOM 3057 O O . ALA A 1 386 ? -1.463 14.585 11.106 1.00 87.38 386 ALA A O 1
ATOM 3058 N N . ASN A 1 387 ? -0.045 15.138 12.756 1.00 89.31 387 ASN A N 1
ATOM 3059 C CA . ASN A 1 387 ? -0.294 13.915 13.538 1.00 89.31 387 ASN A CA 1
ATOM 3060 C C . ASN A 1 387 ? -1.761 13.744 13.973 1.00 89.31 387 ASN A C 1
ATOM 3062 O O . ASN A 1 387 ? -2.232 12.608 14.074 1.00 89.31 387 ASN A O 1
ATOM 3066 N N . HIS A 1 388 ? -2.516 14.837 14.147 1.00 90.12 388 HIS A N 1
ATOM 3067 C CA . HIS A 1 388 ? -3.950 14.788 14.475 1.00 90.12 388 HIS A CA 1
ATOM 3068 C C . HIS A 1 388 ? -4.780 14.016 13.426 1.00 90.12 388 HIS A C 1
ATOM 3070 O O . HIS A 1 388 ? -5.711 13.292 13.786 1.00 90.12 388 HIS A O 1
ATOM 3076 N N . LYS A 1 389 ? -4.397 14.071 12.141 1.00 91.62 389 LYS A N 1
ATOM 3077 C CA . LYS A 1 389 ? -5.100 13.389 11.033 1.00 91.62 389 LYS A CA 1
ATOM 3078 C C . LYS A 1 389 ? -5.082 11.865 11.170 1.00 91.62 389 LYS A C 1
ATOM 3080 O O . LYS A 1 389 ? -6.005 11.184 10.735 1.00 91.62 389 LYS A O 1
ATOM 3085 N N . LEU A 1 390 ? -4.056 11.308 11.818 1.00 92.94 390 LEU A N 1
ATOM 3086 C CA . LEU A 1 390 ? -3.980 9.868 12.083 1.00 92.94 390 LEU A CA 1
ATOM 3087 C C . LEU A 1 390 ? -5.055 9.421 13.085 1.00 92.94 390 LEU A C 1
ATOM 3089 O O . LEU A 1 390 ? -5.598 8.323 12.956 1.00 92.94 390 LEU A O 1
ATOM 3093 N N . ILE A 1 391 ? -5.397 10.282 14.049 1.00 92.44 391 ILE A N 1
ATOM 3094 C CA . ILE A 1 391 ? -6.492 10.040 14.995 1.00 92.44 391 ILE A CA 1
ATOM 3095 C C . ILE A 1 391 ? -7.840 10.163 14.290 1.00 92.44 391 ILE A C 1
ATOM 3097 O O . ILE A 1 391 ? -8.686 9.294 14.476 1.00 92.44 391 ILE A O 1
ATOM 3101 N N . GLU A 1 392 ? -8.032 11.196 13.466 1.00 92.25 392 GLU A N 1
ATOM 3102 C CA . GLU A 1 392 ? -9.247 11.395 12.663 1.00 92.25 392 GLU A CA 1
ATOM 3103 C C . GLU A 1 392 ? -9.582 10.131 11.849 1.00 92.25 392 GLU A C 1
ATOM 3105 O O . GLU A 1 392 ? -10.673 9.570 11.979 1.00 92.25 392 GLU A O 1
ATOM 3110 N N . TYR A 1 393 ? -8.603 9.602 11.105 1.00 94.38 393 TYR A N 1
ATOM 3111 C CA . TYR A 1 393 ? -8.766 8.387 10.302 1.00 94.38 393 TYR A CA 1
ATOM 3112 C C . TYR A 1 393 ? -9.012 7.122 11.148 1.00 94.38 393 TYR A C 1
ATOM 3114 O O . TYR A 1 393 ? -9.763 6.240 10.717 1.00 94.38 393 TYR A O 1
ATOM 3122 N N . LEU A 1 394 ? -8.419 7.009 12.345 1.00 94.88 394 LEU A N 1
ATOM 3123 C CA . LEU A 1 394 ? -8.693 5.900 13.273 1.00 94.88 394 LEU A CA 1
ATOM 3124 C C . LEU A 1 394 ? -10.087 5.992 13.906 1.00 94.88 394 LEU A C 1
ATOM 3126 O O . LEU A 1 394 ? -10.764 4.972 14.023 1.00 94.88 394 LEU A O 1
ATOM 3130 N N . LEU A 1 395 ? -10.539 7.188 14.285 1.00 94.00 395 LEU A N 1
ATOM 3131 C CA . LEU A 1 395 ? -11.886 7.408 14.815 1.00 94.00 395 LEU A CA 1
ATOM 3132 C C . LEU A 1 395 ? -12.949 7.138 13.751 1.00 94.00 395 LEU A C 1
ATOM 3134 O O . LEU A 1 395 ? -13.937 6.466 14.045 1.00 94.00 395 LEU A O 1
ATOM 3138 N N . GLU A 1 396 ? -12.723 7.558 12.504 1.00 93.44 396 GLU A N 1
ATOM 3139 C CA . GLU A 1 396 ? -13.570 7.163 11.376 1.00 93.44 396 GLU A CA 1
ATOM 3140 C C . GLU A 1 396 ? -13.603 5.636 11.216 1.00 93.44 396 GLU A C 1
ATOM 3142 O O . GLU A 1 396 ? -14.683 5.057 11.098 1.00 93.44 396 GLU A O 1
ATOM 3147 N N . ALA A 1 397 ? -12.449 4.962 11.295 1.00 94.81 397 ALA A N 1
ATOM 3148 C CA . ALA A 1 397 ? -12.395 3.505 11.217 1.00 94.81 397 ALA A CA 1
ATOM 3149 C C . ALA A 1 397 ? -13.209 2.828 12.336 1.00 94.81 397 ALA A C 1
ATOM 3151 O O . ALA A 1 397 ? -13.955 1.883 12.080 1.00 94.81 397 ALA A O 1
ATOM 3152 N N . PHE A 1 398 ? -13.118 3.327 13.571 1.00 95.31 398 PHE A N 1
ATOM 3153 C CA . PHE A 1 398 ? -13.876 2.796 14.709 1.00 95.31 398 PHE A CA 1
ATOM 3154 C C . PHE A 1 398 ? -15.378 3.056 14.552 1.00 95.31 398 PHE A C 1
ATOM 3156 O O . PHE A 1 398 ? -16.187 2.153 14.770 1.00 95.31 398 PHE A O 1
ATOM 3163 N N . ASN A 1 399 ? -15.751 4.253 14.097 1.00 93.12 399 ASN A N 1
ATOM 3164 C CA . ASN A 1 399 ? -17.132 4.624 13.803 1.00 93.12 399 ASN A CA 1
ATOM 3165 C C . ASN A 1 399 ? -17.739 3.755 12.697 1.00 93.12 399 ASN A C 1
ATOM 3167 O O . ASN A 1 399 ? -18.888 3.336 12.823 1.00 93.12 399 ASN A O 1
ATOM 3171 N N . ASN A 1 400 ? -16.975 3.435 11.652 1.00 93.19 400 ASN A N 1
ATOM 3172 C CA . ASN A 1 400 ? -17.404 2.538 10.582 1.00 93.19 400 ASN A CA 1
ATOM 3173 C C . ASN A 1 400 ? -17.613 1.101 11.092 1.00 93.19 400 ASN A C 1
ATOM 3175 O O . ASN A 1 400 ? -18.651 0.506 10.804 1.00 93.19 400 ASN A O 1
ATOM 3179 N N . ILE A 1 401 ? -16.690 0.558 11.899 1.00 94.06 401 ILE A N 1
ATOM 3180 C CA . ILE A 1 401 ? -16.848 -0.780 12.503 1.00 94.06 401 ILE A CA 1
ATOM 3181 C C . ILE A 1 401 ? -18.113 -0.829 13.375 1.00 94.06 401 ILE A C 1
ATOM 3183 O O . ILE A 1 401 ? -18.911 -1.757 13.242 1.00 94.06 401 ILE A O 1
ATOM 3187 N N . ILE A 1 402 ? -18.334 0.187 14.220 1.00 92.06 402 ILE A N 1
ATOM 3188 C CA . ILE A 1 402 ? -19.524 0.290 15.081 1.00 92.06 402 ILE A CA 1
ATOM 3189 C C . ILE A 1 402 ? -20.807 0.409 14.250 1.00 92.06 402 ILE A C 1
ATOM 3191 O O . ILE A 1 402 ? -21.771 -0.296 14.526 1.00 92.06 402 ILE A O 1
ATOM 3195 N N . ARG A 1 403 ? -20.851 1.288 13.241 1.00 89.06 403 ARG A N 1
ATOM 3196 C CA . ARG A 1 403 ? -22.088 1.582 12.494 1.00 89.06 403 ARG A CA 1
ATOM 3197 C C . ARG A 1 403 ? -22.484 0.480 11.514 1.00 89.06 403 ARG A C 1
ATOM 3199 O O . ARG A 1 403 ? -23.674 0.236 11.350 1.00 89.06 403 ARG A O 1
ATOM 3206 N N . PHE A 1 404 ? -21.518 -0.169 10.862 1.00 90.06 404 PHE A N 1
ATOM 3207 C CA . PHE A 1 404 ? -21.798 -1.128 9.787 1.00 90.06 404 PHE A CA 1
ATOM 3208 C C . PHE A 1 404 ? -21.657 -2.595 10.200 1.00 90.06 404 PHE A C 1
ATOM 3210 O O . PHE A 1 404 ? -22.264 -3.449 9.560 1.00 90.06 404 PHE A O 1
ATOM 3217 N N . GLN A 1 405 ? -20.855 -2.909 11.225 1.00 91.38 405 GLN A N 1
ATOM 3218 C CA . GLN A 1 405 ? -20.460 -4.288 11.547 1.00 91.38 405 GLN A CA 1
ATOM 3219 C C . GLN A 1 405 ? -20.437 -4.567 13.067 1.00 91.38 405 GLN A C 1
ATOM 3221 O O . GLN A 1 405 ? -19.606 -5.343 13.542 1.00 91.38 405 GLN A O 1
ATOM 3226 N N . PHE A 1 406 ? -21.340 -3.949 13.841 1.00 90.06 406 PHE A N 1
ATOM 3227 C CA . PHE A 1 406 ? -21.422 -4.106 15.304 1.00 90.06 406 PHE A CA 1
ATOM 3228 C C . PHE A 1 406 ? -21.502 -5.575 15.749 1.00 90.06 406 PHE A C 1
ATOM 3230 O O . PHE A 1 406 ? -20.649 -6.051 16.500 1.00 90.06 406 PHE A O 1
ATOM 3237 N N . SER A 1 407 ? -22.502 -6.304 15.242 1.00 89.56 407 SER A N 1
ATOM 3238 C CA . SER A 1 407 ? -22.810 -7.688 15.628 1.00 89.56 407 SER A CA 1
ATOM 3239 C C . SER A 1 407 ? -21.687 -8.673 15.297 1.00 89.56 407 SER A C 1
ATOM 3241 O O . SER A 1 407 ? -21.493 -9.652 16.012 1.00 89.56 407 SER A O 1
ATOM 3243 N N . ASP A 1 408 ? -20.920 -8.401 14.239 1.00 91.44 408 ASP A N 1
ATOM 3244 C CA . ASP A 1 408 ? -19.838 -9.270 13.767 1.00 91.44 408 ASP A CA 1
ATOM 3245 C C . ASP A 1 408 ? -18.492 -9.020 14.464 1.00 91.44 408 ASP A C 1
ATOM 3247 O O . ASP A 1 408 ? -17.546 -9.778 14.231 1.00 91.44 408 ASP A O 1
ATOM 3251 N N . ASN A 1 409 ? -18.382 -7.981 15.305 1.00 93.44 409 ASN A N 1
ATOM 3252 C CA . ASN A 1 409 ? -17.124 -7.530 15.915 1.00 93.44 409 ASN A CA 1
ATOM 3253 C C . ASN A 1 409 ? -17.221 -7.308 17.434 1.00 93.44 409 ASN A C 1
ATOM 3255 O O . ASN A 1 409 ? -16.615 -6.387 17.982 1.00 93.44 409 ASN A O 1
ATOM 3259 N N . LEU A 1 410 ? -17.932 -8.181 18.149 1.00 91.50 410 LEU A N 1
ATOM 3260 C CA . LEU A 1 410 ? -18.141 -8.061 19.601 1.00 91.50 410 LEU A CA 1
ATOM 3261 C C . LEU A 1 410 ? -16.833 -7.970 20.418 1.00 91.50 410 LEU A C 1
ATOM 3263 O O . LEU A 1 410 ? -16.793 -7.278 21.433 1.00 91.50 410 LEU A O 1
ATOM 3267 N N . HIS A 1 411 ? -15.740 -8.598 19.964 1.00 91.19 411 HIS A N 1
ATOM 3268 C CA . HIS A 1 411 ? -14.412 -8.465 20.586 1.00 91.19 411 HIS A CA 1
ATOM 3269 C C . HIS A 1 411 ? -13.806 -7.057 20.453 1.00 91.19 411 HIS A C 1
ATOM 3271 O O . HIS A 1 411 ? -13.066 -6.624 21.335 1.00 91.19 411 HIS A O 1
ATOM 3277 N N . PHE A 1 412 ? -14.132 -6.327 19.383 1.00 94.25 412 PHE A N 1
ATOM 3278 C CA . PHE A 1 412 ? -13.729 -4.932 19.217 1.00 94.25 412 PHE A CA 1
ATOM 3279 C C . PHE A 1 412 ? -14.541 -4.016 20.136 1.00 94.25 412 PHE A C 1
ATOM 3281 O O . PHE A 1 412 ? -13.961 -3.184 20.830 1.00 94.25 412 PHE A O 1
ATOM 3288 N N . ILE A 1 413 ? -15.861 -4.228 20.216 1.00 92.44 413 ILE A N 1
ATOM 3289 C CA . ILE A 1 413 ? -16.743 -3.500 21.143 1.00 92.44 413 ILE A CA 1
ATOM 3290 C C . ILE A 1 413 ? -16.298 -3.719 22.598 1.00 92.44 413 ILE A C 1
ATOM 3292 O O . ILE A 1 413 ? -16.181 -2.760 23.358 1.00 92.44 413 ILE A O 1
ATOM 3296 N N . HIS A 1 414 ? -15.955 -4.958 22.965 1.00 90.81 414 HIS A N 1
ATOM 3297 C CA . HIS A 1 414 ? -15.348 -5.296 24.256 1.00 90.81 414 HIS A CA 1
ATOM 3298 C C . HIS A 1 414 ? -14.068 -4.489 24.519 1.00 90.81 414 HIS A C 1
ATOM 3300 O O . HIS A 1 414 ? -14.022 -3.721 25.478 1.00 90.81 414 HIS A O 1
ATOM 3306 N N . ALA A 1 415 ? -13.067 -4.566 23.636 1.00 90.62 415 ALA A N 1
ATOM 3307 C CA . ALA A 1 415 ? -11.801 -3.841 23.798 1.00 90.62 415 ALA A CA 1
ATOM 3308 C C . ALA A 1 415 ? -11.974 -2.307 23.887 1.00 90.62 415 ALA A C 1
ATOM 3310 O O . ALA A 1 415 ? -11.215 -1.626 24.587 1.00 90.62 415 ALA A O 1
ATOM 3311 N N . LEU A 1 416 ? -12.982 -1.765 23.200 1.00 91.75 416 LEU A N 1
ATOM 3312 C CA . LEU A 1 416 ? -13.343 -0.349 23.210 1.00 91.75 416 LEU A CA 1
ATOM 3313 C C . LEU A 1 416 ? -13.949 0.087 24.557 1.00 91.75 416 LEU A C 1
ATOM 3315 O O . LEU A 1 416 ? -13.542 1.123 25.083 1.00 91.75 416 LEU A O 1
ATOM 3319 N N . LEU A 1 417 ? -14.816 -0.728 25.170 1.00 88.88 417 LEU A N 1
ATOM 3320 C CA . LEU A 1 417 ? -15.376 -0.471 26.508 1.00 88.88 417 LEU A CA 1
ATOM 3321 C C . LEU A 1 417 ? -14.289 -0.424 27.596 1.00 88.88 417 LEU A C 1
ATOM 3323 O O . LEU A 1 417 ? -14.296 0.474 28.438 1.00 88.88 417 LEU A O 1
ATOM 3327 N N . TYR A 1 418 ? -13.299 -1.321 27.535 1.00 87.38 418 TYR A N 1
ATOM 3328 C CA . TYR A 1 418 ? -12.132 -1.294 28.434 1.00 87.38 418 TYR A CA 1
ATOM 3329 C C . TYR A 1 418 ? -11.201 -0.090 28.197 1.00 87.38 418 TYR A C 1
ATOM 3331 O O . TYR A 1 418 ? -10.385 0.240 29.056 1.00 87.38 418 TYR A O 1
ATOM 3339 N N . SER A 1 419 ? -11.317 0.586 27.051 1.00 87.19 419 SER A N 1
ATOM 3340 C CA . SER A 1 419 ? -10.451 1.704 26.653 1.00 87.19 419 SER A CA 1
ATOM 3341 C C . SER A 1 419 ? -11.052 3.092 26.921 1.00 87.19 419 SER A C 1
ATOM 3343 O O . SER A 1 419 ? -10.428 4.088 26.556 1.00 87.19 419 SER A O 1
ATOM 3345 N N . GLN A 1 420 ? -12.217 3.183 27.581 1.00 86.56 420 GLN A N 1
ATOM 3346 C CA . GLN A 1 420 ? -12.976 4.425 27.817 1.00 86.56 420 GLN A CA 1
ATOM 3347 C C . GLN A 1 420 ? -12.126 5.630 28.239 1.00 86.56 420 GLN A C 1
ATOM 3349 O O . GLN A 1 420 ? -12.204 6.672 27.593 1.00 86.56 420 GLN A O 1
ATOM 3354 N N . GLN A 1 421 ? -11.278 5.482 29.265 1.00 86.62 421 GLN A N 1
ATOM 3355 C CA . GLN A 1 421 ? -10.471 6.585 29.813 1.00 86.62 421 GLN A CA 1
ATOM 3356 C C . GLN A 1 421 ? -9.609 7.289 28.751 1.00 86.62 421 GLN A C 1
ATOM 3358 O O . GLN A 1 421 ? -9.255 8.453 28.904 1.00 86.62 421 GLN A O 1
ATOM 3363 N N . LYS A 1 422 ? -9.255 6.593 27.665 1.00 87.19 422 LYS A N 1
ATOM 3364 C CA . LYS A 1 422 ? -8.456 7.137 26.558 1.00 87.19 422 LYS A CA 1
ATOM 3365 C C . LYS A 1 422 ? -9.291 8.049 25.661 1.00 87.19 422 LYS A C 1
ATOM 3367 O O . LYS A 1 422 ? -8.817 9.108 25.263 1.00 87.19 422 LYS A O 1
ATOM 3372 N N . PHE A 1 423 ? -10.537 7.660 25.390 1.00 89.38 423 PHE A N 1
ATOM 3373 C CA . PHE A 1 423 ? -11.497 8.487 24.662 1.00 89.38 423 PHE A CA 1
ATOM 3374 C C . PHE A 1 423 ? -11.948 9.685 25.503 1.00 89.38 423 PHE A C 1
ATOM 3376 O O . PHE A 1 423 ? -12.043 10.780 24.970 1.00 89.38 423 PHE A O 1
ATOM 3383 N N . GLU A 1 424 ? -12.139 9.514 26.814 1.00 86.88 424 GLU A N 1
ATOM 3384 C CA . GLU A 1 424 ? -12.461 10.616 27.735 1.00 86.88 424 GLU A CA 1
ATOM 3385 C C . GLU A 1 424 ? -11.317 11.623 27.874 1.00 86.88 424 GLU A C 1
ATOM 3387 O O . GLU A 1 424 ? -11.572 12.823 27.885 1.00 86.88 424 GLU A O 1
ATOM 3392 N N . ARG A 1 425 ? -10.058 11.165 27.929 1.00 86.19 425 ARG A N 1
ATOM 3393 C CA . ARG A 1 425 ? -8.885 12.056 27.894 1.00 86.19 425 ARG A CA 1
ATOM 3394 C C . ARG A 1 425 ? -8.825 12.860 26.601 1.00 86.19 425 ARG A C 1
ATOM 3396 O O . ARG A 1 425 ? -8.588 14.059 26.655 1.00 86.19 425 ARG A O 1
ATOM 3403 N N . LEU A 1 426 ? -9.071 12.220 25.456 1.00 87.44 426 LEU A N 1
ATOM 3404 C CA . LEU A 1 426 ? -9.105 12.927 24.177 1.00 87.44 426 LEU A CA 1
ATOM 3405 C C . LEU A 1 426 ? -10.327 13.852 24.056 1.00 87.44 426 LEU A C 1
ATOM 3407 O O . LEU A 1 426 ? -10.214 14.879 23.414 1.00 87.44 426 LEU A O 1
ATOM 3411 N N . ALA A 1 427 ? -11.463 13.535 24.682 1.00 86.69 427 ALA A N 1
ATOM 3412 C CA . ALA A 1 427 ? -12.676 14.365 24.688 1.00 86.69 427 ALA A CA 1
ATOM 3413 C C . ALA A 1 427 ? -12.670 15.507 25.724 1.00 86.69 427 ALA A C 1
ATOM 3415 O O . ALA A 1 427 ? -13.622 16.279 25.789 1.00 86.69 427 ALA A O 1
ATOM 3416 N N . ASN A 1 428 ? -11.622 15.590 26.546 1.00 86.50 428 ASN A N 1
ATOM 3417 C CA . ASN A 1 428 ? -11.345 16.693 27.467 1.00 86.50 428 ASN A CA 1
ATOM 3418 C C . ASN A 1 428 ? -9.908 17.198 27.242 1.00 86.50 428 ASN A C 1
ATOM 3420 O O . ASN A 1 428 ? -9.183 17.483 28.195 1.00 86.50 428 ASN A O 1
ATOM 3424 N N . PHE A 1 429 ? -9.460 17.216 25.982 1.00 86.56 429 PHE A N 1
ATOM 3425 C CA . PHE A 1 429 ? -8.097 17.603 25.636 1.00 86.56 429 PHE A CA 1
ATOM 3426 C C . PHE A 1 429 ? -7.897 19.109 25.857 1.00 86.56 429 PHE A C 1
ATOM 3428 O O . PHE A 1 429 ? -8.609 19.925 25.281 1.00 86.56 429 PHE A O 1
ATOM 3435 N N . ASP A 1 430 ? -6.902 19.465 26.669 1.00 85.69 430 ASP A N 1
ATOM 3436 C CA . ASP A 1 430 ? -6.436 20.838 26.882 1.00 85.69 430 ASP A CA 1
ATOM 3437 C C . ASP A 1 430 ? -4.948 20.925 26.530 1.00 85.69 430 ASP A C 1
ATOM 3439 O O . ASP A 1 430 ? -4.136 20.103 26.973 1.00 85.69 430 ASP A O 1
ATOM 3443 N N . LEU A 1 431 ? -4.588 21.944 25.747 1.00 86.56 431 LEU A N 1
ATOM 3444 C CA . LEU A 1 431 ? -3.230 22.130 25.253 1.00 86.56 431 LEU A CA 1
ATOM 3445 C C . LEU A 1 431 ? -2.233 22.380 26.390 1.00 86.56 431 LEU A C 1
ATOM 3447 O O . LEU A 1 431 ? -1.126 21.846 26.355 1.00 86.56 431 LEU A O 1
ATOM 3451 N N . ASN A 1 432 ? -2.619 23.147 27.413 1.00 85.88 432 ASN A N 1
ATOM 3452 C CA . ASN A 1 432 ? -1.724 23.482 28.524 1.00 85.88 432 ASN A CA 1
ATOM 3453 C C . ASN A 1 432 ? -1.387 22.230 29.343 1.00 85.88 432 ASN A C 1
ATOM 3455 O O . ASN A 1 432 ? -0.224 21.954 29.632 1.00 85.88 432 ASN A O 1
ATOM 3459 N N . THR A 1 433 ? -2.401 21.423 29.655 1.00 84.19 433 THR A N 1
ATOM 3460 C CA . THR A 1 433 ? -2.258 20.129 30.331 1.00 84.19 433 THR A CA 1
ATOM 3461 C C . THR A 1 433 ? -1.405 19.162 29.506 1.00 84.19 433 THR A C 1
ATOM 3463 O O . THR A 1 433 ? -0.514 18.515 30.057 1.00 84.19 433 THR A O 1
ATOM 3466 N N . ALA A 1 434 ? -1.610 19.105 28.186 1.00 83.81 434 ALA A N 1
ATOM 3467 C CA . ALA A 1 434 ? -0.840 18.249 27.283 1.00 83.81 434 ALA A CA 1
ATOM 3468 C C . ALA A 1 434 ? 0.641 18.672 27.159 1.00 83.81 434 ALA A C 1
ATOM 3470 O O . ALA A 1 434 ? 1.529 17.814 27.161 1.00 83.81 434 ALA A O 1
ATOM 3471 N N . LEU A 1 435 ? 0.924 19.979 27.099 1.00 84.88 435 LEU A N 1
ATOM 3472 C CA . LEU A 1 435 ? 2.286 20.527 27.117 1.00 84.88 435 LEU A CA 1
ATOM 3473 C C . LEU A 1 435 ? 2.982 20.259 28.459 1.00 84.88 435 LEU A C 1
ATOM 3475 O O . LEU A 1 435 ? 4.133 19.824 28.470 1.00 84.88 435 LEU A O 1
ATOM 3479 N N . ASN A 1 436 ? 2.276 20.428 29.579 1.00 83.56 436 ASN A N 1
ATOM 3480 C CA . ASN A 1 436 ? 2.797 20.110 30.910 1.00 83.56 436 ASN A CA 1
ATOM 3481 C C . ASN A 1 436 ? 3.095 18.607 31.065 1.00 83.56 436 ASN A C 1
ATOM 3483 O O . ASN A 1 436 ? 4.154 18.247 31.575 1.00 83.56 436 ASN A O 1
ATOM 3487 N N . GLU A 1 437 ? 2.219 17.713 30.582 1.00 81.56 437 GLU A N 1
ATOM 3488 C CA . GLU A 1 437 ? 2.470 16.260 30.583 1.00 81.56 437 GLU A CA 1
ATOM 3489 C C . GLU A 1 437 ? 3.720 15.903 29.760 1.00 81.56 437 GLU A C 1
ATOM 3491 O O . GLU A 1 437 ? 4.515 15.054 30.173 1.00 81.56 437 GLU A O 1
ATOM 3496 N N . ARG A 1 438 ? 3.915 16.558 28.608 1.00 78.88 438 ARG A N 1
ATOM 3497 C CA . ARG A 1 438 ? 5.111 16.386 27.775 1.00 78.88 438 ARG A CA 1
ATOM 3498 C C . ARG A 1 438 ? 6.372 16.866 28.499 1.00 78.88 438 ARG A C 1
ATOM 3500 O O . ARG A 1 438 ? 7.314 16.087 28.615 1.00 78.88 438 ARG A O 1
ATOM 3507 N N . HIS A 1 439 ? 6.366 18.088 29.032 1.00 78.56 439 HIS A N 1
ATOM 3508 C CA . HIS A 1 439 ? 7.526 18.668 29.712 1.00 78.56 439 HIS A CA 1
ATOM 3509 C C . HIS A 1 439 ? 7.930 17.856 30.954 1.00 78.56 439 HIS A C 1
ATOM 3511 O O . HIS A 1 439 ? 9.116 17.584 31.147 1.00 78.56 439 HIS A O 1
ATOM 3517 N N . LEU A 1 440 ? 6.964 17.396 31.759 1.00 79.69 440 LEU A N 1
ATOM 3518 C CA . LEU A 1 440 ? 7.235 16.530 32.913 1.00 79.69 440 LEU A CA 1
ATOM 3519 C C . LEU A 1 440 ? 7.899 15.210 32.491 1.00 79.69 440 LEU A C 1
ATOM 3521 O O . LEU A 1 440 ? 8.861 14.782 33.121 1.00 79.69 440 LEU A O 1
ATOM 3525 N N . LYS A 1 441 ? 7.439 14.579 31.403 1.00 74.38 441 LYS A N 1
ATOM 3526 C CA . LYS A 1 441 ? 8.069 13.356 30.870 1.00 74.38 441 LYS A CA 1
ATOM 3527 C C . LYS A 1 441 ? 9.464 13.597 30.299 1.00 74.38 441 LYS A C 1
ATOM 3529 O O . LYS A 1 441 ? 10.299 12.702 30.378 1.00 74.38 441 LYS A O 1
ATOM 3534 N N . GLU A 1 442 ? 9.718 14.770 29.729 1.00 74.06 442 GLU A N 1
ATOM 3535 C CA . GLU A 1 442 ? 11.056 15.166 29.280 1.00 74.06 442 GLU A CA 1
ATOM 3536 C C . GLU A 1 442 ? 12.004 15.323 30.489 1.00 74.06 442 GLU A C 1
ATOM 3538 O O . GLU A 1 442 ? 13.067 14.705 30.483 1.00 74.06 442 GLU A O 1
ATOM 3543 N N . ILE A 1 443 ? 11.572 15.982 31.577 1.00 77.06 443 ILE A N 1
ATOM 3544 C CA . ILE A 1 443 ? 12.343 16.093 32.836 1.00 77.06 443 ILE A CA 1
ATOM 3545 C C . ILE A 1 443 ? 12.644 14.712 33.438 1.00 77.06 443 ILE A C 1
ATOM 3547 O O . ILE A 1 443 ? 13.807 14.386 33.670 1.00 77.06 443 ILE A O 1
ATOM 3551 N N . TYR A 1 444 ? 11.628 13.864 33.648 1.00 75.00 444 TYR A N 1
ATOM 3552 C CA . TYR A 1 444 ? 11.841 12.529 34.228 1.00 75.00 444 TYR A CA 1
ATOM 3553 C C . TYR A 1 444 ? 12.799 11.673 33.389 1.00 75.00 444 TYR A C 1
ATOM 3555 O O . TYR A 1 444 ? 13.576 10.893 33.934 1.00 75.00 444 TYR A O 1
ATOM 3563 N N . ARG A 1 445 ? 12.796 11.839 32.061 1.00 67.06 445 ARG A N 1
ATOM 3564 C CA . ARG A 1 445 ? 13.714 11.132 31.161 1.00 67.06 445 ARG A CA 1
ATOM 3565 C C . ARG A 1 445 ? 15.156 11.629 31.281 1.00 67.06 445 ARG A C 1
ATOM 3567 O O . ARG A 1 445 ? 16.079 10.819 31.186 1.00 67.06 445 ARG A O 1
ATOM 3574 N N . GLU A 1 446 ? 15.364 12.928 31.484 1.00 70.75 446 GLU A N 1
ATOM 3575 C CA . GLU A 1 446 ? 16.688 13.474 31.801 1.00 70.75 446 GLU A CA 1
ATOM 3576 C C . GLU A 1 446 ? 17.182 12.939 33.153 1.00 70.75 446 GLU A C 1
ATOM 3578 O O . GLU A 1 446 ? 18.312 12.458 33.245 1.00 70.75 446 GLU A O 1
ATOM 3583 N N . GLU A 1 447 ? 16.317 12.904 34.171 1.00 69.06 447 GLU A N 1
ATOM 3584 C CA . GLU A 1 447 ? 16.633 12.329 35.482 1.00 69.06 447 GLU A CA 1
ATOM 3585 C C . GLU A 1 447 ? 16.921 10.816 35.423 1.00 69.06 447 GLU A C 1
ATOM 3587 O O . GLU A 1 447 ? 17.836 10.340 36.097 1.00 69.06 447 GLU A O 1
ATOM 3592 N N . GLU A 1 448 ? 16.207 10.029 34.616 1.00 62.75 448 GLU A N 1
ATOM 3593 C CA . GLU A 1 448 ? 16.514 8.603 34.407 1.00 62.75 448 GLU A CA 1
ATOM 3594 C C . GLU A 1 448 ? 17.821 8.382 33.627 1.00 62.75 448 GLU A C 1
ATOM 3596 O O . GLU A 1 448 ? 18.542 7.421 33.901 1.00 62.75 448 GLU A O 1
ATOM 3601 N N . GLY A 1 449 ? 18.169 9.286 32.705 1.00 58.38 449 GLY A N 1
ATOM 3602 C CA . GLY A 1 449 ? 19.426 9.249 31.950 1.00 58.38 449 GLY A CA 1
ATOM 3603 C C . GLY A 1 449 ? 20.668 9.688 32.740 1.00 58.38 449 GLY A C 1
ATOM 3604 O O . GLY A 1 449 ? 21.794 9.395 32.329 1.00 58.38 449 GLY A O 1
ATOM 3605 N N . MET A 1 450 ? 20.500 10.379 33.872 1.00 58.50 450 MET A N 1
ATOM 3606 C CA . MET A 1 450 ? 21.612 10.873 34.688 1.00 58.50 450 MET A CA 1
ATOM 3607 C C . MET A 1 450 ? 22.239 9.787 35.575 1.00 58.50 450 MET A C 1
ATOM 3609 O O . MET A 1 450 ? 21.580 9.146 36.393 1.00 58.50 450 MET A O 1
ATOM 3613 N N . SER A 1 451 ? 23.567 9.650 35.491 1.00 60.06 451 SER A N 1
ATOM 3614 C CA . SER A 1 451 ? 24.369 8.845 36.426 1.00 60.06 451 SER A CA 1
ATOM 3615 C C . SER A 1 451 ? 24.160 9.300 37.878 1.00 60.06 451 SER A C 1
ATOM 3617 O O . SER A 1 451 ? 24.049 10.498 38.137 1.00 60.06 451 SER A O 1
ATOM 3619 N N . GLU A 1 452 ? 24.192 8.381 38.851 1.00 57.12 452 GLU A N 1
ATOM 3620 C CA . GLU A 1 452 ? 23.975 8.695 40.279 1.00 57.12 452 GLU A CA 1
ATOM 3621 C C . GLU A 1 452 ? 24.878 9.821 40.819 1.00 57.12 452 GLU A C 1
ATOM 3623 O O . GLU A 1 452 ? 24.460 10.601 41.673 1.00 57.12 452 GLU A O 1
ATOM 3628 N N . LYS A 1 453 ? 26.090 9.983 40.267 1.00 55.03 453 LYS A N 1
ATOM 3629 C CA . LYS A 1 453 ? 27.011 11.081 40.626 1.00 55.03 453 LYS A CA 1
ATOM 3630 C C . LYS A 1 453 ? 26.529 12.479 40.208 1.00 55.03 453 LYS A C 1
ATOM 3632 O O . LYS A 1 453 ? 27.058 13.464 40.720 1.00 55.03 453 LYS A O 1
ATOM 3637 N N . ALA A 1 454 ? 25.580 12.575 39.277 1.00 53.28 454 ALA A N 1
ATOM 3638 C CA . ALA A 1 454 ? 24.949 13.827 38.859 1.00 53.28 454 ALA A CA 1
ATOM 3639 C C . ALA A 1 454 ? 23.693 14.145 39.689 1.00 53.28 454 ALA A C 1
ATOM 3641 O O . ALA A 1 454 ? 23.479 15.307 40.026 1.00 53.28 454 ALA A O 1
ATOM 3642 N N . LYS A 1 455 ? 22.925 13.121 40.096 1.00 55.12 455 LYS A N 1
ATOM 3643 C CA . LYS A 1 455 ? 21.695 13.282 40.898 1.00 55.12 455 LYS A CA 1
ATOM 3644 C C . LYS A 1 455 ? 21.941 13.996 42.231 1.00 55.12 455 LYS A C 1
ATOM 3646 O O . LYS A 1 455 ? 21.171 14.866 42.611 1.00 55.12 455 LYS A O 1
ATOM 3651 N N . GLY A 1 456 ? 23.065 13.715 42.893 1.00 50.69 456 GLY A N 1
ATOM 3652 C CA . GLY A 1 456 ? 23.449 14.343 44.168 1.00 50.69 456 GLY A CA 1
ATOM 3653 C C . GLY A 1 456 ? 23.916 15.809 44.102 1.00 50.69 456 GLY A C 1
ATOM 3654 O O . GLY A 1 456 ? 24.649 16.232 44.994 1.00 50.69 456 GLY A O 1
ATOM 3655 N N . LYS A 1 457 ? 23.589 16.567 43.043 1.00 48.84 457 LYS A N 1
ATOM 3656 C CA . LYS A 1 457 ? 23.980 17.985 42.874 1.00 48.84 457 LYS A CA 1
ATOM 3657 C C . LYS A 1 457 ? 22.831 18.940 42.526 1.00 48.84 457 LYS A C 1
ATOM 3659 O O . LYS A 1 457 ? 23.088 20.127 42.335 1.00 48.84 457 LYS A O 1
ATOM 3664 N N . LEU A 1 458 ? 21.597 18.450 42.433 1.00 48.41 458 LEU A N 1
ATOM 3665 C CA . LEU A 1 458 ? 20.417 19.292 42.225 1.00 48.41 458 LEU A CA 1
ATOM 3666 C C . LEU A 1 458 ? 19.923 19.859 43.572 1.00 48.41 458 LEU A C 1
ATOM 3668 O O . LEU A 1 458 ? 20.050 19.179 44.589 1.00 48.41 458 LEU A O 1
ATOM 3672 N N . PRO A 1 459 ? 19.403 21.100 43.616 1.00 44.03 459 PRO A N 1
ATOM 3673 C CA . PRO A 1 459 ? 18.873 21.682 44.845 1.00 44.03 459 PRO A CA 1
ATOM 3674 C C . PRO A 1 459 ? 17.522 21.055 45.224 1.00 44.03 459 PRO A C 1
ATOM 3676 O O . PRO A 1 459 ? 16.624 20.971 44.387 1.00 44.03 459 PRO A O 1
ATOM 3679 N N . ASP A 1 460 ? 17.362 20.684 46.499 1.00 40.94 460 ASP A N 1
ATOM 3680 C CA . ASP A 1 460 ? 16.110 20.175 47.079 1.00 40.94 460 ASP A CA 1
ATOM 3681 C C . ASP A 1 460 ? 14.987 21.225 47.001 1.00 40.94 460 ASP A C 1
ATOM 3683 O O . ASP A 1 460 ? 14.820 22.041 47.911 1.00 40.94 460 ASP A O 1
ATOM 3687 N N . ASN A 1 461 ? 14.222 21.238 45.904 1.00 43.34 461 ASN A N 1
ATOM 3688 C CA . ASN A 1 461 ? 12.996 22.035 45.797 1.00 43.34 461 ASN A CA 1
ATOM 3689 C C . ASN A 1 461 ? 12.034 21.559 44.687 1.00 43.34 461 ASN A C 1
ATOM 3691 O O . ASN A 1 461 ? 11.516 22.352 43.901 1.00 43.34 461 ASN A O 1
ATOM 3695 N N . THR A 1 462 ? 11.738 20.258 44.645 1.00 37.62 462 THR A N 1
ATOM 3696 C CA . THR A 1 462 ? 10.552 19.727 43.950 1.00 37.62 462 THR A CA 1
ATOM 3697 C C . THR A 1 462 ? 9.663 18.989 44.948 1.00 37.62 462 THR A C 1
ATOM 3699 O O . THR A 1 462 ? 10.101 18.110 45.687 1.00 37.62 462 THR A O 1
ATOM 3702 N N . ALA A 1 463 ? 8.400 19.412 45.036 1.00 33.97 463 ALA A N 1
ATOM 3703 C CA . ALA A 1 463 ? 7.476 18.922 46.051 1.00 33.97 463 ALA A CA 1
ATOM 3704 C C . ALA A 1 463 ? 7.127 17.442 45.832 1.00 33.97 463 ALA A C 1
ATOM 3706 O O . ALA A 1 463 ? 6.765 17.030 44.729 1.00 33.97 463 ALA A O 1
ATOM 3707 N N . SER A 1 464 ? 7.158 16.663 46.914 1.00 36.56 464 SER A N 1
ATOM 3708 C CA . SER A 1 464 ? 6.754 15.257 46.963 1.00 36.56 464 SER A CA 1
ATOM 3709 C C . SER A 1 464 ? 5.235 15.089 46.819 1.00 36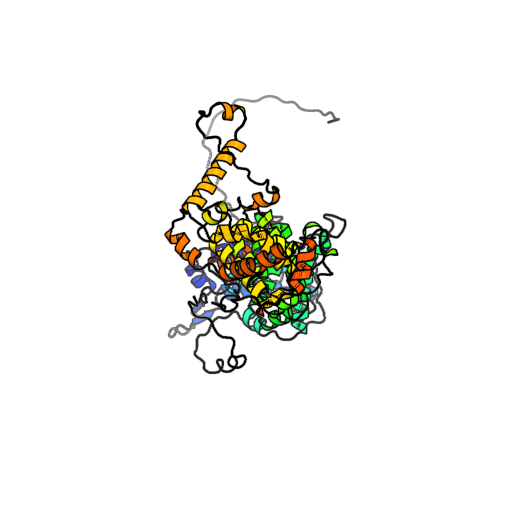.56 464 SER A C 1
ATOM 3711 O O . SER A 1 464 ? 4.508 14.792 47.768 1.00 36.56 464 SER A O 1
ATOM 3713 N N . LEU A 1 465 ? 4.737 15.265 45.595 1.00 32.72 465 LEU A N 1
ATOM 3714 C CA . LEU A 1 465 ? 3.361 14.947 45.233 1.00 32.72 465 LEU A CA 1
ATOM 3715 C C . LEU A 1 465 ? 3.202 13.437 45.035 1.00 32.72 465 LEU A C 1
ATOM 3717 O O . LEU A 1 465 ? 3.512 12.881 43.983 1.00 32.72 465 LEU A O 1
ATOM 3721 N N . ASN A 1 466 ? 2.668 12.781 46.067 1.00 35.88 466 ASN A N 1
ATOM 3722 C CA . ASN A 1 466 ? 2.147 11.421 45.971 1.00 35.88 466 ASN A CA 1
ATOM 3723 C C . ASN A 1 466 ? 1.167 11.317 44.791 1.00 35.88 466 ASN A C 1
ATOM 3725 O O . ASN A 1 466 ? 0.113 11.954 44.810 1.00 35.88 466 ASN A O 1
ATOM 3729 N N . SER A 1 467 ? 1.448 10.452 43.816 1.00 30.75 467 SER A N 1
ATOM 3730 C CA . SER A 1 467 ? 0.411 9.976 42.902 1.00 30.75 467 SER A CA 1
ATOM 3731 C C . SER A 1 467 ? 0.553 8.479 42.655 1.00 30.75 467 SER A C 1
ATOM 3733 O O . SER A 1 467 ? 1.592 7.980 42.231 1.00 30.75 467 SER A O 1
ATOM 3735 N N . SER A 1 468 ? -0.524 7.756 42.951 1.00 29.81 468 SER A N 1
ATOM 3736 C CA . SER A 1 468 ? -0.667 6.331 42.671 1.00 29.81 468 SER A CA 1
ATOM 3737 C C . SER A 1 468 ? -0.908 6.130 41.174 1.00 29.81 468 SER A C 1
ATOM 3739 O O . SER A 1 468 ? -2.029 5.838 40.752 1.00 29.81 468 SER A O 1
ATOM 3741 N N . SER A 1 469 ? 0.122 6.327 40.353 1.00 31.17 469 SER A N 1
ATOM 3742 C CA . SER A 1 469 ? 0.068 5.954 38.944 1.00 31.17 469 SER A CA 1
ATOM 3743 C C . SER A 1 469 ? 0.106 4.430 38.834 1.00 31.17 469 SER A C 1
ATOM 3745 O O . SER A 1 469 ? 1.017 3.748 39.306 1.00 31.17 469 SER A O 1
ATOM 3747 N N . SER A 1 470 ? -0.944 3.875 38.233 1.00 30.02 470 SER A N 1
ATOM 3748 C CA . SER A 1 470 ? -1.000 2.465 37.876 1.00 30.02 470 SER A CA 1
ATOM 3749 C C . SER A 1 470 ? 0.203 2.116 37.003 1.00 30.02 470 SER A C 1
ATOM 3751 O O . SER A 1 470 ? 0.406 2.728 35.955 1.00 30.02 470 SER A O 1
ATOM 3753 N N . GLN A 1 471 ? 0.984 1.114 37.421 1.00 28.33 471 GLN A N 1
ATOM 3754 C CA . GLN A 1 471 ? 2.031 0.528 36.589 1.00 28.33 471 GLN A CA 1
ATOM 3755 C C . GLN A 1 471 ? 1.395 0.008 35.297 1.00 28.33 471 GLN A C 1
ATOM 3757 O O . GLN A 1 471 ? 0.773 -1.056 35.270 1.00 28.33 471 GLN A O 1
ATOM 3762 N N . LEU A 1 472 ? 1.527 0.775 34.219 1.00 29.22 472 LEU A N 1
ATOM 3763 C CA . LEU A 1 472 ? 1.214 0.288 32.891 1.00 29.22 472 LEU A CA 1
ATOM 3764 C C . LEU A 1 472 ? 2.335 -0.707 32.472 1.00 29.22 472 LEU A C 1
ATOM 3766 O O . LEU A 1 472 ? 3.485 -0.569 32.894 1.00 29.22 472 LEU A O 1
ATOM 3770 N N . PRO A 1 473 ? 2.051 -1.733 31.648 1.00 28.30 473 PRO A N 1
ATOM 3771 C CA . PRO A 1 473 ? 3.027 -2.783 31.315 1.00 28.30 473 PRO A CA 1
ATOM 3772 C C . PRO A 1 473 ? 3.931 -2.418 30.115 1.00 28.30 473 PRO A C 1
ATOM 3774 O O . PRO A 1 473 ? 3.510 -2.638 28.979 1.00 28.30 473 PRO A O 1
ATOM 3777 N N . SER A 1 474 ? 5.135 -1.875 30.383 1.00 33.53 474 SER A N 1
ATOM 3778 C CA . SER A 1 474 ? 6.197 -1.236 29.533 1.00 33.53 474 SER A CA 1
ATOM 3779 C C . SER A 1 474 ? 6.148 -1.275 27.984 1.00 33.53 474 SER A C 1
ATOM 3781 O O . SER A 1 474 ? 6.634 -0.377 27.301 1.00 33.53 474 SER A O 1
ATOM 3783 N N . SER A 1 475 ? 5.536 -2.289 27.386 1.00 33.06 475 SER A N 1
ATOM 3784 C CA . SER A 1 475 ? 5.263 -2.446 25.952 1.00 33.06 475 SER A CA 1
ATOM 3785 C C . SER A 1 475 ? 4.406 -1.352 25.276 1.00 33.06 475 SER A C 1
ATOM 3787 O O . SER A 1 475 ? 4.434 -1.258 24.049 1.00 33.06 475 SER A O 1
ATOM 3789 N N . TYR A 1 476 ? 3.647 -0.535 26.020 1.00 37.16 476 TYR A N 1
ATOM 3790 C CA . TYR A 1 476 ? 2.856 0.591 25.471 1.00 37.16 476 TYR A CA 1
ATOM 3791 C C . TYR A 1 476 ? 3.697 1.860 25.259 1.00 37.16 476 TYR A C 1
ATOM 3793 O O . TYR A 1 476 ? 3.351 2.702 24.434 1.00 37.16 476 TYR A O 1
ATOM 3801 N N . GLU A 1 477 ? 4.787 2.001 26.012 1.00 40.16 477 GLU A N 1
ATOM 3802 C CA . GLU A 1 477 ? 5.529 3.253 26.195 1.00 40.16 477 GLU A CA 1
ATOM 3803 C C . GLU A 1 477 ? 6.378 3.589 24.968 1.00 40.16 477 GLU A C 1
ATOM 3805 O O . GLU A 1 477 ? 6.419 4.731 24.514 1.00 40.16 477 GLU A O 1
ATOM 3810 N N . SER A 1 478 ? 6.948 2.545 24.352 1.00 42.84 478 SER A N 1
ATOM 3811 C CA . SER A 1 478 ? 7.793 2.634 23.156 1.00 42.84 478 SER A CA 1
ATOM 3812 C C . SER A 1 478 ? 7.179 3.505 22.057 1.00 42.84 478 SER A C 1
ATOM 3814 O O . SER A 1 478 ? 7.894 4.254 21.399 1.00 42.84 478 SER A O 1
ATOM 3816 N N . LEU A 1 479 ? 5.854 3.432 21.890 1.00 48.34 479 LEU A N 1
ATOM 3817 C CA . LEU A 1 479 ? 5.093 4.051 20.807 1.00 48.34 479 LEU A CA 1
ATOM 3818 C C . LEU A 1 479 ? 4.860 5.572 20.945 1.00 48.34 479 LEU A C 1
ATOM 3820 O O . LEU A 1 479 ? 4.438 6.199 19.977 1.00 48.34 479 LEU A O 1
ATOM 3824 N N . ALA A 1 480 ? 5.142 6.178 22.103 1.00 42.69 480 ALA A N 1
ATOM 3825 C CA . ALA A 1 480 ? 5.039 7.632 22.296 1.00 42.69 480 ALA A CA 1
ATOM 3826 C C . ALA A 1 480 ? 6.321 8.396 21.895 1.00 42.69 480 ALA A C 1
ATOM 3828 O O . ALA A 1 480 ? 6.307 9.619 21.807 1.00 42.69 480 ALA A O 1
ATOM 3829 N N . HIS A 1 481 ? 7.425 7.692 21.621 1.00 50.59 481 HIS A N 1
ATOM 3830 C CA . HIS A 1 481 ? 8.734 8.273 21.278 1.00 50.59 481 HIS A CA 1
ATOM 3831 C C . HIS A 1 481 ? 8.969 8.414 19.759 1.00 50.59 481 HIS A C 1
ATOM 3833 O O . HIS A 1 481 ? 10.100 8.315 19.287 1.00 50.59 481 HIS A O 1
ATOM 3839 N N . PHE A 1 482 ? 7.901 8.537 18.970 1.00 50.81 482 PHE A N 1
ATOM 3840 C CA . PHE A 1 482 ? 7.887 8.096 17.567 1.00 50.81 482 PHE A CA 1
ATOM 3841 C C . PHE A 1 482 ? 8.053 9.175 16.492 1.00 50.81 482 PHE A C 1
ATOM 3843 O O . PHE A 1 482 ? 7.926 8.889 15.300 1.00 50.81 482 PHE A O 1
ATOM 3850 N N . SER A 1 483 ? 8.353 10.396 16.908 1.00 48.38 483 SER A N 1
ATOM 3851 C CA . SER A 1 483 ? 8.389 11.581 16.059 1.00 48.38 483 SER A CA 1
ATOM 3852 C C . SER A 1 483 ? 9.613 12.418 16.404 1.00 48.38 483 SER A C 1
ATOM 3854 O O . SER A 1 483 ? 9.630 13.119 17.414 1.00 48.38 483 SER A O 1
ATOM 3856 N N . GLY A 1 484 ? 10.629 12.362 15.540 1.00 44.16 484 GLY A N 1
ATOM 3857 C CA . GLY A 1 484 ? 11.534 13.496 15.394 1.00 44.16 484 GLY A CA 1
ATOM 3858 C C . GLY A 1 484 ? 10.721 14.614 14.759 1.00 44.16 484 GLY A C 1
ATOM 3859 O O . GLY A 1 484 ? 10.406 14.526 13.573 1.00 44.16 484 GLY A O 1
ATOM 3860 N N . GLY A 1 485 ? 10.295 15.583 15.569 1.00 46.09 485 GLY A N 1
ATOM 3861 C CA . GLY A 1 485 ? 9.595 16.755 15.062 1.00 46.09 485 GLY A CA 1
ATOM 3862 C C . GLY A 1 485 ? 10.495 17.535 14.109 1.00 46.09 485 GLY A C 1
ATOM 3863 O O . GLY A 1 485 ? 11.721 17.478 14.214 1.00 46.09 485 GLY A O 1
ATOM 3864 N N . LYS A 1 486 ? 9.892 18.276 13.180 1.00 50.28 486 LYS A N 1
ATOM 3865 C CA . LYS A 1 486 ? 10.600 19.409 12.578 1.00 50.28 486 LYS A CA 1
ATOM 3866 C C . LYS A 1 486 ? 10.772 20.461 13.669 1.00 50.28 486 LYS A C 1
ATOM 3868 O O . LYS A 1 486 ? 9.790 20.773 14.340 1.00 50.28 486 LYS A O 1
ATOM 3873 N N . ASP A 1 487 ? 11.974 21.012 13.805 1.00 54.16 487 ASP A N 1
ATOM 3874 C CA . ASP A 1 487 ? 12.330 21.940 14.890 1.00 54.16 487 ASP A CA 1
ATOM 3875 C C . ASP A 1 487 ? 11.491 23.243 14.915 1.00 54.16 487 ASP A C 1
ATOM 3877 O O . ASP A 1 487 ? 11.519 23.971 15.903 1.00 54.16 487 ASP A O 1
ATOM 3881 N N . ASP A 1 488 ? 10.703 23.512 13.865 1.00 63.75 488 ASP A N 1
ATOM 3882 C CA . ASP A 1 488 ? 9.925 24.745 13.680 1.00 63.75 488 ASP A CA 1
ATOM 3883 C C . ASP A 1 488 ? 8.436 24.671 14.107 1.00 63.75 488 ASP A C 1
ATOM 3885 O O . ASP A 1 488 ? 7.751 25.696 14.078 1.00 63.75 488 ASP A O 1
ATOM 3889 N N . PHE A 1 489 ? 7.878 23.502 14.468 1.00 82.06 489 PHE A N 1
ATOM 3890 C CA . PHE A 1 489 ? 6.445 23.406 14.818 1.00 82.06 489 PHE A CA 1
ATOM 3891 C C . PHE A 1 489 ? 6.168 23.713 16.299 1.00 82.06 489 PHE A C 1
ATOM 3893 O O . PHE A 1 489 ? 6.571 22.964 17.190 1.00 82.06 489 PHE A O 1
ATOM 3900 N N . VAL A 1 490 ? 5.388 24.770 16.551 1.00 83.12 490 VAL A N 1
ATOM 3901 C CA . VAL A 1 490 ? 4.895 25.149 17.884 1.00 83.12 490 VAL A CA 1
ATOM 3902 C C . VAL A 1 490 ? 3.364 25.016 17.926 1.00 83.12 490 VAL A C 1
ATOM 3904 O O . VAL A 1 490 ? 2.679 25.765 17.229 1.00 83.12 490 VAL A O 1
ATOM 3907 N N . PRO A 1 491 ? 2.799 24.100 18.737 1.00 84.56 491 PRO A N 1
ATOM 3908 C CA . PRO A 1 491 ? 1.351 23.959 18.886 1.00 84.56 491 PRO A CA 1
ATOM 3909 C C . PRO A 1 491 ? 0.680 25.220 19.452 1.00 84.56 491 PRO A C 1
ATOM 3911 O O . PRO A 1 491 ? 1.135 25.777 20.452 1.00 84.56 491 PRO A O 1
ATOM 3914 N N . THR A 1 492 ? -0.449 25.626 18.867 1.00 87.38 492 THR A N 1
ATOM 3915 C CA . THR A 1 492 ? -1.278 26.754 19.333 1.00 87.38 492 THR A CA 1
ATOM 3916 C C . THR A 1 492 ? -2.706 26.301 19.644 1.00 87.38 492 THR A C 1
ATOM 3918 O O . THR A 1 492 ? -3.160 25.276 19.135 1.00 87.38 492 THR A O 1
ATOM 3921 N N . ASN A 1 493 ? -3.442 27.067 20.461 1.00 87.25 493 ASN A N 1
ATOM 3922 C CA . ASN A 1 493 ? -4.854 26.766 20.738 1.00 87.25 493 ASN A CA 1
ATOM 3923 C C . ASN A 1 493 ? -5.707 26.839 19.459 1.00 87.25 493 ASN A C 1
ATOM 3925 O O . ASN A 1 493 ? -6.504 25.943 19.223 1.00 87.25 493 ASN A O 1
ATOM 3929 N N . GLU A 1 494 ? -5.453 27.816 18.581 1.00 85.88 494 GLU A N 1
ATOM 3930 C CA . GLU A 1 494 ? -6.127 27.935 17.276 1.00 85.88 494 GLU A CA 1
ATOM 3931 C C . GLU A 1 494 ? -5.937 26.682 16.399 1.00 85.88 494 GLU A C 1
ATOM 3933 O O . GLU A 1 494 ? -6.879 26.223 15.751 1.00 85.88 494 GLU A O 1
ATOM 3938 N N . TRP A 1 495 ? -4.734 26.090 16.409 1.00 89.19 495 TRP A N 1
ATOM 3939 C CA . TRP A 1 495 ? -4.469 24.823 15.722 1.00 89.19 495 TRP A CA 1
ATOM 3940 C C . TRP A 1 495 ? -5.243 23.659 16.353 1.00 89.19 495 TRP A C 1
ATOM 3942 O O . TRP A 1 495 ? -5.806 22.854 15.613 1.00 89.19 495 TRP A O 1
ATOM 3952 N N . VAL A 1 496 ? -5.313 23.580 17.691 1.00 87.00 496 VAL A N 1
ATOM 3953 C CA . VAL A 1 496 ? -6.120 22.563 18.390 1.00 87.00 496 VAL A CA 1
ATOM 3954 C C . VAL A 1 496 ? -7.594 22.706 18.021 1.00 87.00 496 VAL A C 1
ATOM 3956 O O . VAL A 1 496 ? -8.183 21.744 17.535 1.00 87.00 496 VAL A O 1
ATOM 3959 N N . ASP A 1 497 ? -8.176 23.896 18.172 1.00 85.12 497 ASP A N 1
ATOM 3960 C CA . ASP A 1 497 ? -9.592 24.169 17.892 1.00 85.12 497 ASP A CA 1
ATOM 3961 C C . ASP A 1 497 ? -9.986 23.800 16.450 1.00 85.12 497 ASP A C 1
ATOM 3963 O O . ASP A 1 497 ? -11.085 23.281 16.212 1.00 85.12 497 ASP A O 1
ATOM 3967 N N . GLY A 1 498 ? -9.060 23.994 15.501 1.00 83.69 498 GLY A N 1
ATOM 3968 C CA . GLY A 1 498 ? -9.234 23.680 14.084 1.00 83.69 498 GLY A CA 1
ATOM 3969 C C . GLY A 1 498 ? -9.526 22.206 13.776 1.00 83.69 498 GLY A C 1
ATOM 3970 O O . GLY A 1 498 ? -10.324 21.942 12.877 1.00 83.69 498 GLY A O 1
ATOM 3971 N N . TRP A 1 499 ? -8.942 21.250 14.512 1.00 85.56 499 TRP A N 1
ATOM 3972 C CA . TRP A 1 499 ? -9.201 19.806 14.328 1.00 85.56 499 TRP A CA 1
ATOM 3973 C C . TRP A 1 499 ? -10.012 19.174 15.462 1.00 85.56 499 TRP A C 1
ATOM 3975 O O . TRP A 1 499 ? -10.764 18.227 15.228 1.00 85.56 499 TRP A O 1
ATOM 3985 N N . TYR A 1 500 ? -9.896 19.689 16.685 1.00 83.38 500 TYR A N 1
ATOM 3986 C CA . TYR A 1 500 ? -10.537 19.139 17.879 1.00 83.38 500 TYR A CA 1
ATOM 3987 C C . TYR A 1 500 ? -12.062 19.116 17.750 1.00 83.38 500 TYR A C 1
ATOM 3989 O O . TYR A 1 500 ? -12.704 18.095 18.000 1.00 83.38 500 TYR A O 1
ATOM 3997 N N . THR A 1 501 ? -12.626 20.217 17.250 1.00 78.50 501 THR A N 1
ATOM 3998 C CA . THR A 1 501 ? -14.062 20.372 16.973 1.00 78.50 501 THR A CA 1
ATOM 3999 C C . THR A 1 501 ? -14.586 19.429 15.883 1.00 78.50 501 THR A C 1
ATOM 4001 O O . THR A 1 501 ? -15.788 19.173 15.824 1.00 78.50 501 THR A O 1
ATOM 4004 N N . GLN A 1 502 ? -13.699 18.881 15.045 1.00 81.25 502 GLN A N 1
ATOM 4005 C CA . GLN A 1 502 ? -14.030 17.978 13.938 1.00 81.25 502 GLN A CA 1
ATOM 4006 C C . GLN A 1 502 ? -13.915 16.491 14.323 1.00 81.25 502 GLN A C 1
ATOM 4008 O O . GLN A 1 502 ? -14.337 15.618 13.559 1.00 81.25 502 GLN A O 1
ATOM 4013 N N . LEU A 1 503 ? -13.367 16.165 15.503 1.00 83.88 503 LEU A N 1
ATOM 4014 C CA . LEU A 1 503 ? -13.194 14.775 15.922 1.00 83.88 503 LEU A CA 1
ATOM 4015 C C . LEU A 1 503 ? -14.540 14.073 16.141 1.00 83.88 503 LEU A C 1
ATOM 4017 O O . LEU A 1 503 ? -15.326 14.410 17.025 1.00 83.88 503 LEU A O 1
ATOM 4021 N N . SER A 1 504 ? -14.762 12.990 15.396 1.00 83.31 504 SER A N 1
ATOM 4022 C CA . SER A 1 504 ? -16.002 12.203 15.410 1.00 83.31 504 SER A CA 1
ATOM 4023 C C . SER A 1 504 ? -16.143 11.262 16.629 1.00 83.31 504 SER A C 1
ATOM 4025 O O . SER A 1 504 ? -16.612 10.127 16.520 1.00 83.31 504 SER A O 1
ATOM 4027 N N . LEU A 1 505 ? -15.769 11.737 17.821 1.00 85.06 505 LEU A N 1
ATOM 4028 C CA . LEU A 1 505 ? -15.779 10.989 19.087 1.00 85.06 505 LEU A CA 1
ATOM 4029 C C . LEU A 1 505 ? -17.182 10.587 19.567 1.00 85.06 505 LEU A C 1
ATOM 4031 O O . LEU A 1 505 ? -17.328 9.589 20.277 1.00 85.06 505 LEU A O 1
ATOM 4035 N N . THR A 1 506 ? -18.220 11.328 19.170 1.00 85.06 506 THR A N 1
ATOM 4036 C CA . THR A 1 506 ? -19.584 11.197 19.707 1.00 85.06 506 THR A CA 1
ATOM 4037 C C . THR A 1 506 ? -20.142 9.779 19.589 1.00 85.06 506 THR A C 1
ATOM 4039 O O . THR A 1 506 ? -20.709 9.276 20.551 1.00 85.06 506 THR A O 1
ATOM 4042 N N . THR A 1 507 ? -19.945 9.088 18.458 1.00 87.00 507 THR A N 1
ATOM 4043 C CA . THR A 1 507 ? -20.465 7.714 18.275 1.00 87.00 507 THR A CA 1
ATOM 4044 C C . THR A 1 507 ? -19.846 6.736 19.281 1.00 87.00 507 THR A C 1
ATOM 4046 O O . THR A 1 507 ? -20.563 5.944 19.890 1.00 87.00 507 THR A O 1
ATOM 4049 N N . VAL A 1 508 ? -18.524 6.808 19.481 1.00 89.06 508 VAL A N 1
ATOM 4050 C CA . VAL A 1 508 ? -17.781 5.956 20.424 1.00 89.06 508 VAL A CA 1
ATOM 4051 C C . VAL A 1 508 ? -18.196 6.251 21.867 1.00 89.06 508 VAL A C 1
ATOM 4053 O O . VAL A 1 508 ? -18.468 5.326 22.630 1.00 89.06 508 VAL A O 1
ATOM 4056 N N . ILE A 1 509 ? -18.297 7.530 22.236 1.00 88.62 509 ILE A N 1
ATOM 4057 C CA . ILE A 1 509 ? -18.652 7.946 23.599 1.00 88.62 509 ILE A CA 1
ATOM 4058 C C . ILE A 1 509 ? -20.111 7.594 23.924 1.00 88.62 509 ILE A C 1
ATOM 4060 O O . ILE A 1 509 ? -20.369 7.023 24.983 1.00 88.62 509 ILE A O 1
ATOM 4064 N N . SER A 1 510 ? -21.060 7.845 23.013 1.00 86.94 510 SER A N 1
ATOM 4065 C CA . SER A 1 510 ? -22.465 7.438 23.181 1.00 86.94 510 SER A CA 1
ATOM 4066 C C . SER A 1 510 ? -22.604 5.927 23.381 1.00 86.94 510 SER A C 1
ATOM 4068 O O . SER A 1 510 ? -23.357 5.495 24.253 1.00 86.94 510 SER A O 1
ATOM 4070 N N . LEU A 1 511 ? -21.843 5.123 22.627 1.00 88.69 511 LEU A N 1
ATOM 4071 C CA . LEU A 1 511 ? -21.828 3.668 22.768 1.00 88.69 511 LEU A CA 1
ATOM 4072 C C . LEU A 1 511 ? -21.318 3.227 24.152 1.00 88.69 511 LEU A C 1
ATOM 4074 O O . LEU A 1 511 ? -21.959 2.413 24.820 1.00 88.69 511 LEU A O 1
ATOM 4078 N N . ILE A 1 512 ? -20.185 3.781 24.596 1.00 87.19 512 ILE A N 1
ATOM 4079 C CA . ILE A 1 512 ? -19.579 3.460 25.897 1.00 87.19 512 ILE A CA 1
ATOM 4080 C C . ILE A 1 512 ? -20.519 3.848 27.045 1.00 87.19 512 ILE A C 1
ATOM 4082 O O . ILE A 1 512 ? -20.790 3.023 27.922 1.00 87.19 512 ILE A O 1
ATOM 4086 N N . ASN A 1 513 ? -21.063 5.067 27.008 1.00 87.19 513 ASN A N 1
ATOM 4087 C CA . ASN A 1 513 ? -21.952 5.597 28.043 1.00 87.19 513 ASN A CA 1
ATOM 4088 C C . ASN A 1 513 ? -23.279 4.831 28.143 1.00 87.19 513 ASN A C 1
ATOM 4090 O O . ASN A 1 513 ? -23.862 4.768 29.223 1.00 87.19 513 ASN A O 1
ATOM 4094 N N . HIS A 1 514 ? -23.754 4.229 27.049 1.00 87.38 514 HIS A N 1
ATOM 4095 C CA . HIS A 1 514 ? -24.952 3.393 27.064 1.00 87.38 514 HIS A CA 1
ATOM 4096 C C . HIS A 1 514 ? -24.679 1.984 27.619 1.00 87.38 514 HIS A C 1
ATOM 4098 O O . HIS A 1 514 ? -25.449 1.494 28.448 1.00 87.38 514 HIS A O 1
ATOM 4104 N N . LEU A 1 515 ? -23.597 1.328 27.181 1.00 86.25 515 LEU A N 1
ATOM 4105 C CA . LEU A 1 515 ? -23.332 -0.083 27.497 1.00 86.25 515 LEU A CA 1
ATOM 4106 C C . LEU A 1 515 ? -22.679 -0.303 28.864 1.00 86.25 515 LEU A C 1
ATOM 4108 O O . LEU A 1 515 ? -23.038 -1.246 29.571 1.00 86.25 515 LEU A O 1
ATOM 4112 N N . LYS A 1 516 ? -21.726 0.545 29.269 1.00 83.12 516 LYS A N 1
ATOM 4113 C CA . LYS A 1 516 ? -20.964 0.313 30.503 1.00 83.12 516 LYS A CA 1
ATOM 4114 C C . LYS A 1 516 ? -21.836 0.298 31.770 1.00 83.12 516 LYS A C 1
ATOM 4116 O O . LYS A 1 516 ? -21.700 -0.660 32.532 1.00 83.12 516 LYS A O 1
ATOM 4121 N N . PRO A 1 517 ? -22.786 1.232 31.987 1.00 84.69 517 PRO A N 1
ATOM 4122 C CA . PRO A 1 517 ? -23.655 1.178 33.163 1.00 84.69 517 PRO A CA 1
ATOM 4123 C C . PRO A 1 517 ? -24.541 -0.074 33.209 1.00 84.69 517 PRO A C 1
ATOM 4125 O O . PRO A 1 517 ? -24.979 -0.471 34.285 1.00 84.69 517 PRO A O 1
ATOM 4128 N N . GLN A 1 518 ? -24.827 -0.705 32.063 1.00 83.00 518 GLN A N 1
ATOM 4129 C CA . GLN A 1 518 ? -25.591 -1.956 32.006 1.00 83.00 518 GLN A CA 1
ATOM 4130 C C . GLN A 1 518 ? -24.727 -3.158 32.406 1.00 83.00 518 GLN A C 1
ATOM 4132 O O . GLN A 1 518 ? -25.186 -4.021 33.155 1.00 83.00 518 GLN A O 1
ATOM 4137 N N . LEU A 1 519 ? -23.459 -3.181 31.984 1.00 82.38 519 LEU A N 1
ATOM 4138 C CA . LEU A 1 519 ? -22.478 -4.197 32.384 1.00 82.38 519 LEU A CA 1
ATOM 4139 C C . LEU A 1 519 ? -22.144 -4.122 33.881 1.00 82.38 519 LEU A C 1
ATOM 4141 O O . LEU A 1 519 ? -22.121 -5.148 34.559 1.00 82.38 519 LEU A O 1
ATOM 4145 N N . GLU A 1 520 ? -21.965 -2.914 34.420 1.00 81.88 520 GLU A N 1
ATOM 4146 C CA . GLU A 1 520 ? -21.718 -2.703 35.854 1.00 81.88 520 GLU A CA 1
ATOM 4147 C C . GLU A 1 520 ? -22.927 -3.121 36.706 1.00 81.88 520 GLU A C 1
ATOM 4149 O O . GLU A 1 520 ? -22.765 -3.834 37.695 1.00 81.88 520 GLU A O 1
ATOM 4154 N N . LYS A 1 521 ? -24.155 -2.767 36.291 1.00 78.19 521 LYS A N 1
ATOM 4155 C CA . LYS A 1 521 ? -25.395 -3.180 36.981 1.00 78.19 521 LYS A CA 1
ATOM 4156 C C . LYS A 1 521 ? -25.667 -4.683 36.928 1.00 78.19 521 LYS A C 1
ATOM 4158 O O . LYS A 1 521 ? -26.338 -5.197 37.817 1.00 78.19 521 LYS A O 1
ATOM 4163 N N . SER A 1 522 ? -25.195 -5.377 35.894 1.00 72.19 522 SER A N 1
ATOM 4164 C CA . SER A 1 522 ? -25.401 -6.822 35.727 1.00 72.19 522 SER A CA 1
ATOM 4165 C C . SER A 1 522 ? -24.291 -7.680 36.349 1.00 72.19 522 SER A C 1
ATOM 4167 O O . SER A 1 522 ? -24.441 -8.898 36.416 1.00 72.19 522 SER A O 1
ATOM 4169 N N . GLY A 1 523 ? -23.201 -7.073 36.841 1.00 72.12 523 GLY A N 1
ATOM 4170 C CA . GLY A 1 523 ? -22.127 -7.776 37.557 1.00 72.12 523 GLY A CA 1
ATOM 4171 C C . GLY A 1 523 ? -21.361 -8.793 36.701 1.00 72.12 523 GLY A C 1
ATOM 4172 O O . GLY A 1 523 ? -20.827 -9.771 37.224 1.00 72.12 523 GLY A O 1
ATOM 4173 N N . ILE A 1 524 ? -21.346 -8.603 35.379 1.00 76.12 524 ILE A N 1
ATOM 4174 C CA . ILE A 1 524 ? -20.824 -9.584 34.422 1.00 76.12 524 ILE A CA 1
ATOM 4175 C C . ILE A 1 524 ? -19.289 -9.563 34.418 1.00 76.12 524 ILE A C 1
ATOM 4177 O O . ILE A 1 524 ? -18.664 -8.520 34.237 1.00 76.12 524 ILE A O 1
ATOM 4181 N N . THR A 1 525 ? -18.666 -10.732 34.590 1.00 73.06 525 THR A N 1
ATOM 4182 C CA . THR A 1 525 ? -17.204 -10.879 34.523 1.00 73.06 525 THR A CA 1
ATOM 4183 C C . THR A 1 525 ? -16.685 -10.674 33.098 1.00 73.06 525 THR A C 1
ATOM 4185 O O . THR A 1 525 ? -17.374 -11.005 32.133 1.00 73.06 525 THR A O 1
ATOM 4188 N N . SER A 1 526 ? -15.445 -10.181 32.967 1.00 70.19 526 SER A N 1
ATOM 4189 C CA . SER A 1 526 ? -14.764 -9.863 31.692 1.00 70.19 526 SER A CA 1
ATOM 4190 C C . SER A 1 526 ? -15.021 -10.875 30.569 1.00 70.19 526 SER A C 1
ATOM 4192 O O . SER A 1 526 ? -15.324 -10.495 29.436 1.00 70.19 526 SER A O 1
ATOM 4194 N N . ASP A 1 527 ? -14.948 -12.162 30.906 1.00 71.88 527 ASP A N 1
ATOM 4195 C CA . ASP A 1 527 ? -15.006 -13.287 29.968 1.00 71.88 527 ASP A CA 1
ATOM 4196 C C . ASP A 1 527 ? -16.422 -13.538 29.419 1.00 71.88 527 ASP A C 1
ATOM 4198 O O . ASP A 1 527 ? -16.586 -14.094 28.335 1.00 71.88 527 ASP A O 1
ATOM 4202 N N . LYS A 1 528 ? -17.454 -13.087 30.147 1.00 80.12 528 LYS A N 1
ATOM 4203 C CA . LYS A 1 528 ? -18.876 -13.208 29.786 1.00 80.12 528 LYS A CA 1
ATOM 4204 C C . LYS A 1 528 ? -19.445 -11.961 29.108 1.00 80.12 528 LYS A C 1
ATOM 4206 O O . LYS A 1 528 ? -20.539 -12.015 28.553 1.00 80.12 528 LYS A O 1
ATOM 4211 N N . VAL A 1 529 ? -18.714 -10.844 29.087 1.00 82.81 529 VAL A N 1
ATOM 4212 C CA . VAL A 1 529 ? -19.177 -9.599 28.443 1.00 82.81 529 VAL A CA 1
ATOM 4213 C C . VAL A 1 529 ? -19.458 -9.813 26.949 1.00 82.81 529 VAL A C 1
ATOM 4215 O O . VAL A 1 529 ? -20.456 -9.317 26.439 1.00 82.81 529 VAL A O 1
ATOM 4218 N N . VAL A 1 530 ? -18.638 -10.603 26.245 1.00 83.44 530 VAL A N 1
ATOM 4219 C CA . VAL A 1 530 ? -18.867 -10.924 24.819 1.00 83.44 530 VAL A CA 1
ATOM 4220 C C . VAL A 1 530 ? -20.140 -11.754 24.614 1.00 83.44 530 VAL A C 1
ATOM 4222 O O . VAL A 1 530 ? -20.805 -11.603 23.595 1.00 83.44 530 VAL A O 1
ATOM 4225 N N . GLU A 1 531 ? -20.503 -12.613 25.569 1.00 83.06 531 GLU A N 1
ATOM 4226 C CA . GLU A 1 531 ? -21.746 -13.389 25.528 1.00 83.06 531 GLU A CA 1
ATOM 4227 C C . GLU A 1 531 ? -22.971 -12.491 25.740 1.00 83.06 531 GLU A C 1
ATOM 4229 O O . GLU A 1 531 ? -23.925 -12.579 24.973 1.00 83.06 531 GLU A O 1
ATOM 4234 N N . TYR A 1 532 ? -22.902 -11.556 26.693 1.00 84.62 532 TYR A N 1
ATOM 4235 C CA . TYR A 1 532 ? -23.932 -10.533 26.895 1.00 84.62 532 TYR A CA 1
ATOM 4236 C C . TYR A 1 532 ? -24.121 -9.635 25.664 1.00 84.62 532 TYR A C 1
ATOM 4238 O O . TYR A 1 532 ? -25.249 -9.418 25.226 1.00 84.62 532 TYR A O 1
ATOM 4246 N N . LEU A 1 533 ? -23.025 -9.171 25.048 1.00 85.19 533 LEU A N 1
ATOM 4247 C CA . LEU A 1 533 ? -23.075 -8.312 23.860 1.00 85.19 533 LEU A CA 1
ATOM 4248 C C . LEU A 1 533 ? -23.733 -8.987 22.639 1.00 85.19 533 LEU A C 1
ATOM 4250 O O . LEU A 1 533 ? -24.209 -8.274 21.763 1.00 85.19 533 LEU A O 1
ATOM 4254 N N . LYS A 1 534 ? -23.834 -10.328 22.582 1.00 85.56 534 LYS A N 1
ATOM 4255 C CA . LYS A 1 534 ? -24.622 -11.027 21.541 1.00 85.56 534 LYS A CA 1
ATOM 4256 C C . LYS A 1 534 ? -26.124 -10.747 21.635 1.00 85.56 534 LYS A C 1
ATOM 4258 O O . LYS A 1 534 ? -26.818 -10.896 20.637 1.00 85.56 534 LYS A O 1
ATOM 4263 N N . GLY A 1 535 ? -26.624 -10.400 22.822 1.00 81.44 535 GLY A N 1
ATOM 4264 C CA . GLY A 1 535 ? -28.034 -10.083 23.061 1.00 81.44 535 GLY A CA 1
ATOM 4265 C C . GLY A 1 535 ? -28.400 -8.616 22.824 1.00 81.44 535 GLY A C 1
ATOM 4266 O O . GLY A 1 535 ? -29.575 -8.278 22.927 1.00 81.44 535 GLY A O 1
ATOM 4267 N N . VAL A 1 536 ? -27.426 -7.748 22.530 1.00 84.06 536 VAL A N 1
ATOM 4268 C CA . VAL A 1 536 ? -27.636 -6.305 22.352 1.00 84.06 536 VAL A CA 1
ATOM 4269 C C . VAL A 1 536 ? -27.734 -5.967 20.867 1.00 84.06 536 VAL A C 1
ATOM 4271 O O . VAL A 1 536 ? -26.814 -6.265 20.104 1.00 84.06 536 VAL A O 1
ATOM 4274 N N . SER A 1 537 ? -28.812 -5.293 20.458 1.00 81.31 537 SER A N 1
ATOM 4275 C CA . SER A 1 537 ? -28.953 -4.793 19.087 1.00 81.31 537 SER A CA 1
ATOM 4276 C C . SER A 1 537 ? -28.520 -3.331 18.989 1.00 81.31 537 SER A C 1
ATOM 4278 O O . SER A 1 537 ? -28.794 -2.518 19.868 1.00 81.31 537 SER A O 1
ATOM 4280 N N . LEU A 1 538 ? -27.866 -2.962 17.882 1.00 80.88 538 LEU A N 1
ATOM 4281 C CA . LEU A 1 538 ? -27.425 -1.579 17.646 1.00 80.88 538 LEU A CA 1
ATOM 4282 C C . LEU A 1 538 ? -28.604 -0.587 17.574 1.00 80.88 538 LEU A C 1
ATOM 4284 O O . LEU A 1 538 ? -28.432 0.587 17.884 1.00 80.88 538 LEU A O 1
ATOM 4288 N N . SER A 1 539 ? -29.797 -1.067 17.202 1.00 75.75 539 SER A N 1
ATOM 4289 C CA . SER A 1 539 ? -31.064 -0.320 17.200 1.00 75.75 539 SER A CA 1
ATOM 4290 C C . SER A 1 539 ? -31.440 0.269 18.557 1.00 75.75 539 SER A C 1
ATOM 4292 O O . SER A 1 539 ? -32.130 1.283 18.612 1.00 75.75 539 SER A O 1
ATOM 4294 N N . ASP A 1 540 ? -30.990 -0.366 19.636 1.00 76.62 540 ASP A N 1
ATOM 4295 C CA . ASP A 1 540 ? -31.401 -0.049 21.004 1.00 76.62 540 ASP A CA 1
ATOM 4296 C C . ASP A 1 540 ? -30.523 1.076 21.596 1.00 76.62 540 ASP A C 1
ATOM 4298 O O . ASP A 1 540 ? -30.771 1.587 22.690 1.00 76.62 540 ASP A O 1
ATOM 4302 N N . ILE A 1 541 ? -29.495 1.482 20.840 1.00 80.88 541 ILE A N 1
ATOM 4303 C CA . ILE A 1 541 ? -28.485 2.467 21.204 1.00 80.88 541 ILE A CA 1
ATOM 4304 C C . ILE A 1 541 ? -28.705 3.723 20.357 1.00 80.88 541 ILE A C 1
ATOM 4306 O O . ILE A 1 541 ? -28.430 3.738 19.157 1.00 80.88 541 ILE A O 1
ATOM 4310 N N . SER A 1 542 ? -29.152 4.809 20.991 1.00 77.12 542 SER A N 1
ATOM 4311 C CA . SER A 1 542 ? -29.331 6.117 20.343 1.00 77.12 542 SER A CA 1
ATOM 4312 C C . SER A 1 542 ? -27.990 6.736 19.927 1.00 77.12 542 SER A C 1
ATOM 4314 O O . SER A 1 542 ? -27.424 7.574 20.631 1.00 77.12 542 SER A O 1
ATOM 4316 N N . LEU A 1 543 ? -27.469 6.314 18.776 1.00 79.81 543 LEU A N 1
ATOM 4317 C CA . LEU A 1 543 ? -26.283 6.891 18.150 1.00 79.81 543 LEU A CA 1
ATOM 4318 C C . LEU A 1 543 ? -26.639 8.158 17.353 1.00 79.81 543 LEU A C 1
ATOM 4320 O O . LEU A 1 543 ? -27.714 8.227 16.754 1.00 79.81 543 LEU A O 1
ATOM 4324 N N . PRO A 1 544 ? -25.736 9.154 17.282 1.00 74.94 544 PRO A N 1
ATOM 4325 C CA . PRO A 1 544 ? -25.960 10.341 16.464 1.00 74.94 544 PRO A CA 1
ATOM 4326 C C . PRO A 1 544 ? -26.067 9.972 14.971 1.00 74.94 544 PRO A C 1
ATOM 4328 O O . PRO A 1 544 ? -25.386 9.033 14.523 1.00 74.94 544 PRO A O 1
ATOM 4331 N N . PRO A 1 545 ? -26.863 10.711 14.171 1.00 68.25 545 PRO A N 1
ATOM 4332 C CA . PRO A 1 545 ? -26.940 10.502 12.726 1.00 68.25 545 PRO A CA 1
ATOM 4333 C C . PRO A 1 545 ? -25.543 10.582 12.095 1.00 68.25 545 PRO A C 1
ATOM 4335 O O . PRO A 1 545 ? -24.662 11.288 12.588 1.00 68.25 545 PRO A O 1
ATOM 4338 N N . SER A 1 546 ? -25.304 9.814 11.030 1.00 63.75 546 SER A N 1
ATOM 4339 C CA . SER A 1 546 ? -24.020 9.843 10.322 1.00 63.75 546 SER A CA 1
ATOM 4340 C C . SER A 1 546 ? -23.841 11.200 9.645 1.00 63.75 546 SER A C 1
ATOM 4342 O O . SER A 1 546 ? -24.566 11.507 8.701 1.00 63.75 546 SER A O 1
ATOM 4344 N N . THR A 1 547 ? -22.879 11.996 10.110 1.00 54.31 547 THR A N 1
ATOM 4345 C CA . THR A 1 547 ? -22.587 13.318 9.534 1.00 54.31 547 THR A CA 1
ATOM 4346 C C . THR A 1 547 ? -21.981 13.226 8.132 1.00 54.31 547 THR A C 1
ATOM 4348 O O . THR A 1 547 ? -22.176 14.134 7.330 1.00 54.31 547 THR A O 1
ATOM 4351 N N . HIS A 1 548 ? -21.305 12.115 7.811 1.00 61.38 548 HIS A N 1
ATOM 4352 C CA . HIS A 1 548 ? -20.671 11.867 6.513 1.00 61.38 548 HIS A CA 1
ATOM 4353 C C . HIS A 1 548 ? -20.898 10.425 6.040 1.00 61.38 548 HIS A C 1
ATOM 4355 O O . HIS A 1 548 ? -21.077 9.507 6.846 1.00 61.38 548 HIS A O 1
ATOM 4361 N N . SER A 1 549 ? -20.881 10.228 4.721 1.00 70.62 549 SER A N 1
ATOM 4362 C CA . SER A 1 549 ? -20.844 8.912 4.084 1.00 70.62 549 SER A CA 1
ATOM 4363 C C . SER A 1 549 ? -19.454 8.269 4.209 1.00 70.62 549 SER A C 1
ATOM 4365 O O . SER A 1 549 ? -18.446 8.943 4.427 1.00 70.62 549 SER A O 1
ATOM 4367 N N . VAL A 1 550 ? -19.394 6.941 4.050 1.00 81.50 550 VAL A N 1
ATOM 4368 C CA . VAL A 1 550 ? -18.133 6.178 4.016 1.00 81.50 550 VAL A CA 1
ATOM 4369 C C . VAL A 1 550 ? -17.191 6.763 2.962 1.00 81.50 550 VAL A C 1
ATOM 4371 O O . VAL A 1 550 ? -17.483 6.702 1.767 1.00 81.50 550 VAL A O 1
ATOM 4374 N N . THR A 1 551 ? -16.044 7.287 3.397 1.00 85.94 551 THR A N 1
ATOM 4375 C CA . THR A 1 551 ? -15.108 8.003 2.523 1.00 85.94 551 THR A CA 1
ATOM 4376 C C . THR A 1 551 ? -13.922 7.115 2.146 1.00 85.94 551 THR A C 1
ATOM 4378 O O . THR A 1 551 ? -12.978 6.929 2.915 1.00 85.94 551 THR A O 1
ATOM 4381 N N . ILE A 1 552 ? -13.954 6.570 0.926 1.00 91.00 552 ILE A N 1
ATOM 4382 C CA . ILE A 1 552 ? -12.880 5.719 0.395 1.00 91.00 552 ILE A CA 1
ATOM 4383 C C . ILE A 1 552 ? -11.752 6.580 -0.188 1.00 91.00 552 ILE A C 1
ATOM 4385 O O . ILE A 1 552 ? -11.872 7.160 -1.270 1.00 91.00 552 ILE A O 1
ATOM 4389 N N . ARG A 1 553 ? -10.615 6.616 0.510 1.00 92.44 553 ARG A N 1
ATOM 4390 C CA . ARG A 1 553 ? -9.434 7.416 0.162 1.00 92.44 553 ARG A CA 1
ATOM 4391 C C . ARG A 1 553 ? -8.476 6.606 -0.714 1.00 92.44 553 ARG A C 1
ATOM 4393 O O . ARG A 1 553 ? -7.659 5.820 -0.226 1.00 92.44 553 ARG A O 1
ATOM 4400 N N . LYS A 1 554 ? -8.596 6.789 -2.031 1.00 90.31 554 LYS A N 1
ATOM 4401 C CA . LYS A 1 554 ? -7.695 6.207 -3.043 1.00 90.31 554 LYS A CA 1
ATOM 4402 C C . LYS A 1 554 ? -6.283 6.796 -2.921 1.00 90.31 554 LYS A C 1
ATOM 4404 O O . LYS A 1 554 ? -6.115 7.922 -2.462 1.00 90.31 554 LYS A O 1
ATOM 4409 N N . PHE A 1 555 ? -5.275 6.043 -3.354 1.00 89.81 555 PHE A N 1
ATOM 4410 C CA . PHE A 1 555 ? -3.924 6.579 -3.529 1.00 89.81 555 PHE A CA 1
ATOM 4411 C C . PHE A 1 555 ? -3.921 7.672 -4.619 1.00 89.81 555 PHE A C 1
ATOM 4413 O O . PHE A 1 555 ? -4.630 7.546 -5.619 1.00 89.81 555 PHE A O 1
ATOM 4420 N N . GLN A 1 556 ? -3.128 8.730 -4.429 1.00 86.25 556 GLN A N 1
ATOM 4421 C CA . GLN A 1 556 ? -2.996 9.853 -5.363 1.00 86.25 556 GLN A CA 1
ATOM 4422 C C . GLN A 1 556 ? -1.519 10.180 -5.609 1.00 86.25 556 GLN A C 1
ATOM 4424 O O . GLN A 1 556 ? -0.707 10.183 -4.682 1.00 86.25 556 GLN A O 1
ATOM 4429 N N . TRP A 1 557 ? -1.175 10.487 -6.862 1.00 83.25 557 TRP A N 1
ATOM 4430 C CA . TRP A 1 557 ? 0.166 10.932 -7.234 1.00 83.25 557 TRP A CA 1
ATOM 4431 C C . TRP A 1 557 ? 0.337 12.422 -6.938 1.00 83.25 557 TRP A C 1
ATOM 4433 O O . TRP A 1 557 ? -0.335 13.261 -7.530 1.00 83.25 557 TRP A O 1
ATOM 4443 N N . VAL A 1 558 ? 1.285 12.732 -6.057 1.00 84.94 558 VAL A N 1
ATOM 4444 C CA . VAL A 1 558 ? 1.810 14.085 -5.827 1.00 84.94 558 VAL A CA 1
ATOM 4445 C C . VAL A 1 558 ? 3.179 14.179 -6.503 1.00 84.94 558 VAL A C 1
ATOM 4447 O O . VAL A 1 558 ? 3.877 13.170 -6.601 1.00 84.94 558 VAL A O 1
ATOM 4450 N N . GLU A 1 559 ? 3.593 15.367 -6.942 1.00 79.81 559 GLU A N 1
ATOM 4451 C CA . GLU A 1 559 ? 4.883 15.606 -7.608 1.00 79.81 559 GLU A CA 1
ATOM 4452 C C . GLU A 1 559 ? 6.076 14.969 -6.869 1.00 79.81 559 GLU A C 1
ATOM 4454 O O . GLU A 1 559 ? 6.830 14.195 -7.458 1.00 79.81 559 GLU A O 1
ATOM 4459 N N . ALA A 1 560 ? 6.174 15.161 -5.549 1.00 82.44 560 ALA A N 1
ATOM 4460 C CA . ALA A 1 560 ? 7.209 14.540 -4.717 1.00 82.44 560 ALA A CA 1
ATOM 4461 C C . ALA A 1 560 ? 7.204 12.993 -4.760 1.00 82.44 560 ALA A C 1
ATOM 4463 O O . ALA A 1 560 ? 8.260 12.367 -4.662 1.00 82.44 560 ALA A O 1
ATOM 4464 N N . LEU A 1 561 ? 6.036 12.360 -4.936 1.00 85.56 561 LEU A N 1
ATOM 4465 C CA . LEU A 1 561 ? 5.920 10.905 -5.103 1.00 85.56 561 LEU A CA 1
ATOM 4466 C C . LEU A 1 561 ? 6.310 10.455 -6.515 1.00 85.56 561 LEU A C 1
ATOM 4468 O O . LEU A 1 561 ? 6.862 9.366 -6.663 1.00 85.56 561 LEU A O 1
ATOM 4472 N N . VAL 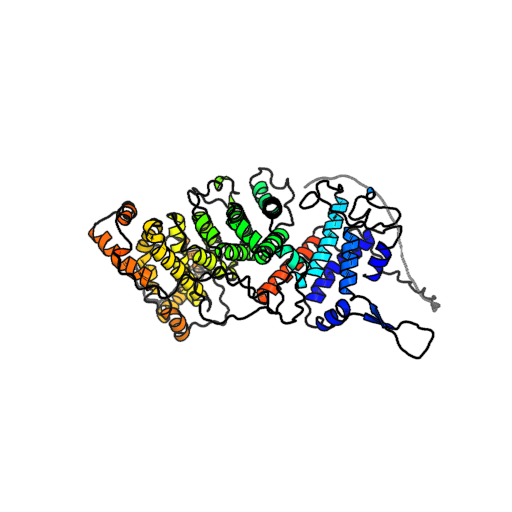A 1 562 ? 6.061 11.278 -7.539 1.00 81.31 562 VAL A N 1
ATOM 4473 C CA . VAL A 1 562 ? 6.523 11.017 -8.913 1.00 81.31 562 VAL A CA 1
ATOM 4474 C C . VAL A 1 562 ? 8.050 11.059 -8.971 1.00 81.31 562 VAL A C 1
ATOM 4476 O O . VAL A 1 562 ? 8.655 10.098 -9.445 1.00 81.31 562 VAL A O 1
ATOM 4479 N N . ILE A 1 563 ? 8.666 12.106 -8.410 1.00 81.12 563 ILE A N 1
ATOM 4480 C CA . ILE A 1 563 ? 10.128 12.244 -8.304 1.00 81.12 563 ILE A CA 1
ATOM 4481 C C . ILE A 1 563 ? 10.711 11.057 -7.527 1.00 81.12 563 ILE A C 1
ATOM 4483 O O . ILE A 1 563 ? 11.588 10.362 -8.032 1.00 81.12 563 ILE A O 1
ATOM 4487 N N . TRP A 1 564 ? 10.169 10.738 -6.344 1.00 87.38 564 TRP A N 1
ATOM 4488 C CA . TRP A 1 564 ? 10.624 9.579 -5.567 1.00 87.38 564 TRP A CA 1
ATOM 4489 C C . TRP A 1 564 ? 10.545 8.258 -6.357 1.00 87.38 564 TRP A C 1
ATOM 4491 O O . TRP A 1 564 ? 11.486 7.465 -6.309 1.00 87.38 564 TRP A O 1
ATOM 4501 N N . PHE A 1 565 ? 9.456 8.011 -7.092 1.00 85.19 565 PHE A N 1
ATOM 4502 C CA . PHE A 1 565 ? 9.294 6.791 -7.891 1.00 85.19 565 PHE A CA 1
ATOM 4503 C C . PHE A 1 565 ? 10.312 6.722 -9.043 1.00 85.19 565 PHE A C 1
ATOM 4505 O O . PHE A 1 565 ? 10.867 5.651 -9.302 1.00 85.19 565 PHE A O 1
ATOM 4512 N N . GLN A 1 566 ? 10.602 7.854 -9.695 1.00 78.44 566 GLN A N 1
ATOM 4513 C CA . GLN A 1 566 ? 11.639 7.964 -10.727 1.00 78.44 566 GLN A CA 1
ATOM 4514 C C . GLN A 1 566 ? 13.039 7.705 -10.161 1.00 78.44 566 GLN A C 1
ATOM 4516 O O . GLN A 1 566 ? 13.715 6.782 -10.619 1.00 78.44 566 GLN A O 1
ATOM 4521 N N . SER A 1 567 ? 13.452 8.441 -9.126 1.00 82.06 567 SER A N 1
ATOM 4522 C CA . SER A 1 567 ? 14.777 8.282 -8.516 1.00 82.06 567 SER A CA 1
ATOM 4523 C C . SER A 1 567 ? 14.954 6.897 -7.878 1.00 82.06 567 SER A C 1
ATOM 4525 O O . SER A 1 567 ? 16.058 6.355 -7.888 1.00 82.06 567 SER A O 1
ATOM 4527 N N . MET A 1 568 ? 13.878 6.251 -7.408 1.00 82.50 568 MET A N 1
ATOM 4528 C CA . MET A 1 568 ? 13.913 4.844 -6.995 1.00 82.50 568 MET A CA 1
ATOM 4529 C C . MET A 1 568 ? 14.157 3.903 -8.189 1.00 82.50 568 MET A C 1
ATOM 4531 O O . MET A 1 568 ? 15.054 3.058 -8.123 1.00 82.50 568 MET A O 1
ATOM 4535 N N . LEU A 1 569 ? 13.422 4.059 -9.297 1.00 78.00 569 LEU A N 1
ATOM 4536 C CA . LEU A 1 569 ? 13.608 3.257 -10.516 1.00 78.00 569 LEU A CA 1
ATOM 4537 C C . LEU A 1 569 ? 15.033 3.398 -11.080 1.00 78.00 569 LEU A C 1
ATOM 4539 O O . LEU A 1 569 ? 15.692 2.399 -11.396 1.00 78.00 569 LEU A O 1
ATOM 4543 N N . TRP A 1 570 ? 15.530 4.633 -11.173 1.00 77.06 570 TRP A N 1
ATOM 4544 C CA . TRP A 1 570 ? 16.887 4.932 -11.624 1.00 77.06 570 TRP A CA 1
ATOM 4545 C C . TRP A 1 570 ? 17.942 4.431 -10.638 1.00 77.06 570 TRP A C 1
ATOM 4547 O O . TRP A 1 570 ? 18.908 3.806 -11.071 1.00 77.06 570 TRP A O 1
ATOM 4557 N N . GLY A 1 571 ? 17.738 4.600 -9.329 1.00 75.44 571 GLY A N 1
ATOM 4558 C CA . GLY A 1 571 ? 18.637 4.109 -8.283 1.00 75.44 571 GLY A CA 1
ATOM 4559 C C . GLY A 1 571 ? 18.821 2.590 -8.324 1.00 75.44 571 GLY A C 1
ATOM 4560 O O . GLY A 1 571 ? 19.954 2.105 -8.356 1.00 75.44 571 GLY A O 1
ATOM 4561 N N . HIS A 1 572 ? 17.732 1.820 -8.429 1.00 73.69 572 HIS A N 1
ATOM 4562 C CA . HIS A 1 572 ? 17.809 0.363 -8.601 1.00 73.69 572 HIS A CA 1
ATOM 4563 C C . HIS A 1 572 ? 18.461 -0.034 -9.936 1.00 73.69 572 HIS A C 1
ATOM 4565 O O . HIS A 1 572 ? 19.296 -0.948 -9.978 1.00 73.69 572 HIS A O 1
ATOM 4571 N N . THR A 1 573 ? 18.166 0.684 -11.023 1.00 68.94 573 THR A N 1
ATOM 4572 C CA . THR A 1 573 ? 18.810 0.447 -12.327 1.00 68.94 573 THR A CA 1
ATOM 4573 C C . THR A 1 573 ? 20.321 0.716 -12.269 1.00 68.94 573 THR A C 1
ATOM 4575 O O . THR A 1 573 ? 21.122 -0.089 -12.755 1.00 68.94 573 THR A O 1
ATOM 4578 N N . TYR A 1 574 ? 20.732 1.790 -11.593 1.00 70.56 574 TYR A N 1
ATOM 4579 C CA . TYR A 1 574 ? 22.126 2.165 -11.388 1.00 70.56 574 TYR A CA 1
ATOM 4580 C C . TYR A 1 574 ? 22.867 1.146 -10.512 1.00 70.56 574 TYR A C 1
ATOM 4582 O O . TYR A 1 574 ? 23.866 0.574 -10.958 1.00 70.56 574 TYR A O 1
ATOM 4590 N N . ILE A 1 575 ? 22.356 0.841 -9.313 1.00 69.81 575 ILE A N 1
ATOM 4591 C CA . ILE A 1 575 ? 22.967 -0.113 -8.369 1.00 69.81 575 ILE A CA 1
ATOM 4592 C C . ILE A 1 575 ? 23.061 -1.513 -8.989 1.00 69.81 575 ILE A C 1
ATOM 4594 O O . ILE A 1 575 ? 24.099 -2.174 -8.877 1.00 69.81 575 ILE A O 1
ATOM 4598 N N . SER A 1 576 ? 22.021 -1.965 -9.698 1.00 63.06 576 SER A N 1
ATOM 4599 C CA . SER A 1 576 ? 22.060 -3.267 -10.372 1.00 63.06 576 SER A CA 1
ATOM 4600 C C . SER A 1 576 ? 23.116 -3.313 -11.485 1.00 63.06 576 SER A C 1
ATOM 4602 O O . SER A 1 576 ? 23.753 -4.357 -11.642 1.00 63.06 576 SER A O 1
ATOM 4604 N N . SER A 1 577 ? 23.392 -2.190 -12.168 1.00 58.72 577 SER A N 1
ATOM 4605 C CA . SER A 1 577 ? 24.528 -2.076 -13.096 1.00 58.72 577 SER A CA 1
ATOM 4606 C C . SER A 1 577 ? 25.887 -2.138 -12.382 1.00 58.72 577 SER A C 1
ATOM 4608 O O . SER A 1 577 ? 26.790 -2.814 -12.862 1.00 58.72 577 SER A O 1
ATOM 4610 N N . VAL A 1 578 ? 26.031 -1.507 -11.208 1.00 59.69 578 VAL A N 1
ATOM 4611 C CA . VAL A 1 578 ? 27.290 -1.478 -10.436 1.00 59.69 578 VAL A CA 1
ATOM 4612 C C . VAL A 1 578 ? 27.633 -2.846 -9.835 1.00 59.69 578 VAL A C 1
ATOM 4614 O O . VAL A 1 578 ? 28.791 -3.254 -9.873 1.00 59.69 578 VAL A O 1
ATOM 4617 N N . SER A 1 579 ? 26.637 -3.575 -9.317 1.00 52.16 579 SER A N 1
ATOM 4618 C CA . SER A 1 579 ? 26.836 -4.767 -8.467 1.00 52.16 579 SER A CA 1
ATOM 4619 C C . SER A 1 579 ? 27.534 -5.972 -9.116 1.00 52.16 579 SER A C 1
ATOM 4621 O O . SER A 1 579 ? 27.994 -6.855 -8.396 1.00 52.16 579 SER A O 1
ATOM 4623 N N . ASN A 1 580 ? 27.601 -6.031 -10.450 1.00 48.03 580 ASN A N 1
ATOM 4624 C CA . ASN A 1 580 ? 28.295 -7.097 -11.181 1.00 48.03 580 ASN A CA 1
ATOM 4625 C C . ASN A 1 580 ? 29.421 -6.547 -12.080 1.00 48.03 580 ASN A C 1
ATOM 4627 O O . ASN A 1 580 ? 30.438 -7.217 -12.249 1.00 48.03 580 ASN A O 1
ATOM 4631 N N . TYR A 1 581 ? 29.266 -5.334 -12.632 1.00 49.38 581 TYR A N 1
ATOM 4632 C CA . TYR A 1 581 ? 30.247 -4.715 -13.524 1.00 49.38 581 TYR A CA 1
ATOM 4633 C C . TYR A 1 581 ? 30.302 -3.196 -13.297 1.00 49.38 581 TYR A C 1
ATOM 4635 O O . TYR A 1 581 ? 29.474 -2.432 -13.797 1.00 49.38 581 TYR A O 1
ATOM 4643 N N . GLY A 1 582 ? 31.348 -2.722 -12.612 1.00 42.09 582 GLY A N 1
ATOM 4644 C CA . GLY A 1 582 ? 31.796 -1.342 -12.817 1.00 42.09 582 GLY A CA 1
ATOM 4645 C C . GLY A 1 582 ? 31.967 -1.074 -14.324 1.00 42.09 582 GLY A C 1
ATOM 4646 O O . GLY A 1 582 ? 32.266 -2.009 -15.068 1.00 42.09 582 GLY A O 1
ATOM 4647 N N . PRO A 1 583 ? 31.806 0.169 -14.811 1.00 43.00 583 PRO A N 1
ATOM 4648 C CA . PRO A 1 583 ? 31.779 0.448 -16.252 1.00 43.00 583 PRO A CA 1
ATOM 4649 C C . PRO A 1 583 ? 33.125 0.170 -16.948 1.00 43.00 583 PRO A C 1
ATOM 4651 O O . PRO A 1 583 ? 33.193 0.186 -18.172 1.00 43.00 583 PRO A O 1
ATOM 4654 N N . TRP A 1 584 ? 34.166 -0.112 -16.156 1.00 47.66 584 TRP A N 1
ATOM 4655 C CA . TRP A 1 584 ? 35.524 -0.459 -16.570 1.00 47.66 584 TRP A CA 1
ATOM 4656 C C . TRP A 1 584 ? 35.921 -1.911 -16.207 1.00 47.66 584 TRP A C 1
ATOM 4658 O O . TRP A 1 584 ? 37.055 -2.321 -16.455 1.00 47.66 584 TRP A O 1
ATOM 4668 N N . ASN A 1 585 ? 35.030 -2.703 -15.592 1.00 40.97 585 ASN A N 1
ATOM 4669 C CA . ASN A 1 585 ? 35.380 -4.015 -15.035 1.00 40.97 585 ASN A CA 1
ATOM 4670 C C . ASN A 1 585 ? 35.569 -5.053 -16.158 1.00 40.97 585 ASN A C 1
ATOM 4672 O O . ASN A 1 585 ? 34.664 -5.275 -16.960 1.00 40.97 585 ASN A O 1
ATOM 4676 N N . ASN A 1 586 ? 36.748 -5.681 -16.216 1.00 39.12 586 ASN A N 1
ATOM 4677 C CA . ASN A 1 586 ? 37.231 -6.533 -17.320 1.00 39.12 586 ASN A CA 1
ATOM 4678 C C . ASN A 1 586 ? 37.332 -5.856 -18.703 1.00 39.12 586 ASN A C 1
ATOM 4680 O O . ASN A 1 586 ? 37.555 -6.534 -19.705 1.00 39.12 586 ASN A O 1
ATOM 4684 N N . THR A 1 587 ? 37.228 -4.529 -18.790 1.00 45.78 587 THR A N 1
ATOM 4685 C CA . THR A 1 587 ? 37.332 -3.804 -20.062 1.00 45.78 587 THR A CA 1
ATOM 4686 C C . THR A 1 587 ? 38.593 -2.941 -20.097 1.00 45.78 587 THR A C 1
ATOM 4688 O O . THR A 1 587 ? 38.674 -1.914 -19.426 1.00 45.78 587 THR A O 1
ATOM 4691 N N . GLN A 1 588 ? 39.558 -3.323 -20.938 1.00 41.00 588 GLN A N 1
ATOM 4692 C CA . GLN A 1 588 ? 40.727 -2.514 -21.316 1.00 41.00 588 GLN A CA 1
ATOM 4693 C C . GLN A 1 588 ? 40.287 -1.340 -22.214 1.00 41.00 588 GLN A C 1
ATOM 4695 O O . GLN A 1 588 ? 40.526 -1.344 -23.424 1.00 41.00 588 GLN A O 1
ATOM 4700 N N . ILE A 1 589 ? 39.552 -0.368 -21.664 1.00 44.31 589 ILE A N 1
ATOM 4701 C CA . ILE A 1 589 ? 38.918 0.668 -22.486 1.00 44.31 589 ILE A CA 1
ATOM 4702 C C . ILE A 1 589 ? 39.942 1.698 -22.968 1.00 44.31 589 ILE A C 1
ATOM 4704 O O . ILE A 1 589 ? 40.338 2.613 -22.251 1.00 44.31 589 ILE A O 1
ATOM 4708 N N . LYS A 1 590 ? 40.287 1.589 -24.252 1.00 40.09 590 LYS A N 1
ATOM 4709 C CA . LYS A 1 590 ? 40.948 2.633 -25.039 1.00 40.09 590 LYS A CA 1
ATOM 4710 C C . LYS A 1 590 ? 39.891 3.382 -25.853 1.00 40.09 590 LYS A C 1
ATOM 4712 O O . LYS A 1 590 ? 39.696 3.085 -27.026 1.00 40.09 590 LYS A O 1
ATOM 4717 N N . LEU A 1 591 ? 39.180 4.324 -25.226 1.00 43.38 591 LEU A N 1
ATOM 4718 C CA . LEU A 1 591 ? 38.169 5.142 -25.922 1.00 43.38 591 LEU A CA 1
ATOM 4719 C C . LEU A 1 591 ? 38.784 6.037 -27.010 1.00 43.38 591 LEU A C 1
ATOM 4721 O O . LEU A 1 591 ? 38.134 6.301 -28.016 1.00 43.38 591 LEU A O 1
ATOM 4725 N N . PHE A 1 592 ? 40.039 6.459 -26.832 1.00 38.12 592 PHE A N 1
ATOM 4726 C CA . PHE A 1 592 ? 40.766 7.304 -27.777 1.00 38.12 592 PHE A CA 1
ATOM 4727 C C . PHE A 1 592 ? 42.233 6.872 -27.859 1.00 38.12 592 PHE A C 1
ATOM 4729 O O . PHE A 1 592 ? 42.859 6.578 -26.839 1.00 38.12 592 PHE A O 1
ATOM 4736 N N . HIS A 1 593 ? 42.809 6.876 -29.062 1.00 34.91 593 HIS A N 1
ATOM 4737 C CA . HIS A 1 593 ? 44.257 6.777 -29.234 1.00 34.91 593 HIS A CA 1
ATOM 4738 C C . HIS A 1 593 ? 44.862 8.179 -29.095 1.00 34.91 593 HIS A C 1
ATOM 4740 O O . HIS A 1 593 ? 44.836 8.966 -30.041 1.00 34.91 593 HIS A O 1
ATOM 4746 N N . ILE A 1 594 ? 45.430 8.495 -27.928 1.00 38.19 594 ILE A N 1
ATOM 4747 C CA . ILE A 1 594 ? 46.249 9.703 -27.772 1.00 38.19 594 ILE A CA 1
ATOM 4748 C C . ILE A 1 594 ? 47.538 9.483 -28.571 1.00 38.19 594 ILE A C 1
ATOM 4750 O O . ILE A 1 594 ? 48.473 8.832 -28.092 1.00 38.19 594 ILE A O 1
ATOM 4754 N N . LYS A 1 595 ? 47.591 10.021 -29.797 1.00 33.81 595 LYS A N 1
ATOM 4755 C CA . LYS A 1 595 ? 48.856 10.221 -30.512 1.00 33.81 595 LYS A CA 1
ATOM 4756 C C . LYS A 1 595 ? 49.704 11.168 -29.669 1.00 33.81 595 LYS A C 1
ATOM 4758 O O . LYS A 1 595 ? 49.526 12.379 -29.731 1.00 33.81 595 LYS A O 1
ATOM 4763 N N . HIS A 1 596 ? 50.621 10.606 -28.887 1.00 36.78 596 HIS A N 1
ATOM 4764 C CA . HIS A 1 596 ? 51.708 11.385 -28.319 1.00 36.78 596 HIS A CA 1
ATOM 4765 C C . HIS A 1 596 ? 52.536 11.890 -29.496 1.00 36.78 596 HIS A C 1
ATOM 4767 O O . HIS A 1 596 ? 53.162 11.106 -30.212 1.00 36.78 596 HIS A O 1
ATOM 4773 N N . GLN A 1 597 ? 52.464 13.195 -29.738 1.00 33.72 597 GLN A N 1
ATOM 4774 C CA . GLN A 1 597 ? 53.336 13.865 -30.684 1.00 33.72 597 GLN A CA 1
ATOM 4775 C C . GLN A 1 597 ? 54.759 13.676 -30.154 1.00 33.72 597 GLN A C 1
ATOM 4777 O O . GLN A 1 597 ? 55.042 14.049 -29.016 1.00 33.72 597 GLN A O 1
ATOM 4782 N N . GLN A 1 598 ? 55.619 13.005 -30.924 1.00 35.22 598 GLN A N 1
ATOM 4783 C CA . GLN A 1 598 ? 57.002 12.779 -30.513 1.00 35.22 598 GLN A CA 1
ATOM 4784 C C . GLN A 1 598 ? 57.659 14.144 -30.307 1.00 35.22 598 GLN A C 1
ATOM 4786 O O . GLN A 1 598 ? 57.797 14.910 -31.259 1.00 35.22 598 GLN A O 1
ATOM 4791 N N . GLN A 1 599 ? 58.022 14.454 -29.063 1.00 36.19 599 GLN A N 1
ATOM 4792 C CA . GLN A 1 599 ? 58.822 15.633 -28.767 1.00 36.19 599 GLN A CA 1
ATOM 4793 C C . GLN A 1 599 ? 60.184 15.449 -29.432 1.00 36.19 599 GLN A C 1
ATOM 4795 O O . GLN A 1 599 ? 60.914 14.503 -29.128 1.00 36.19 599 GLN A O 1
ATOM 4800 N N . THR A 1 600 ? 60.505 16.343 -30.363 1.00 36.16 600 THR A N 1
ATOM 4801 C CA . THR A 1 600 ? 61.849 16.476 -30.922 1.00 36.16 600 THR A CA 1
ATOM 4802 C C . THR A 1 600 ? 62.827 16.713 -29.765 1.00 36.16 600 THR A C 1
ATOM 4804 O O . THR A 1 600 ? 62.543 17.582 -28.940 1.00 36.16 600 THR A O 1
ATOM 4807 N N . PRO A 1 601 ? 63.954 15.984 -29.658 1.00 37.09 601 PRO A N 1
ATOM 4808 C CA . PRO A 1 601 ? 64.893 16.203 -28.563 1.00 37.09 601 PRO A CA 1
ATOM 4809 C C . PRO A 1 601 ? 65.539 17.588 -28.674 1.00 37.09 601 PRO A C 1
ATOM 4811 O O . PRO A 1 601 ? 66.157 17.897 -29.695 1.00 37.09 601 PRO A O 1
ATOM 4814 N N . GLU A 1 602 ? 65.432 18.406 -27.627 1.00 39.66 602 GLU A N 1
ATOM 4815 C CA . GLU A 1 602 ? 66.252 19.614 -27.496 1.00 39.66 602 GLU A CA 1
ATOM 4816 C C . GLU A 1 602 ? 67.729 19.240 -27.257 1.00 39.66 602 GLU A C 1
ATOM 4818 O O . GLU A 1 602 ? 68.014 18.258 -26.560 1.00 39.66 602 GLU A O 1
ATOM 4823 N N . PRO A 1 603 ? 68.691 19.997 -27.816 1.00 35.72 603 PRO A N 1
ATOM 4824 C CA . PRO A 1 603 ? 70.108 19.729 -27.611 1.00 35.72 603 PRO A CA 1
ATOM 4825 C C . PRO A 1 603 ? 70.570 20.157 -26.208 1.00 35.72 603 PRO A C 1
ATOM 4827 O O . PRO A 1 603 ? 70.343 21.283 -25.770 1.00 35.72 603 PRO A O 1
ATOM 4830 N N . LEU A 1 604 ? 71.269 19.252 -25.519 1.00 38.59 604 LEU A N 1
ATOM 4831 C CA . LEU A 1 604 ? 71.824 19.469 -24.179 1.00 38.59 604 LEU A CA 1
ATOM 4832 C C . LEU A 1 604 ? 72.957 20.519 -24.170 1.00 38.59 604 LEU A C 1
ATOM 4834 O O . LEU A 1 604 ? 73.865 20.425 -25.000 1.00 38.59 604 LEU A O 1
ATOM 4838 N N . PRO A 1 605 ? 72.995 21.442 -23.188 1.00 36.56 605 PRO A N 1
ATOM 4839 C CA . PRO A 1 605 ? 74.181 22.239 -22.884 1.00 36.56 605 PRO A CA 1
ATOM 4840 C C . PRO A 1 605 ? 75.207 21.451 -22.025 1.00 36.56 605 PRO A C 1
ATOM 4842 O O . PRO A 1 605 ? 74.850 20.447 -21.403 1.00 36.56 605 PRO A O 1
ATOM 4845 N N . PRO A 1 606 ? 76.493 21.862 -21.986 1.00 39.91 606 PRO A N 1
ATOM 4846 C CA . PRO A 1 606 ? 77.589 20.985 -21.555 1.00 39.91 606 PRO A CA 1
ATOM 4847 C C . PRO A 1 606 ? 78.093 21.191 -20.107 1.00 39.91 606 PRO A C 1
ATOM 4849 O O . PRO A 1 606 ? 78.418 22.312 -19.739 1.00 39.91 606 PRO A O 1
ATOM 4852 N N . PHE A 1 607 ? 78.312 20.073 -19.386 1.00 34.59 607 PHE A N 1
ATOM 4853 C CA . PHE A 1 607 ? 79.136 19.891 -18.158 1.00 34.59 607 PHE A CA 1
ATOM 4854 C C . PHE A 1 607 ? 78.782 20.743 -16.903 1.00 34.59 607 PHE A C 1
ATOM 4856 O O . PHE A 1 607 ? 78.345 21.878 -16.999 1.00 34.59 607 PHE A O 1
ATOM 4863 N N . ALA A 1 608 ? 78.946 20.289 -15.652 1.00 32.69 608 ALA A N 1
ATOM 4864 C CA . ALA A 1 608 ? 79.400 19.015 -15.057 1.00 32.69 608 ALA A CA 1
ATOM 4865 C C . ALA A 1 608 ? 78.556 18.746 -13.766 1.00 32.69 608 ALA A C 1
ATOM 4867 O O . ALA A 1 608 ? 77.537 19.402 -13.588 1.00 32.69 608 ALA A O 1
ATOM 4868 N N . SER A 1 609 ? 78.830 17.844 -12.810 1.00 31.78 609 SER A N 1
ATOM 4869 C CA . SER A 1 609 ? 79.900 16.857 -12.537 1.00 31.78 609 SER A CA 1
ATOM 4870 C C . SER A 1 609 ? 79.369 15.783 -11.561 1.00 31.78 609 SER A C 1
ATOM 4872 O O . SER A 1 609 ? 78.410 16.040 -10.838 1.00 31.78 609 SER A O 1
ATOM 4874 N N . GLN A 1 610 ? 80.029 14.623 -11.459 1.00 36.19 610 GLN A N 1
ATOM 4875 C CA . GLN A 1 610 ? 79.865 13.677 -10.331 1.00 36.19 610 GLN A CA 1
ATOM 4876 C C . GLN A 1 610 ? 80.962 13.899 -9.266 1.00 36.19 610 GLN A C 1
ATOM 4878 O O . GLN A 1 610 ? 81.964 14.546 -9.584 1.00 36.19 610 GLN A O 1
ATOM 4883 N N . PRO A 1 611 ? 80.791 13.428 -8.011 1.00 40.88 611 PRO A N 1
ATOM 4884 C CA . PRO A 1 611 ? 81.094 12.033 -7.605 1.00 40.88 611 PRO A CA 1
ATOM 4885 C C . PRO A 1 611 ? 80.044 11.450 -6.618 1.00 40.88 611 PRO A C 1
ATOM 4887 O O . PRO A 1 611 ? 79.178 12.179 -6.152 1.00 40.88 611 PRO A O 1
ATOM 4890 N N . ALA A 1 612 ? 80.046 10.186 -6.174 1.00 30.25 612 ALA A N 1
ATOM 4891 C CA . ALA A 1 612 ? 80.605 8.908 -6.647 1.00 30.25 612 ALA A CA 1
ATOM 4892 C C . ALA A 1 612 ? 79.883 7.768 -5.878 1.00 30.25 612 ALA A C 1
ATOM 4894 O O . ALA A 1 612 ? 79.301 8.012 -4.821 1.00 30.25 612 ALA A O 1
ATOM 4895 N N . SER A 1 613 ? 79.954 6.523 -6.358 1.00 34.59 613 SER A N 1
ATOM 4896 C CA . SER A 1 613 ? 79.508 5.318 -5.630 1.00 34.59 613 SER A CA 1
ATOM 4897 C C . SER A 1 613 ? 80.655 4.315 -5.458 1.00 34.59 613 SER A C 1
ATOM 4899 O O . SER A 1 613 ? 81.554 4.254 -6.300 1.00 34.59 613 SER A O 1
ATOM 4901 N N . PRO A 1 614 ? 80.686 3.596 -4.319 1.00 40.94 614 PRO A N 1
ATOM 4902 C CA . PRO A 1 614 ? 80.640 2.119 -4.320 1.00 40.94 614 PRO A CA 1
ATOM 4903 C C . PRO A 1 614 ? 79.827 1.570 -3.099 1.00 40.94 614 PRO A C 1
ATOM 4905 O O . PRO A 1 614 ? 79.296 2.361 -2.329 1.00 40.94 614 PRO A O 1
ATOM 4908 N N . THR A 1 615 ? 79.617 0.268 -2.826 1.00 31.22 615 THR A N 1
ATOM 4909 C CA . THR A 1 615 ? 80.073 -0.989 -3.464 1.00 31.22 615 THR A CA 1
ATOM 4910 C C . THR A 1 615 ? 79.004 -2.106 -3.352 1.00 31.22 615 THR A C 1
ATOM 4912 O O . THR A 1 615 ? 78.121 -2.076 -2.503 1.00 31.22 615 THR A O 1
ATOM 4915 N N . THR A 1 616 ? 79.153 -3.124 -4.198 1.00 31.66 616 THR A N 1
ATOM 4916 C CA . THR A 1 616 ? 78.654 -4.521 -4.160 1.00 31.66 616 THR A CA 1
ATOM 4917 C C . THR A 1 616 ? 78.374 -5.205 -2.799 1.00 31.66 616 THR A C 1
ATOM 4919 O O . THR A 1 616 ? 79.244 -5.185 -1.932 1.00 31.66 616 THR A O 1
ATOM 4922 N N . LEU A 1 617 ? 77.296 -6.010 -2.701 1.00 29.02 617 LEU A N 1
ATOM 4923 C CA . LEU A 1 617 ? 77.338 -7.500 -2.660 1.00 29.02 617 LEU A CA 1
ATOM 4924 C C . LEU A 1 617 ? 75.961 -8.151 -2.375 1.00 29.02 617 LEU A C 1
ATOM 4926 O O . LEU A 1 617 ? 75.179 -7.693 -1.551 1.00 29.02 617 LEU A O 1
ATOM 4930 N N . SER A 1 618 ? 75.708 -9.277 -3.038 1.00 28.20 618 SER A N 1
ATOM 4931 C CA . SER A 1 618 ? 74.616 -10.246 -2.820 1.00 28.20 618 SER A CA 1
ATOM 4932 C C . SER A 1 618 ? 75.252 -11.648 -2.649 1.00 28.20 618 SER A C 1
ATOM 4934 O O . SER A 1 618 ? 76.480 -11.731 -2.731 1.00 28.20 618 SER A O 1
ATOM 4936 N N . PRO A 1 619 ? 74.529 -12.788 -2.552 1.00 50.25 619 PRO A N 1
ATOM 4937 C CA . PRO A 1 619 ? 73.209 -13.112 -1.970 1.00 50.25 619 PRO A CA 1
ATOM 4938 C C . PRO A 1 619 ? 73.278 -14.331 -0.993 1.00 50.25 619 PRO A C 1
ATOM 4940 O O . PRO A 1 619 ? 74.255 -15.073 -1.039 1.00 50.25 619 PRO A O 1
ATOM 4943 N N . ARG A 1 620 ? 72.213 -14.659 -0.223 1.00 27.62 620 ARG A N 1
ATOM 4944 C CA . ARG A 1 620 ? 71.614 -16.031 -0.163 1.00 27.62 620 ARG A CA 1
ATOM 4945 C C . ARG A 1 620 ? 70.474 -16.250 0.851 1.00 27.62 620 ARG A C 1
ATOM 4947 O O . ARG A 1 620 ? 70.365 -15.617 1.887 1.00 27.62 620 ARG A O 1
ATOM 4954 N N . SER A 1 621 ? 69.675 -17.239 0.471 1.00 32.09 621 SER A N 1
ATOM 4955 C CA . SER A 1 621 ? 68.503 -17.910 1.044 1.00 32.09 621 SER A CA 1
ATOM 4956 C C . SER A 1 621 ? 68.626 -18.649 2.395 1.00 32.09 621 SER A C 1
ATOM 4958 O O . SER A 1 621 ? 69.523 -19.477 2.547 1.00 32.09 621 SER A O 1
ATOM 4960 N N . SER A 1 622 ? 67.566 -18.563 3.213 1.00 31.11 622 SER A N 1
ATOM 4961 C CA . SER A 1 622 ? 66.897 -19.688 3.916 1.00 31.11 622 SER A CA 1
ATOM 4962 C C . SER A 1 622 ? 65.457 -19.252 4.280 1.00 31.11 622 SER A C 1
ATOM 4964 O O . SER A 1 622 ? 65.277 -18.134 4.743 1.00 31.11 622 SER A O 1
ATOM 4966 N N . LEU A 1 623 ? 64.366 -19.898 3.842 1.00 32.16 623 LEU A N 1
ATOM 4967 C CA . LEU A 1 623 ? 63.765 -21.197 4.219 1.00 32.16 623 LEU A CA 1
ATOM 4968 C C . LEU A 1 623 ? 63.180 -21.277 5.654 1.00 32.16 623 LEU A C 1
ATOM 4970 O O . LEU A 1 623 ? 63.924 -21.204 6.622 1.00 32.16 623 LEU A O 1
ATOM 4974 N N . ALA A 1 624 ? 61.863 -21.557 5.707 1.00 32.00 624 ALA A N 1
ATOM 4975 C CA . ALA A 1 624 ? 61.054 -22.138 6.801 1.00 32.00 624 ALA A CA 1
ATOM 4976 C C . ALA A 1 624 ? 60.695 -21.295 8.064 1.00 32.00 624 ALA A C 1
ATOM 4978 O O . ALA A 1 624 ? 61.506 -21.164 8.967 1.00 32.00 624 ALA A O 1
ATOM 4979 N N . SER A 1 625 ? 59.436 -20.797 8.110 1.00 33.16 625 SER A N 1
ATOM 4980 C CA . SER A 1 625 ? 58.301 -21.148 9.032 1.00 33.16 625 SER A CA 1
ATOM 4981 C C . SER A 1 625 ? 58.530 -21.456 10.541 1.00 33.16 625 SER A C 1
ATOM 4983 O O . SER A 1 625 ? 59.643 -21.836 10.882 1.00 33.16 625 SER A O 1
ATOM 4985 N N . PRO A 1 626 ? 57.497 -21.506 11.436 1.00 46.50 626 PRO A N 1
ATOM 4986 C CA . PRO A 1 626 ? 56.035 -21.293 11.275 1.00 46.50 626 PRO A CA 1
ATOM 4987 C C . PRO A 1 626 ? 55.380 -20.399 12.379 1.00 46.50 626 PRO A C 1
ATOM 4989 O O . PRO A 1 626 ? 56.076 -19.922 13.266 1.00 46.50 626 PRO A O 1
ATOM 4992 N N . THR A 1 627 ? 54.031 -20.307 12.388 1.00 36.47 627 THR A N 1
ATOM 4993 C CA . THR A 1 627 ? 53.126 -19.906 13.516 1.00 36.47 627 THR A CA 1
ATOM 4994 C C . THR A 1 627 ? 53.294 -18.492 14.114 1.00 36.47 627 THR A C 1
ATOM 4996 O O . THR A 1 627 ? 54.402 -18.030 14.341 1.00 36.47 627 THR A O 1
ATOM 4999 N N . VAL A 1 628 ? 52.236 -17.739 14.434 1.00 38.66 628 VAL A N 1
ATOM 5000 C CA . VAL A 1 628 ? 50.821 -18.074 14.731 1.00 38.66 628 VAL A CA 1
ATOM 5001 C C . VAL A 1 628 ? 49.865 -17.383 13.760 1.00 38.66 628 VAL A C 1
ATOM 5003 O O . VAL A 1 628 ? 50.129 -16.210 13.430 1.00 38.66 628 VAL A O 1
#

Sequence (628 aa):
LMAQMDSLLNSSNVQNIQLLNCCRVLTRIMPFIFESPEHSDWEDSYFWTPRLIEKETADSQKSQYDTLPPRGEILISLTLKSLFLSGLTLPSTVGNSDSSVNYVIWETGVGCSTPIGSSRDNDMNRTEILRLLTVLLSKSISPATRQIVISTDVGDKIEDLEEDEQKQKRGNNTESNDNIFRHYLSKLHRGQDFQFLIDGIYRILNSPMQLLNNYIPGSLKRVRYHVEMLMLCWKLLETNKRFSNYLMETERGLDLMVVLVFYANENKLDPSQVGLVRTCTFMLQTLSSNRIFSVKINKSFDGHASLPASSRISNFQGTYANYLIISIYSLIASSKGALSTLYPALIITITNISPYLKHLSPTASSKLLILFSSMSAAGFLLADEANHKLIEYLLEAFNNIIRFQFSDNLHFIHALLYSQQKFERLANFDLNTALNERHLKEIYREEEGMSEKAKGKLPDNTASLNSSSSQLPSSYESLAHFSGGKDDFVPTNEWVDGWYTQLSLTTVISLINHLKPQLEKSGITSDKVVEYLKGVSLSDISLPPSTHSVTIRKFQWVEALVIWFQSMLWGHTYISSVSNYGPWNNTQIKLFHIKHQQQTPEPLPPFASQPASPTTLSPRSSLASPTV

Foldseek 3Di:
DLVVLVVQQPDPDRPLLVNLLVLLVLLQVLLVCVPDPVNPVVCCVQAVDWDWDFDPDPDDDDGDTDTDGGNLVSVLVSLQQQCQFDPQQAPVVQDDPVHRGDDDDQDDDDPDDDHRDDDPRSVVRNVSSVSSNCSSCLCLLFDPPVPPPPPDDDDDDPDDDPPPVPVVPDDDDDPPPRPVVLVVLQVDADLRNLCRLLVVLLVLLCVVFQVLVDPDPPPDDNNLCNQVSLSVVLSSCVSHVNSVVSCLQDCSLLSLLLSLLVQLQ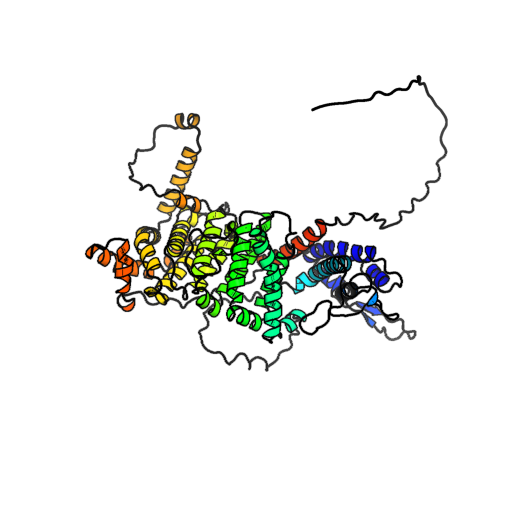VCLQPLVCLLSNLSSLQVLLQSLLDPSNLQQQQDWPPCLVSGRPSLHDPPDTGGSLLSLLVSLLCSQLVNLQSCVVSLVSSLLSLLSSLLNDFQHDLNSLLSLLLLLLLLLALLNVQQELCSLVSNQSSLSSLLSCCPRPQLRCLSNLLSLLVSLVSLVCLLPDDNVVSVVVNVVVVVVVVVVVDDPVVVVPDDPDDDPDDDPDPPDPPSSVSSSSHHPGDPPGDDDPVSCVVCSVVRPSQQSNQSSVVVVVVCVVVVDDSVCSSVVSNVDDSVVGPGDPDPDDSDSDHDDDDPVNSVSVSCVSSVSSSVVSVVPDDSCRVNPDPVDDPPPDPPDDDDDDDDDDDDDDDDDDDDDDDDDDDDD

Radius of gyration: 33.31 Å; chains: 1; bounding box: 112×53×106 Å

Secondary structure (DSSP, 8-state):
-HHHHHHHHT-SS--HHHHHHHHHHHHHHHHHHHH-GGGHHHHIIIIIS-EEEE---SSTT---EEEEPPHHHHHHHHHHHHHTBBTTTB-GGG-BTTBSB-----SSBTTBSS-----HHHHHHHHHHHHHHHHHTHHHHSPPGGG-----S-PPPS--SSGGGTGGGS---------HHHHHHHH---HHHHHHHHHHHHHHHHHHHHHHHSS-TTSS---TTHHHHHHHHHHHHHH-HHHHHHHHHSTHHHHHHHHHHHHHHHHTT-GGGHHHHHHHHHHHHHHHT-HHHHHHTTSB-GGGGGS-GGGPPTT--SBHHHHHHHHHHHHHHHSTTTTGGGHHHHHHHHHHHGGG--S--HHHHHHHHHHHHHHTSHHHHTT-TTTHHHHHHHHHHHHHHHHHHTTT-HHHHHHHHTTHHHHHHHTT--HHHHHHHHHHHHHHHHHHHS-HHHHTTS-S-S-----------GGGGGGGS-----TT----HHHHHHHHTT--THHHHHHHHHHHHHHHHHT--GGGHHHHHTT--GGGS-PPP-SS----------HHHHHHHHHHHHHHHHHHHHTT--TTTT-----S------PPPPPPPP----------------------

pLDDT: mean 74.2, std 20.63, range [24.62, 98.0]